Protein AF-A0A7X7FL54-F1 (afdb_monomer)

pLDDT: mean 83.22, std 18.62, range [37.38, 98.5]

Mean predicted aligned error: 11.64 Å

Solvent-accessible surface area (backbone atoms only — not comparable to full-atom values): 21057 Å² total; per-residue (Å²): 144,80,69,86,68,69,68,57,60,65,59,53,61,64,58,63,62,59,57,54,58,54,52,56,59,60,65,74,70,72,75,69,79,79,69,73,70,70,71,73,70,58,53,52,47,75,76,47,60,42,43,45,70,59,78,83,61,71,92,49,42,73,74,72,39,88,37,87,78,40,57,42,100,83,74,42,72,50,73,84,67,54,96,84,55,68,51,19,27,35,41,41,38,31,35,36,28,65,28,90,54,70,45,38,66,73,41,42,21,54,76,83,42,50,42,70,64,32,44,24,64,42,89,62,73,52,97,90,40,57,56,58,32,43,88,74,24,98,59,61,64,70,57,43,56,49,41,49,43,63,5,34,56,57,52,70,51,52,47,51,44,66,20,45,49,65,28,53,27,34,38,38,35,36,28,62,25,53,48,80,48,64,62,50,50,33,32,46,32,36,82,87,50,72,46,75,46,69,30,48,54,80,60,85,60,38,35,58,78,44,76,46,41,39,88,76,33,37,35,38,42,38,32,39,33,29,82,95,35,50,38,56,62,65,76,39,33,30,51,68,84,40,83,40,44,93,42,40,51,78,49,57,40,72,89,35,48,50,21,44,33,45,30,56,48,96,60,54,57,58,80,58,43,75,46,37,41,37,37,31,33,89,88,70,50,55,17,64,49,62,51,57,42,60,55,72,75,89,74,42,65,47,74,54,69,64,90,52,59,95,46,59,63,46,19,27,51,45,46,53,50,51,33,53,75,70,67,36,32,25,38,38,68,69,52,47,68,45,38,51,56,42,50,72,34,73,66,27,48,50,50,24,72,74,69,59,38,42,56,64,50,98,47,93,78,81,40,103,71,53,77,78,120

Radius of gyration: 30.76 Å; Cα contacts (8 Å, |Δi|>4): 704; chains: 1; boun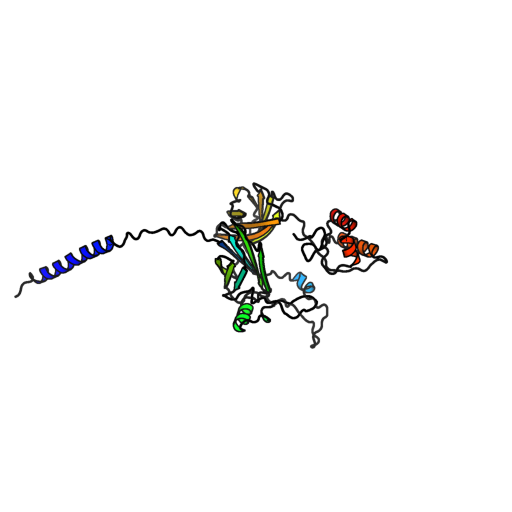ding box: 59×105×89 Å

Sequence (373 aa):
MTSASDRMFAAVLTLALSTWFRRVLFAMLAIIPLQAAAAVGAVAEVVHTVYRADQPFQEFLPLWHEGFEETGADGKTVVRAKREVPLGGYIHVYVKNAGDQPLVVKDVQLEGISLAEAVRLSEDLRAGVHPASVRIAKIPKAKIERLLQLGEPVWWKADPDQVPSGGFADVTIRFRRDPLVEVVNLAVVCDKVTLPARVEVGKSQPYLAGVSFSPDFSDVVTYVRVPGGKGLAPTSLMLDGQDVTGQSTILSDSTLDMTVIATKLAKPVERGSYHCFQAGFSDGSRAVAGLRATADEFRYGMWGYINKGDTPRERADYFLKDMQAHNINLLMQSISKDVVDFMLSEEGSAYSRRTGIRMMANWAGNARKPVYF

Nearest PDB structures (foldseek):
  5e7g-assembly1_A  TM=3.355E-01  e=2.713E-04  Bacteroides ovatus ATCC 8483
  2e9w-assembly1_A  TM=3.372E-01  e=2.638E-03  Homo sapiens
  4y61-assembly1_A  TM=3.543E-01  e=2.361E-03  Mus musculus
  5xwt-assembly1_C  TM=3.813E-01  e=3.387E-02  Mus musculus
  5xwt-assembly1_A  TM=3.373E-01  e=3.580E-02  Mus musculus

Foldseek 3Di:
DDDPVPVVVVVVVVVVVPVVVVVVVVVVPPPPPPPPPVPPPPQKAFPDKEKDFDDDPPVCLVVVQPQPPPADPVRHGPRPDDPPAGAWIKMKTKMWRQRQAKKAFDFKFWVNRTPVQQQDFAPDDDPNGTATFSVPGPDDPVVSVQCVLQQGWNDWDKVVRIAGHLGMIIIMIIGRHQHNDQKIWMWGDIPVDIYTDMYGRPDQFKAWPDWAADPQQQKIKTKIFGVVDAQFFFPWKDKSNDTQPVQKDWAGDNVDRIIIIMGGHPDGDDAQDKIKIWGAGPVRTIYIDIDGHDNDPDQAEDADEDDDDDDLVVRLVVVVVVCLVVVHLEYEPNYDPSVVVLCQDPNVVVVCVVRNRDYADPDDPPHPDHPPD

Structure (mmCIF, N/CA/C/O backbone):
data_AF-A0A7X7FL54-F1
#
_entry.id   AF-A0A7X7FL54-F1
#
loop_
_atom_site.group_PDB
_atom_site.id
_atom_site.type_symbol
_atom_site.label_atom_id
_atom_site.label_alt_id
_atom_site.label_comp_id
_atom_site.label_asym_id
_atom_site.label_entity_id
_atom_site.label_seq_id
_atom_site.pdbx_PDB_ins_code
_atom_site.Cartn_x
_atom_site.Cartn_y
_atom_site.Cartn_z
_atom_site.occupancy
_atom_site.B_iso_or_equiv
_atom_site.auth_seq_id
_atom_site.auth_comp_id
_atom_site.auth_asym_id
_atom_site.auth_atom_id
_atom_site.pdbx_PDB_model_num
ATOM 1 N N . MET A 1 1 ? -37.201 -76.934 43.496 1.00 51.41 1 MET A N 1
ATOM 2 C CA . MET A 1 1 ? -37.036 -76.558 44.913 1.00 51.41 1 MET A CA 1
ATOM 3 C C . MET A 1 1 ? -35.558 -76.342 45.192 1.00 51.41 1 MET A C 1
ATOM 5 O O . MET A 1 1 ? -34.855 -77.279 45.526 1.00 51.41 1 MET A O 1
ATOM 9 N N . THR A 1 2 ? -35.118 -75.108 44.982 1.00 40.84 2 THR A N 1
ATOM 10 C CA . THR A 1 2 ? -33.978 -74.419 45.605 1.00 40.84 2 THR A CA 1
ATOM 11 C C . THR A 1 2 ? -34.364 -72.944 45.483 1.00 40.84 2 THR A C 1
ATOM 13 O O . THR A 1 2 ? -34.837 -72.509 44.431 1.00 40.84 2 THR A O 1
ATOM 16 N N . SER A 1 3 ? -34.406 -72.256 46.618 1.00 45.62 3 SER A N 1
ATOM 17 C CA . SER A 1 3 ? -35.239 -71.079 46.863 1.00 45.62 3 SER A CA 1
ATOM 18 C C . SER A 1 3 ? -34.738 -69.814 46.168 1.00 45.62 3 SER A C 1
ATOM 20 O O . SER A 1 3 ? -33.545 -69.593 45.982 1.00 45.62 3 SER A O 1
ATOM 22 N N . ALA A 1 4 ? -35.685 -68.930 45.847 1.00 49.66 4 ALA A N 1
ATOM 23 C CA . ALA A 1 4 ? -35.464 -67.600 45.280 1.00 49.66 4 ALA A CA 1
ATOM 24 C C . ALA A 1 4 ? -34.699 -66.621 46.208 1.00 49.66 4 ALA A C 1
ATOM 26 O O . ALA A 1 4 ? -34.536 -65.455 45.861 1.00 49.66 4 ALA A O 1
ATOM 27 N N . SER A 1 5 ? -34.203 -67.083 47.361 1.00 50.31 5 SER A N 1
ATOM 28 C CA . SER A 1 5 ? -33.426 -66.308 48.337 1.00 50.31 5 SER A CA 1
ATOM 29 C C . SER A 1 5 ? -31.953 -66.135 47.949 1.00 50.31 5 SER A C 1
ATOM 31 O O . SER A 1 5 ? -31.346 -65.125 48.298 1.00 50.31 5 SER A O 1
ATOM 33 N N . ASP A 1 6 ? -31.383 -67.059 47.170 1.00 47.22 6 ASP A N 1
ATOM 34 C CA . ASP A 1 6 ? -29.919 -67.125 47.005 1.00 47.22 6 ASP A CA 1
ATOM 35 C C . ASP A 1 6 ? -29.413 -66.353 45.777 1.00 47.22 6 ASP A C 1
ATOM 37 O O . ASP A 1 6 ? -28.233 -66.024 45.670 1.00 47.22 6 ASP A O 1
ATOM 41 N N . ARG A 1 7 ? -30.315 -65.961 44.867 1.00 47.97 7 ARG A N 1
ATOM 42 C CA . ARG A 1 7 ? -29.980 -65.087 43.726 1.00 47.97 7 ARG A CA 1
ATOM 43 C C . ARG A 1 7 ? -29.993 -63.599 44.074 1.00 47.97 7 ARG A C 1
ATOM 45 O O . ARG A 1 7 ? -29.476 -62.795 43.303 1.00 47.97 7 ARG A O 1
ATOM 52 N N . MET A 1 8 ? -30.535 -63.228 45.233 1.00 46.41 8 MET A N 1
ATOM 53 C CA . MET A 1 8 ? -30.641 -61.827 45.642 1.00 46.41 8 MET A CA 1
ATOM 54 C C . MET A 1 8 ? -29.381 -61.322 46.368 1.00 46.41 8 MET A C 1
ATOM 56 O O . MET A 1 8 ? -29.085 -60.132 46.317 1.00 46.41 8 MET A O 1
ATOM 60 N N . PHE A 1 9 ? -28.570 -62.217 46.946 1.00 46.12 9 PHE A N 1
ATOM 61 C CA . PHE A 1 9 ? -27.337 -61.838 47.653 1.00 46.12 9 PHE A CA 1
ATOM 62 C C . PHE A 1 9 ? -26.132 -61.592 46.724 1.00 46.12 9 PHE A C 1
ATOM 64 O O . PHE A 1 9 ? -25.305 -60.726 47.007 1.00 46.12 9 PHE A O 1
ATOM 71 N N . ALA A 1 10 ? -26.055 -62.262 45.567 1.00 44.72 10 ALA A N 1
ATOM 72 C CA . ALA A 1 10 ? -24.970 -62.055 44.597 1.00 44.72 10 ALA A CA 1
ATOM 73 C C . ALA A 1 10 ? -25.137 -60.775 43.743 1.00 44.72 10 ALA A C 1
ATOM 75 O O . ALA A 1 10 ? -24.154 -60.183 43.288 1.00 44.72 10 ALA A O 1
ATOM 76 N N . ALA A 1 11 ? -26.373 -60.298 43.558 1.00 46.59 11 ALA A N 1
ATOM 77 C CA . ALA A 1 11 ? -26.658 -59.087 42.783 1.00 46.59 11 ALA A CA 1
ATOM 78 C C . ALA A 1 11 ? -26.434 -57.787 43.582 1.00 46.59 11 ALA A C 1
ATOM 80 O O . ALA A 1 11 ? -26.097 -56.757 43.002 1.00 46.59 11 ALA A O 1
ATOM 81 N N . VAL A 1 12 ? -26.555 -57.829 44.914 1.00 47.28 12 VAL A N 1
ATOM 82 C CA . VAL A 1 12 ? -26.408 -56.638 45.772 1.00 47.28 12 VAL A CA 1
ATOM 83 C C . VAL A 1 12 ? -24.937 -56.342 46.103 1.00 47.28 12 VAL A C 1
ATOM 85 O O . VAL A 1 12 ? -24.552 -55.176 46.185 1.00 47.28 12 VAL A O 1
ATOM 88 N N . LEU A 1 13 ? -24.069 -57.359 46.175 1.00 40.88 13 LEU A N 1
ATOM 89 C CA . LEU A 1 13 ? -22.641 -57.150 46.458 1.00 40.88 13 LEU A CA 1
ATOM 90 C C . LEU A 1 13 ? -21.847 -56.598 45.255 1.00 40.88 13 LEU A C 1
ATOM 92 O O . LEU A 1 13 ? -20.855 -55.893 45.434 1.00 40.88 13 LEU A O 1
ATOM 96 N N . THR A 1 14 ? -22.313 -56.844 44.026 1.00 42.09 14 THR A N 1
ATOM 97 C CA . THR A 1 14 ? -21.637 -56.394 42.791 1.00 42.09 14 THR A CA 1
ATOM 98 C C . THR A 1 14 ? -21.983 -54.937 42.424 1.00 42.09 14 THR A C 1
ATOM 100 O O . THR A 1 14 ? -21.222 -54.262 41.727 1.00 42.09 14 THR A O 1
ATOM 103 N N . LEU A 1 15 ? -23.091 -54.394 42.947 1.00 42.97 15 LEU A N 1
ATOM 104 C CA . LEU A 1 15 ? -23.500 -52.996 42.735 1.00 42.97 15 LEU A CA 1
ATOM 105 C C . LEU A 1 15 ? -22.991 -52.017 43.810 1.00 42.97 15 LEU A C 1
ATOM 107 O O . LEU A 1 15 ? -22.882 -50.821 43.534 1.00 42.97 15 LEU A O 1
ATOM 111 N N . ALA A 1 16 ? -22.615 -52.497 44.999 1.00 44.88 16 ALA A N 1
ATOM 112 C CA . ALA A 1 16 ? -22.134 -51.634 46.085 1.00 44.88 16 ALA A CA 1
ATOM 113 C C . ALA A 1 16 ? -20.627 -51.303 46.007 1.00 44.88 16 ALA A C 1
ATOM 115 O O . ALA A 1 16 ? -20.200 -50.265 46.507 1.00 44.88 16 ALA A O 1
ATOM 116 N N . LEU A 1 17 ? -19.818 -52.126 45.328 1.00 41.25 17 LEU A N 1
ATOM 117 C CA . LEU A 1 17 ? -18.370 -51.892 45.176 1.00 41.25 17 LEU A CA 1
ATOM 118 C C . LEU A 1 17 ? -17.995 -51.069 43.929 1.00 41.25 17 LEU A C 1
ATOM 120 O O . LEU A 1 17 ? -16.883 -50.549 43.847 1.00 41.25 17 LEU A O 1
ATOM 124 N N . SER A 1 18 ? -18.914 -50.880 42.975 1.00 51.75 18 SER A N 1
ATOM 125 C CA . SER A 1 18 ? -18.629 -50.175 41.712 1.00 51.75 18 SER A CA 1
ATOM 126 C C . SER A 1 18 ? -18.961 -48.678 41.727 1.00 51.75 18 SER A C 1
ATOM 128 O O . SER A 1 18 ? -18.479 -47.932 40.875 1.00 51.75 18 SER A O 1
ATOM 130 N N . THR A 1 19 ? -19.736 -48.202 42.706 1.00 46.59 19 THR A N 1
ATOM 131 C CA . THR A 1 19 ? -20.124 -46.784 42.817 1.00 46.59 19 THR A CA 1
ATOM 132 C C . THR A 1 19 ? -19.208 -45.982 43.740 1.00 46.59 19 THR A C 1
ATOM 134 O O . THR A 1 19 ? -19.006 -44.793 43.498 1.00 46.59 19 THR A O 1
ATOM 137 N N . TRP A 1 20 ? -18.579 -46.616 44.736 1.00 48.09 20 TRP A N 1
ATOM 138 C CA . TRP A 1 20 ? -17.661 -45.931 45.654 1.00 48.09 20 TRP A CA 1
ATOM 139 C C . TRP A 1 20 ? -16.254 -45.759 45.055 1.00 48.09 20 TRP A C 1
ATOM 141 O O . TRP A 1 20 ? -15.715 -44.653 45.061 1.00 48.09 20 TRP A O 1
ATOM 151 N N . PHE A 1 21 ? -15.716 -46.790 44.387 1.00 46.72 21 PHE A N 1
ATOM 152 C CA . PHE A 1 21 ? -14.432 -46.692 43.673 1.00 46.72 21 PHE A CA 1
ATOM 153 C C . PHE A 1 21 ? -14.484 -45.731 42.472 1.00 46.72 21 PHE A C 1
ATOM 155 O O . PHE A 1 21 ? -13.519 -45.017 42.211 1.00 46.72 21 PHE A O 1
ATOM 162 N N . ARG A 1 22 ? -15.629 -45.632 41.778 1.00 47.91 22 ARG A N 1
ATOM 163 C CA . ARG A 1 22 ? -15.816 -44.655 40.690 1.00 47.91 22 ARG A CA 1
ATOM 164 C C . ARG A 1 22 ? -15.945 -43.216 41.190 1.00 47.91 22 ARG A C 1
ATOM 166 O O . ARG A 1 22 ? -15.561 -42.311 40.466 1.00 47.91 22 ARG A O 1
ATOM 173 N N . ARG A 1 23 ? -16.432 -42.978 42.412 1.00 49.75 23 ARG A N 1
ATOM 174 C CA . ARG A 1 23 ? -16.547 -41.616 42.969 1.00 49.75 23 ARG A CA 1
ATOM 175 C C . ARG A 1 23 ? -15.241 -41.106 43.583 1.00 49.75 23 ARG A C 1
ATOM 177 O O . ARG A 1 23 ? -14.971 -39.917 43.476 1.00 49.75 23 ARG A O 1
ATOM 184 N N . VAL A 1 24 ? -14.397 -41.984 44.130 1.00 49.28 24 VAL A N 1
ATOM 185 C CA . VAL A 1 24 ? -13.071 -41.593 44.654 1.00 49.28 24 VAL A CA 1
ATOM 186 C C . VAL A 1 24 ? -12.037 -41.429 43.529 1.00 49.28 24 VAL A C 1
ATOM 188 O O . VAL A 1 24 ? -11.219 -40.515 43.590 1.00 49.28 24 VAL A O 1
ATOM 191 N N . LEU A 1 25 ? -12.128 -42.207 42.441 1.00 41.75 25 LEU A N 1
ATOM 192 C CA . LEU A 1 25 ? -11.250 -42.031 41.274 1.00 41.75 25 LEU A CA 1
ATOM 193 C C . LEU A 1 25 ? -11.606 -40.784 40.433 1.00 41.75 25 LEU A C 1
ATOM 195 O O . LEU A 1 25 ? -10.722 -40.189 39.828 1.00 41.75 25 LEU A O 1
ATOM 199 N N . PHE A 1 26 ? -12.868 -40.334 40.448 1.00 44.06 26 PHE A N 1
ATOM 200 C CA . PHE A 1 26 ? -13.280 -39.070 39.813 1.00 44.06 26 PHE A CA 1
ATOM 201 C C . PHE A 1 26 ? -13.016 -37.820 40.672 1.00 44.06 26 PHE A C 1
ATOM 203 O O . PHE A 1 26 ? -12.993 -36.718 40.133 1.00 44.06 26 PHE A O 1
ATOM 210 N N . ALA A 1 27 ? -12.774 -37.967 41.979 1.00 43.56 27 ALA A N 1
ATOM 211 C CA . ALA A 1 27 ? -12.485 -36.841 42.873 1.00 43.56 27 ALA A CA 1
ATOM 212 C C . ALA A 1 27 ? -10.981 -36.520 43.014 1.00 43.56 27 ALA A C 1
ATOM 214 O O . ALA A 1 27 ? -10.642 -35.435 43.475 1.00 43.56 27 ALA A O 1
ATOM 215 N N . MET A 1 28 ? -10.075 -37.410 42.583 1.00 41.81 28 MET A N 1
ATOM 216 C CA . MET A 1 28 ? -8.616 -37.170 42.586 1.00 41.81 28 MET A CA 1
ATOM 217 C C . MET A 1 28 ? -8.010 -36.864 41.203 1.00 41.81 28 MET A C 1
ATOM 219 O O . MET A 1 28 ? -6.804 -36.667 41.094 1.00 41.81 28 MET A O 1
ATOM 223 N N . LEU A 1 29 ? -8.832 -36.758 40.152 1.00 44.44 29 LEU A N 1
ATOM 224 C CA . LEU A 1 29 ? -8.401 -36.439 38.778 1.00 44.44 29 LEU A CA 1
ATOM 225 C C . LEU A 1 29 ? -8.862 -35.053 38.285 1.00 44.44 29 LEU A C 1
ATOM 227 O O . LEU A 1 29 ? -8.734 -34.744 37.106 1.00 44.44 29 LEU A O 1
ATOM 231 N N . ALA A 1 30 ? -9.369 -34.201 39.182 1.00 46.19 30 ALA A N 1
ATOM 232 C CA . ALA A 1 30 ? -9.886 -32.869 38.847 1.00 46.19 30 ALA A CA 1
ATOM 233 C C . ALA A 1 30 ? -9.293 -31.742 39.714 1.00 46.19 30 ALA A C 1
ATOM 235 O O . ALA A 1 30 ? -9.951 -30.745 39.991 1.00 46.19 30 ALA A O 1
ATOM 236 N N . ILE A 1 31 ? -8.030 -31.887 40.121 1.00 44.66 31 ILE A N 1
ATOM 237 C CA . ILE A 1 31 ? -7.169 -30.752 40.482 1.00 44.66 31 ILE A CA 1
ATOM 238 C C . ILE A 1 31 ? -5.885 -30.892 39.661 1.00 44.66 31 ILE A C 1
ATOM 240 O O . ILE A 1 31 ? -4.782 -31.022 40.180 1.00 44.66 31 ILE A O 1
ATOM 244 N N . ILE A 1 32 ? -6.035 -30.916 38.335 1.00 43.41 32 ILE A N 1
ATOM 245 C CA . ILE A 1 32 ? -4.973 -30.374 37.493 1.00 43.41 32 ILE A CA 1
ATOM 246 C C . ILE A 1 32 ? -5.082 -28.872 37.744 1.00 43.41 32 ILE A C 1
ATOM 248 O O . ILE A 1 32 ? -6.151 -28.320 37.465 1.00 43.41 32 ILE A O 1
ATOM 252 N N . PRO A 1 33 ? -4.070 -28.198 38.320 1.00 42.53 33 PRO A N 1
ATOM 253 C CA . PRO A 1 33 ? -4.066 -26.753 38.280 1.00 42.53 33 PRO A CA 1
ATOM 254 C C . PRO A 1 33 ? -4.185 -26.409 36.802 1.00 42.53 33 PRO A C 1
ATOM 256 O O . PRO A 1 33 ? -3.298 -26.735 36.011 1.00 42.53 33 PRO A O 1
ATOM 259 N N . LEU A 1 34 ? -5.317 -25.812 36.426 1.00 42.88 34 LEU A N 1
ATOM 260 C CA . LEU A 1 34 ? -5.435 -25.049 35.204 1.00 42.88 34 LEU A CA 1
ATOM 261 C C . LEU A 1 34 ? -4.430 -23.915 35.405 1.00 42.88 34 LEU A C 1
ATOM 263 O O . LEU A 1 34 ? -4.766 -22.831 35.873 1.00 42.88 34 LEU A O 1
ATOM 267 N N . GLN A 1 35 ? -3.151 -24.215 35.172 1.00 40.28 35 GLN A N 1
ATOM 268 C CA . GLN A 1 35 ? -2.179 -23.213 34.835 1.00 40.28 35 GLN A CA 1
ATOM 269 C C . GLN A 1 35 ? -2.812 -22.585 33.610 1.00 40.28 35 GLN A C 1
ATOM 271 O O . GLN A 1 35 ? -2.792 -23.155 32.520 1.00 40.28 35 GLN A O 1
ATOM 276 N N . ALA A 1 36 ? -3.473 -21.449 33.829 1.00 41.72 36 ALA A N 1
ATOM 277 C CA . ALA A 1 36 ? -3.556 -20.437 32.817 1.00 41.72 36 ALA A CA 1
ATOM 278 C C . ALA A 1 36 ? -2.111 -20.312 32.351 1.00 41.72 36 ALA A C 1
ATOM 280 O O . ALA A 1 36 ? -1.271 -19.746 33.052 1.00 41.72 36 ALA A O 1
ATOM 281 N N . ALA A 1 37 ? -1.794 -20.964 31.230 1.00 39.78 37 ALA A N 1
ATOM 282 C CA . ALA A 1 37 ? -0.701 -20.526 30.410 1.00 39.78 37 ALA A CA 1
ATOM 283 C C . ALA A 1 37 ? -1.054 -19.063 30.211 1.00 39.78 37 ALA A C 1
ATOM 285 O O . ALA A 1 37 ? -2.016 -18.751 29.506 1.00 39.78 37 ALA A O 1
ATOM 286 N N . ALA A 1 38 ? -0.396 -18.187 30.979 1.00 37.38 38 ALA A N 1
ATOM 287 C CA . ALA A 1 38 ? -0.373 -16.782 30.667 1.00 37.38 38 ALA A CA 1
ATOM 288 C C . ALA A 1 38 ? -0.044 -16.800 29.188 1.00 37.38 38 ALA A C 1
ATOM 290 O O . ALA A 1 38 ? 1.000 -17.346 28.816 1.00 37.38 38 ALA A O 1
ATOM 291 N N . ALA A 1 39 ? -1.016 -16.410 28.360 1.00 40.97 39 ALA A N 1
ATOM 292 C CA . ALA A 1 39 ? -0.805 -16.328 26.938 1.00 40.97 39 ALA A CA 1
ATOM 293 C C . ALA A 1 39 ? 0.437 -15.461 26.836 1.00 40.97 39 ALA A C 1
ATOM 295 O O . ALA A 1 39 ? 0.392 -14.287 27.206 1.00 40.97 39 ALA A O 1
ATOM 296 N N . VAL A 1 40 ? 1.572 -16.078 26.502 1.00 45.19 40 VAL A N 1
ATOM 297 C CA . VAL A 1 40 ? 2.765 -15.336 26.143 1.00 45.19 40 VAL A CA 1
ATOM 298 C C . VAL A 1 40 ? 2.241 -14.487 25.008 1.00 45.19 40 VAL A C 1
ATOM 300 O O . VAL A 1 40 ? 1.843 -15.044 23.982 1.00 45.19 40 VAL A O 1
ATOM 303 N N . GLY A 1 41 ? 2.037 -13.195 25.290 1.00 57.53 41 GLY A N 1
ATOM 304 C CA . GLY A 1 41 ? 1.324 -12.301 24.392 1.00 57.53 41 GLY A CA 1
ATOM 305 C C . GLY A 1 41 ? 1.937 -12.490 23.021 1.00 57.53 41 GLY A C 1
ATOM 306 O O . GLY A 1 41 ? 3.165 -12.465 22.907 1.00 57.53 41 GLY A O 1
ATOM 307 N N . ALA A 1 42 ? 1.108 -12.825 22.028 1.00 64.88 42 ALA A N 1
ATOM 308 C CA . ALA A 1 42 ? 1.612 -13.123 20.700 1.00 64.88 42 ALA A CA 1
ATOM 309 C C . ALA A 1 42 ? 2.522 -11.964 20.283 1.00 64.88 42 ALA A C 1
ATOM 311 O O . ALA A 1 42 ? 2.091 -10.816 20.292 1.00 64.88 42 ALA A O 1
ATOM 312 N N . VAL A 1 43 ? 3.793 -12.254 19.986 1.00 88.00 43 VAL A N 1
ATOM 313 C CA . VAL A 1 43 ? 4.801 -11.217 19.690 1.00 88.00 43 VAL A CA 1
ATOM 314 C C . VAL A 1 43 ? 4.352 -10.355 18.504 1.00 88.00 43 VAL A C 1
ATOM 316 O O . VAL A 1 43 ? 4.679 -9.177 18.414 1.00 88.00 43 VAL A O 1
ATOM 319 N N . ALA A 1 44 ? 3.540 -10.927 17.618 1.00 94.00 44 ALA A N 1
ATOM 320 C CA . ALA A 1 44 ? 2.821 -10.210 16.587 1.00 94.00 44 ALA A CA 1
ATOM 321 C C . ALA A 1 44 ? 1.531 -10.953 16.219 1.00 94.00 44 ALA A C 1
ATOM 323 O O . ALA A 1 44 ? 1.386 -12.144 16.505 1.00 94.00 44 ALA A O 1
ATOM 324 N N . GLU A 1 45 ? 0.614 -10.258 15.554 1.00 95.38 45 GLU A N 1
ATOM 325 C CA . GLU A 1 45 ? -0.643 -10.822 15.064 1.00 95.38 45 GLU A CA 1
ATOM 326 C C . GLU A 1 45 ? -0.993 -10.311 13.663 1.00 95.38 45 GLU A C 1
ATOM 328 O O . GLU A 1 45 ? -0.605 -9.209 13.266 1.00 95.38 45 GLU A O 1
ATOM 333 N N . VAL A 1 46 ? -1.757 -11.114 12.919 1.00 97.38 46 VAL A N 1
ATOM 334 C CA . VAL A 1 46 ? -2.398 -10.683 11.671 1.00 97.38 46 VAL A CA 1
ATOM 335 C C . VAL A 1 46 ? -3.729 -10.031 12.025 1.00 97.38 46 VAL A C 1
ATOM 337 O O . VAL A 1 46 ? -4.637 -10.686 12.528 1.00 97.38 46 VAL A O 1
ATOM 340 N N . VAL A 1 47 ? -3.842 -8.740 11.739 1.00 96.62 47 VAL A N 1
ATOM 341 C CA . VAL A 1 47 ? -5.013 -7.908 12.038 1.00 96.62 47 VAL A CA 1
ATOM 342 C C . VAL A 1 47 ? -6.094 -8.092 10.981 1.00 96.62 47 VAL A C 1
ATOM 344 O O . VAL A 1 47 ? -7.283 -8.160 11.294 1.00 96.62 47 VAL A O 1
ATOM 347 N N . HIS A 1 48 ? -5.689 -8.138 9.712 1.00 97.62 48 HIS A N 1
ATOM 348 C CA . HIS A 1 48 ? -6.606 -8.254 8.589 1.00 97.62 48 HIS A CA 1
ATOM 349 C C . HIS A 1 48 ? -5.884 -8.736 7.331 1.00 97.62 48 HIS A C 1
ATOM 351 O O . HIS A 1 48 ? -4.689 -8.500 7.153 1.00 97.62 48 HIS A O 1
ATOM 357 N N . THR A 1 49 ? -6.634 -9.375 6.440 1.00 97.94 49 THR A N 1
ATOM 358 C CA . THR A 1 49 ? -6.171 -9.794 5.122 1.00 97.94 49 THR A CA 1
ATOM 359 C C . THR A 1 49 ? -7.198 -9.432 4.066 1.00 97.94 49 THR A C 1
ATOM 361 O O . THR A 1 49 ? -8.408 -9.520 4.284 1.00 97.94 49 THR A O 1
ATOM 364 N N . VAL A 1 50 ? -6.719 -9.033 2.894 1.00 97.12 50 VAL A N 1
ATOM 365 C CA . VAL A 1 50 ? -7.595 -8.734 1.764 1.00 97.12 50 VAL A CA 1
ATOM 366 C C . VAL A 1 50 ? -6.885 -8.996 0.454 1.00 97.12 50 VAL A C 1
ATOM 368 O O . VAL A 1 50 ? -5.713 -8.664 0.301 1.00 97.12 50 VAL A O 1
ATOM 371 N N . TYR A 1 51 ? -7.622 -9.553 -0.499 1.00 96.75 51 TYR A N 1
ATOM 372 C CA . TYR A 1 51 ? -7.269 -9.482 -1.903 1.00 96.75 51 TYR A CA 1
ATOM 373 C C . TYR A 1 51 ? -8.063 -8.354 -2.568 1.00 96.75 51 TYR A C 1
ATOM 375 O O . TYR A 1 51 ? -9.274 -8.245 -2.381 1.00 96.75 51 TYR A O 1
ATOM 383 N N . ARG A 1 52 ? -7.379 -7.496 -3.324 1.00 93.75 52 ARG A N 1
ATOM 384 C CA . ARG A 1 52 ? -7.974 -6.415 -4.1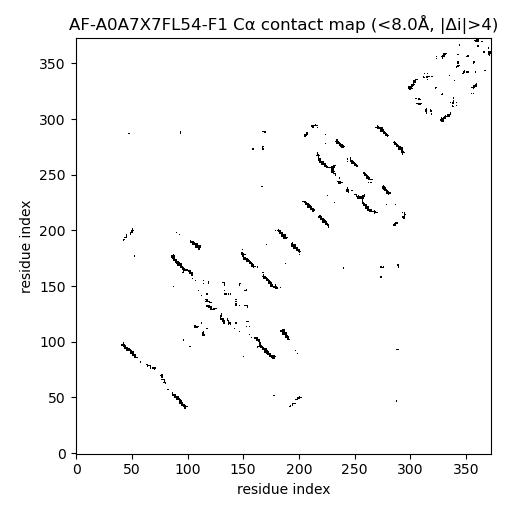14 1.00 93.75 52 ARG A CA 1
ATOM 385 C C . ARG A 1 52 ? -7.611 -6.635 -5.573 1.00 93.75 52 ARG A C 1
ATOM 387 O O . ARG A 1 52 ? -6.460 -6.418 -5.947 1.00 93.75 52 ARG A O 1
ATOM 394 N N . ALA A 1 53 ? -8.583 -7.077 -6.364 1.00 92.12 53 ALA A N 1
ATOM 395 C CA . ALA A 1 53 ? -8.440 -7.149 -7.812 1.00 92.12 53 ALA A CA 1
ATOM 396 C C . ALA A 1 53 ? -8.228 -5.743 -8.389 1.00 92.12 53 ALA A C 1
ATOM 398 O O . ALA A 1 53 ? -8.791 -4.762 -7.889 1.00 92.12 53 ALA A O 1
ATOM 399 N N . ASP A 1 54 ? -7.436 -5.646 -9.451 1.00 89.00 54 ASP A N 1
ATOM 400 C CA . ASP A 1 54 ? -7.329 -4.404 -10.202 1.00 89.00 54 ASP A CA 1
ATOM 401 C C . ASP A 1 54 ? -8.669 -4.080 -10.865 1.00 89.00 54 ASP A C 1
ATOM 403 O O . ASP A 1 54 ? -9.348 -4.949 -11.416 1.00 89.00 54 ASP A O 1
ATOM 407 N N . GLN A 1 55 ? -9.023 -2.799 -10.880 1.00 82.94 55 GLN A N 1
ATOM 408 C CA . GLN A 1 55 ? -10.166 -2.328 -11.650 1.00 82.94 55 GLN A CA 1
ATOM 409 C C . GLN A 1 55 ? -9.687 -1.894 -13.040 1.00 82.94 55 GLN A C 1
ATOM 411 O O . GLN A 1 55 ? -8.852 -0.990 -13.138 1.00 82.94 55 GLN A O 1
ATOM 416 N N . PRO A 1 56 ? -10.170 -2.523 -14.127 1.00 75.50 56 PRO A N 1
ATOM 417 C CA . PRO A 1 56 ? -9.806 -2.102 -15.469 1.00 75.50 56 PRO A CA 1
ATOM 418 C C . PRO A 1 56 ? -10.438 -0.744 -15.783 1.00 75.50 56 PRO A C 1
ATOM 420 O O . PRO A 1 56 ? -11.658 -0.602 -15.738 1.00 75.50 56 PRO A O 1
ATOM 423 N N . PHE A 1 57 ? -9.619 0.221 -16.195 1.00 75.56 57 PHE A N 1
ATOM 424 C CA . PHE A 1 57 ? -10.097 1.463 -16.803 1.00 75.56 57 PHE A CA 1
ATOM 425 C C . PHE A 1 57 ? -10.230 1.259 -18.311 1.00 75.56 57 PHE A C 1
ATOM 427 O O . PHE A 1 57 ? -9.278 1.456 -19.073 1.00 75.56 57 PHE A O 1
ATOM 434 N N . GLN A 1 58 ? -11.395 0.766 -18.736 1.00 72.06 58 GLN A N 1
ATOM 435 C CA . GLN A 1 58 ? -11.623 0.345 -20.121 1.00 72.06 58 GLN A CA 1
ATOM 436 C C . GLN A 1 58 ? -11.448 1.491 -21.121 1.00 72.06 58 GLN A C 1
ATOM 438 O O . GLN A 1 58 ? -10.928 1.278 -22.213 1.00 72.06 58 GLN A O 1
ATOM 443 N N . GLU A 1 59 ? -11.826 2.701 -20.727 1.00 72.75 59 GLU A N 1
ATOM 444 C CA . GLU A 1 59 ? -11.678 3.936 -21.489 1.00 72.75 59 GLU A CA 1
ATOM 445 C C . GLU A 1 59 ? -10.217 4.281 -21.802 1.00 72.75 59 GLU A C 1
ATOM 447 O O . GLU A 1 59 ? -9.937 4.891 -22.832 1.00 72.75 59 GLU A O 1
ATOM 452 N N . PHE A 1 60 ? -9.275 3.843 -20.961 1.00 69.88 60 PHE A N 1
ATOM 453 C CA . PHE A 1 60 ? -7.849 4.092 -21.154 1.00 69.88 60 PHE A CA 1
ATOM 454 C C . PHE A 1 60 ? -7.116 2.914 -21.776 1.00 69.88 60 PHE A C 1
ATOM 456 O O . PHE A 1 60 ? -5.937 3.065 -22.082 1.00 69.88 60 PHE A O 1
ATOM 463 N N . LEU A 1 61 ? -7.773 1.766 -22.010 1.00 67.25 61 LEU A N 1
ATOM 464 C CA . LEU A 1 61 ? -7.141 0.612 -22.661 1.00 67.25 61 LEU A CA 1
ATOM 465 C C . LEU A 1 61 ? -6.323 1.018 -23.896 1.00 67.25 61 LEU A C 1
ATOM 467 O O . LEU A 1 61 ? -5.159 0.623 -23.932 1.00 67.25 61 LEU A O 1
ATOM 471 N N . PRO A 1 62 ? -6.823 1.855 -24.838 1.00 63.34 62 PRO A N 1
ATOM 472 C CA . PRO A 1 62 ? -6.046 2.309 -25.998 1.00 63.34 62 PRO A CA 1
ATOM 473 C C . PRO A 1 62 ? -4.680 2.929 -25.669 1.00 63.34 62 PRO A C 1
ATOM 475 O O . PRO A 1 62 ? -3.757 2.769 -26.455 1.00 63.34 62 PRO A O 1
ATOM 478 N N . LEU A 1 63 ? -4.532 3.593 -24.517 1.00 59.69 63 LEU A N 1
ATOM 479 C CA . LEU A 1 63 ? -3.263 4.180 -24.066 1.00 59.69 63 LEU A CA 1
ATOM 480 C C . LEU A 1 63 ? -2.288 3.123 -23.523 1.00 59.69 63 LEU A C 1
ATOM 482 O O . LEU A 1 63 ? -1.079 3.280 -23.651 1.00 59.69 63 LEU A O 1
ATOM 486 N N . TRP A 1 64 ? -2.806 2.044 -22.928 1.00 57.91 64 TRP A N 1
ATOM 487 C CA . TRP A 1 64 ? -2.017 0.926 -22.388 1.00 57.91 64 TRP A CA 1
ATOM 488 C C . TRP A 1 64 ? -1.659 -0.122 -23.447 1.00 57.91 64 TRP A C 1
ATOM 490 O O . TRP A 1 64 ? -0.738 -0.921 -23.264 1.00 57.91 64 TRP A O 1
ATOM 500 N N . HIS A 1 65 ? -2.376 -0.130 -24.572 1.00 57.81 65 HIS A N 1
ATOM 501 C CA . HIS A 1 65 ? -1.932 -0.787 -25.790 1.00 57.81 65 HIS A CA 1
ATOM 502 C C . HIS A 1 65 ? -0.797 0.058 -26.391 1.00 57.81 65 HIS A C 1
ATOM 504 O O . HIS A 1 65 ? -1.015 0.781 -27.356 1.00 57.81 65 HIS A O 1
ATOM 510 N N . GLU A 1 66 ? 0.416 -0.024 -25.824 1.00 45.41 66 GLU A N 1
ATOM 511 C CA . GLU A 1 66 ? 1.673 0.523 -26.383 1.00 45.41 66 GLU A CA 1
ATOM 512 C C . GLU A 1 66 ? 2.050 -0.174 -27.710 1.00 45.41 66 GLU A C 1
ATOM 514 O O . GLU A 1 66 ? 3.100 -0.793 -27.869 1.00 45.41 66 GLU A O 1
ATOM 519 N N . GLY A 1 67 ? 1.125 -0.160 -28.654 1.00 48.12 67 GLY A N 1
ATOM 520 C CA . GLY A 1 67 ? 1.157 -0.830 -29.936 1.00 48.12 67 GLY A CA 1
ATOM 521 C C . GLY A 1 67 ? 0.322 -0.021 -30.907 1.00 48.12 67 GLY A C 1
ATOM 522 O O . GLY A 1 67 ? -0.508 -0.582 -31.619 1.00 48.12 67 GLY A O 1
ATOM 523 N N . PHE A 1 68 ? 0.519 1.302 -30.905 1.00 44.72 68 PHE A N 1
ATOM 524 C CA . PHE A 1 68 ? 0.123 2.128 -32.033 1.00 44.72 68 PHE A CA 1
ATOM 525 C C . PHE A 1 68 ? 0.822 1.527 -33.263 1.00 44.72 68 PHE A C 1
ATOM 527 O O . PHE A 1 68 ? 2.022 1.685 -33.454 1.00 44.72 68 PHE A O 1
ATOM 534 N N . GLU A 1 69 ? 0.061 0.730 -34.014 1.00 53.00 69 GLU A N 1
ATOM 535 C CA . GLU A 1 69 ? 0.398 0.172 -35.328 1.00 53.00 69 GLU A CA 1
ATOM 536 C C . GLU A 1 69 ? 1.456 -0.947 -35.387 1.00 53.00 69 GLU A C 1
ATOM 538 O O . GLU A 1 69 ? 1.827 -1.378 -36.481 1.00 53.00 69 GLU A O 1
ATOM 543 N N . GLU A 1 70 ? 1.900 -1.510 -34.257 1.00 52.97 70 GLU A N 1
ATOM 544 C CA . GLU A 1 70 ? 2.761 -2.698 -34.315 1.00 52.97 70 GLU A CA 1
ATOM 545 C C . GLU A 1 70 ? 1.990 -3.866 -34.934 1.00 52.97 70 GLU A C 1
ATOM 547 O O . GLU A 1 70 ? 0.981 -4.328 -34.400 1.00 52.97 70 GLU A O 1
ATOM 552 N N . THR A 1 71 ? 2.477 -4.344 -36.073 1.00 60.38 71 THR A N 1
ATOM 553 C CA . THR A 1 71 ? 1.885 -5.450 -36.816 1.00 60.38 71 THR A CA 1
ATOM 554 C C . THR A 1 71 ? 2.763 -6.682 -36.621 1.00 60.38 71 THR A C 1
ATOM 556 O O . THR A 1 71 ? 3.969 -6.638 -36.857 1.00 60.38 71 THR A O 1
ATOM 559 N N . GLY A 1 72 ? 2.176 -7.774 -36.134 1.00 63.62 72 GLY A N 1
ATOM 560 C CA . GLY A 1 72 ? 2.858 -9.045 -35.935 1.00 63.62 72 GLY A CA 1
ATOM 561 C C . GLY A 1 72 ? 3.319 -9.655 -37.258 1.00 63.62 72 GLY A C 1
ATOM 562 O O . GLY A 1 72 ? 2.929 -9.221 -38.341 1.00 63.62 72 GLY A O 1
ATOM 563 N N . ALA A 1 73 ? 4.126 -10.715 -37.175 1.00 69.06 73 ALA A N 1
ATOM 564 C CA . ALA A 1 73 ? 4.605 -11.449 -38.353 1.00 69.06 73 ALA A CA 1
ATOM 565 C C . ALA A 1 73 ? 3.469 -12.024 -39.230 1.00 69.06 73 ALA A C 1
ATOM 567 O O . ALA A 1 73 ? 3.709 -12.425 -40.365 1.00 69.06 73 ALA A O 1
ATOM 568 N N . ASP A 1 74 ? 2.241 -12.064 -38.710 1.00 77.12 74 ASP A N 1
ATOM 569 C CA . ASP A 1 74 ? 1.018 -12.490 -39.388 1.00 77.12 74 ASP A CA 1
ATOM 570 C C . ASP A 1 74 ? 0.219 -11.336 -40.027 1.00 77.12 74 ASP A C 1
ATOM 572 O O . ASP A 1 74 ? -0.886 -11.559 -40.522 1.00 77.12 74 ASP A O 1
ATOM 576 N N . GLY A 1 75 ? 0.741 -10.106 -40.014 1.00 73.94 75 GLY A N 1
ATOM 577 C CA . GLY A 1 75 ? 0.062 -8.947 -40.593 1.00 73.94 75 GLY A CA 1
ATOM 578 C C . GLY A 1 75 ? -1.061 -8.368 -39.722 1.00 73.94 75 GLY A C 1
ATOM 579 O O . GLY A 1 75 ? -1.783 -7.488 -40.186 1.00 73.94 75 GLY A O 1
ATOM 580 N N . LYS A 1 76 ? -1.230 -8.826 -38.472 1.00 67.31 76 LYS A N 1
ATOM 581 C CA . LYS A 1 76 ? -2.266 -8.323 -37.552 1.00 67.31 76 LYS A CA 1
ATOM 582 C C . LYS A 1 76 ? -1.684 -7.398 -36.496 1.00 67.31 76 LYS A C 1
ATOM 584 O O . LYS A 1 76 ? -0.577 -7.619 -36.020 1.00 67.31 76 LYS A O 1
ATOM 589 N N . THR A 1 77 ? -2.453 -6.401 -36.063 1.00 61.34 77 THR A N 1
ATOM 590 C CA . THR A 1 77 ? -2.059 -5.541 -34.940 1.00 61.34 77 THR A CA 1
ATOM 591 C C . THR A 1 77 ? -1.783 -6.381 -33.691 1.00 61.34 77 THR A C 1
ATOM 593 O O . THR A 1 77 ? -2.606 -7.207 -33.285 1.00 61.34 77 THR A O 1
ATOM 596 N N . VAL A 1 78 ? -0.624 -6.175 -33.069 1.00 56.81 78 VAL A N 1
ATOM 597 C CA . VAL A 1 78 ? -0.213 -6.870 -31.850 1.00 56.81 78 VAL A CA 1
ATOM 598 C C . VAL A 1 78 ? -1.053 -6.359 -30.681 1.00 56.81 78 VAL A C 1
ATOM 600 O O . VAL A 1 78 ? -0.785 -5.321 -30.080 1.00 56.81 78 VAL A O 1
ATOM 603 N N . VAL A 1 79 ? -2.081 -7.119 -30.312 1.00 55.78 79 VAL A N 1
ATOM 604 C CA . VAL A 1 79 ? -2.909 -6.828 -29.136 1.00 55.78 79 VAL A CA 1
ATOM 605 C C . VAL A 1 79 ? -2.205 -7.362 -27.878 1.00 55.78 79 VAL A C 1
ATOM 607 O O . VAL A 1 79 ? -2.377 -8.524 -27.507 1.00 55.78 79 VAL A O 1
ATOM 610 N N . ARG A 1 80 ? -1.374 -6.523 -27.236 1.00 54.16 80 ARG A N 1
ATOM 611 C CA . ARG A 1 80 ? -0.551 -6.900 -26.058 1.00 54.16 80 ARG A CA 1
ATOM 612 C C . ARG A 1 80 ? -1.356 -7.097 -24.764 1.00 54.16 80 ARG A C 1
ATOM 614 O O . ARG A 1 80 ? -1.038 -7.979 -23.970 1.00 54.16 80 ARG A O 1
ATOM 621 N N . ALA A 1 81 ? -2.417 -6.322 -24.571 1.00 55.16 81 ALA A N 1
ATOM 622 C CA . ALA A 1 81 ? -3.417 -6.526 -23.526 1.00 55.16 81 ALA A CA 1
ATOM 623 C C . ALA A 1 81 ? -4.744 -6.847 -24.214 1.00 55.16 81 ALA A C 1
ATOM 625 O O . ALA A 1 81 ? -5.105 -6.150 -25.145 1.00 55.16 81 ALA A O 1
ATOM 626 N N . LYS A 1 82 ? -5.477 -7.890 -23.827 1.00 57.72 82 LYS A N 1
ATOM 627 C CA . LYS A 1 82 ? -6.857 -8.091 -24.309 1.00 57.72 82 LYS A CA 1
ATOM 628 C C . LYS A 1 82 ? -7.807 -7.740 -23.180 1.00 57.72 82 LYS A C 1
ATOM 630 O O . LYS A 1 82 ? -7.492 -8.001 -22.022 1.00 57.72 82 LYS A O 1
ATOM 635 N N . ARG A 1 83 ? -8.987 -7.221 -23.524 1.00 59.97 83 ARG A N 1
ATOM 636 C CA . ARG A 1 83 ? -10.080 -6.966 -22.570 1.00 59.97 83 ARG A CA 1
ATOM 637 C C . ARG A 1 83 ? -10.426 -8.205 -21.733 1.00 59.97 83 ARG A C 1
ATOM 639 O O . ARG A 1 83 ? -10.882 -8.077 -20.608 1.00 59.97 83 ARG A O 1
ATOM 646 N N . GLU A 1 84 ? -10.195 -9.386 -22.301 1.00 63.28 84 GLU A N 1
ATOM 647 C CA . GLU A 1 84 ? -10.483 -10.689 -21.699 1.00 63.28 84 GLU A CA 1
ATOM 648 C C . GLU A 1 84 ? -9.358 -11.228 -20.812 1.00 63.28 84 GLU A C 1
ATOM 650 O O . GLU A 1 84 ? -9.556 -12.262 -20.182 1.00 63.28 84 GLU A O 1
ATOM 655 N N . VAL A 1 85 ? -8.168 -10.608 -20.781 1.00 63.06 85 VAL A N 1
ATOM 656 C CA . VAL A 1 85 ? -7.113 -11.117 -19.901 1.00 63.06 85 VAL A CA 1
ATOM 657 C C . VAL A 1 85 ? -7.369 -10.583 -18.498 1.00 63.06 85 VAL A C 1
ATOM 659 O O . VAL A 1 85 ? -7.306 -9.362 -18.331 1.00 63.06 85 VAL A O 1
ATOM 662 N N . PRO A 1 86 ? -7.618 -11.452 -17.499 1.00 66.50 86 PRO A N 1
ATOM 663 C CA . PRO A 1 86 ? -7.808 -11.005 -16.130 1.00 66.50 86 PRO A CA 1
ATOM 664 C C . PRO A 1 86 ? -6.609 -10.156 -15.724 1.00 66.50 86 PRO A C 1
ATOM 666 O O . PRO A 1 86 ? -5.445 -10.522 -15.986 1.00 66.50 86 PRO A O 1
ATOM 669 N N . LEU A 1 87 ? -6.906 -8.992 -15.149 1.00 82.19 87 LEU A N 1
ATOM 670 C CA . LEU A 1 87 ? -5.883 -8.200 -14.494 1.00 82.19 87 LEU A CA 1
ATOM 671 C C . LEU A 1 87 ? -5.392 -8.952 -13.257 1.00 82.19 87 LEU A C 1
ATOM 673 O O . LEU A 1 87 ? -5.811 -10.073 -12.986 1.00 82.19 87 LEU A O 1
ATOM 677 N N . GLY A 1 88 ? -4.381 -8.397 -12.609 1.00 90.56 88 GLY A N 1
ATOM 678 C CA . GLY A 1 88 ? -3.899 -8.939 -11.359 1.00 90.56 88 GLY A CA 1
ATOM 679 C C . GLY A 1 88 ? -4.664 -8.363 -10.186 1.00 90.56 88 GLY A C 1
ATOM 680 O O . GLY A 1 88 ? -5.751 -7.805 -10.296 1.00 90.56 88 GLY A O 1
ATOM 681 N N . GLY A 1 89 ? -4.006 -8.418 -9.044 1.00 94.81 89 GLY A N 1
ATOM 682 C CA . GLY A 1 89 ? -4.451 -7.691 -7.876 1.00 94.81 89 GLY A CA 1
ATOM 683 C C . GLY A 1 89 ? -3.345 -7.590 -6.851 1.00 94.81 89 GLY A C 1
ATOM 684 O O . GLY A 1 89 ? -2.170 -7.869 -7.128 1.00 94.81 89 GLY A O 1
ATOM 685 N N . TYR A 1 90 ? -3.741 -7.192 -5.657 1.00 97.06 90 TYR A N 1
ATOM 686 C CA . TYR A 1 90 ? -2.871 -7.064 -4.506 1.00 97.06 90 TYR A CA 1
ATOM 687 C C . TYR A 1 90 ? -3.435 -7.889 -3.363 1.00 97.06 90 TYR A C 1
ATOM 689 O O . TYR A 1 90 ? -4.612 -7.761 -3.031 1.00 97.06 90 TYR A O 1
ATOM 697 N N . ILE A 1 91 ? -2.598 -8.713 -2.740 1.00 98.12 91 ILE A N 1
ATOM 698 C CA . ILE A 1 91 ? -2.878 -9.167 -1.378 1.00 98.12 91 ILE A CA 1
ATOM 699 C C . ILE A 1 91 ? -2.258 -8.155 -0.424 1.00 98.12 91 ILE A C 1
ATOM 701 O O . ILE A 1 91 ? -1.089 -7.811 -0.579 1.00 98.12 91 ILE A O 1
ATOM 705 N N . HIS A 1 92 ? -3.033 -7.735 0.570 1.00 98.25 92 HIS A N 1
ATOM 706 C CA . HIS A 1 92 ? -2.557 -6.992 1.728 1.00 98.25 92 HIS A CA 1
ATOM 707 C C . HIS A 1 92 ? -2.726 -7.846 2.980 1.00 98.25 92 HIS A C 1
ATOM 709 O O . HIS A 1 92 ? -3.782 -8.456 3.192 1.00 98.25 92 HIS A O 1
ATOM 715 N N . VAL A 1 93 ? -1.691 -7.869 3.814 1.00 98.44 93 VAL A N 1
ATOM 716 C CA . VAL A 1 93 ? -1.687 -8.526 5.121 1.00 98.44 93 VAL A CA 1
ATOM 717 C C . VAL A 1 93 ? -1.256 -7.492 6.145 1.00 98.44 93 VAL A C 1
ATOM 719 O O . VAL A 1 93 ? -0.101 -7.071 6.171 1.00 98.44 93 VAL A O 1
ATOM 722 N N . TYR A 1 94 ? -2.196 -7.077 6.984 1.00 98.31 94 TYR A N 1
ATOM 723 C CA . TYR A 1 94 ? -1.948 -6.091 8.024 1.00 98.31 94 TYR A CA 1
ATOM 724 C C . TYR A 1 94 ? -1.461 -6.803 9.277 1.00 98.31 94 TYR A C 1
ATOM 726 O O . TYR A 1 94 ? -2.169 -7.647 9.829 1.00 98.31 94 TYR A O 1
ATOM 734 N N . VAL A 1 95 ? -0.254 -6.469 9.716 1.00 97.81 95 VAL A N 1
ATOM 735 C CA . VAL A 1 95 ? 0.406 -7.073 10.875 1.00 97.81 95 VAL A CA 1
ATOM 736 C C . VAL A 1 95 ? 0.511 -6.038 11.983 1.00 97.81 95 VAL A C 1
ATOM 738 O O . VAL A 1 95 ? 0.822 -4.880 11.713 1.00 97.81 95 VAL A O 1
ATOM 741 N N . LYS A 1 96 ? 0.284 -6.457 13.228 1.00 97.38 96 LYS A N 1
ATOM 742 C CA . LYS A 1 96 ? 0.573 -5.668 14.427 1.00 97.38 96 LYS A CA 1
ATOM 743 C C . LYS A 1 96 ? 1.702 -6.324 15.205 1.00 97.38 96 LYS A C 1
ATOM 745 O O . LYS A 1 96 ? 1.639 -7.518 15.492 1.00 97.38 96 LYS A O 1
ATOM 750 N N . ASN A 1 97 ? 2.709 -5.543 15.571 1.00 97.06 97 ASN A N 1
ATOM 751 C CA . ASN A 1 97 ? 3.743 -5.965 16.505 1.00 97.06 97 ASN A CA 1
ATOM 752 C C . ASN A 1 97 ? 3.263 -5.678 17.934 1.00 97.06 97 ASN A C 1
ATOM 754 O O . ASN A 1 97 ? 3.216 -4.526 18.355 1.00 97.06 97 ASN A O 1
ATOM 758 N N . ALA A 1 98 ? 2.883 -6.718 18.672 1.00 94.94 98 ALA A N 1
ATOM 759 C CA . ALA A 1 98 ? 2.457 -6.598 20.068 1.00 94.94 98 ALA A CA 1
ATOM 760 C C . ALA A 1 98 ? 3.601 -6.874 21.064 1.00 94.94 98 ALA A C 1
ATOM 762 O O . ALA A 1 98 ? 3.403 -6.762 22.273 1.00 94.94 98 ALA A O 1
ATOM 763 N N . GLY A 1 99 ? 4.792 -7.215 20.564 1.00 93.00 99 GLY A N 1
ATOM 764 C CA . GLY A 1 99 ? 6.005 -7.371 21.353 1.00 93.00 99 GLY A CA 1
ATOM 765 C C . GLY A 1 99 ? 6.623 -6.039 21.775 1.00 93.00 99 GLY A C 1
ATOM 766 O O . GLY A 1 99 ? 6.257 -4.966 21.297 1.00 93.00 99 GLY A O 1
ATOM 767 N N . ASP A 1 100 ? 7.606 -6.122 22.664 1.00 93.12 100 ASP A N 1
ATOM 768 C CA . ASP A 1 100 ? 8.374 -5.008 23.238 1.00 93.12 100 ASP A CA 1
ATOM 769 C C . ASP A 1 100 ? 9.597 -4.602 22.394 1.00 93.12 100 ASP A C 1
ATOM 771 O O . ASP A 1 100 ? 10.239 -3.587 22.654 1.00 93.12 100 ASP A O 1
ATOM 775 N N . GLN A 1 101 ? 9.922 -5.386 21.365 1.00 93.50 101 GLN A N 1
ATOM 776 C CA . GLN A 1 101 ? 11.046 -5.160 20.461 1.00 93.50 101 GLN A CA 1
ATOM 777 C C . GLN A 1 101 ? 10.566 -4.967 19.020 1.00 93.50 101 GLN A C 1
ATOM 779 O O . GLN A 1 101 ? 9.534 -5.530 18.645 1.00 93.50 101 GLN A O 1
ATOM 784 N N . PRO A 1 102 ? 11.331 -4.259 18.167 1.00 95.06 102 PRO A N 1
ATOM 785 C CA . PRO A 1 102 ? 11.039 -4.199 16.743 1.00 95.06 102 PRO A CA 1
ATOM 786 C C . PRO A 1 102 ? 10.960 -5.594 16.108 1.00 95.06 102 PRO A C 1
ATOM 788 O O . PRO A 1 102 ? 11.689 -6.517 16.500 1.00 95.06 102 PRO A O 1
ATOM 791 N N . LEU A 1 103 ? 10.077 -5.718 15.124 1.00 95.50 103 LEU A N 1
ATOM 792 C CA . LEU A 1 103 ? 9.841 -6.915 14.325 1.00 95.50 103 LEU A CA 1
ATOM 793 C C . LEU A 1 103 ? 10.268 -6.628 12.888 1.00 95.50 103 LEU A C 1
ATOM 795 O O . LEU A 1 103 ? 9.896 -5.592 12.344 1.00 95.50 103 LEU A O 1
ATOM 799 N N . VAL A 1 104 ? 11.031 -7.522 12.262 1.00 96.88 104 VAL A N 1
ATOM 800 C CA . VAL A 1 104 ? 11.479 -7.320 10.874 1.00 96.88 104 VAL A CA 1
ATOM 801 C C . VAL A 1 104 ? 10.860 -8.373 9.974 1.00 96.88 104 VAL A C 1
ATOM 803 O O . VAL A 1 104 ? 11.086 -9.564 10.189 1.00 96.88 104 VAL A O 1
ATOM 806 N N . VAL A 1 105 ? 10.125 -7.942 8.946 1.00 96.19 105 VAL A N 1
ATOM 807 C CA . VAL A 1 105 ? 9.580 -8.850 7.928 1.00 96.19 105 VAL A CA 1
ATOM 808 C C . VAL A 1 105 ? 10.709 -9.265 6.987 1.00 96.19 105 VAL A C 1
ATOM 810 O O . VAL A 1 105 ? 11.388 -8.425 6.401 1.00 96.19 105 VAL A O 1
ATOM 813 N N . LYS A 1 106 ? 10.946 -10.571 6.870 1.00 96.44 106 LYS A N 1
ATOM 814 C CA . LYS A 1 106 ? 12.056 -11.145 6.094 1.00 96.44 106 LYS A CA 1
ATOM 815 C C . LYS A 1 106 ? 11.606 -11.770 4.790 1.00 96.44 106 LYS A C 1
ATOM 817 O O . LYS A 1 106 ? 12.351 -11.731 3.816 1.00 96.44 106 LYS A O 1
ATOM 822 N N . ASP A 1 107 ? 10.419 -12.356 4.786 1.00 97.19 107 ASP A N 1
ATOM 823 C CA . ASP A 1 107 ? 9.890 -13.067 3.635 1.00 97.19 107 ASP A CA 1
ATOM 824 C C . ASP A 1 107 ? 8.365 -13.170 3.727 1.00 97.19 107 ASP A C 1
ATOM 826 O O . ASP A 1 107 ? 7.754 -12.969 4.781 1.00 97.19 107 ASP A O 1
ATOM 830 N N . VAL A 1 108 ? 7.758 -13.534 2.607 1.00 97.81 108 VAL A N 1
ATOM 831 C CA . VAL A 1 108 ? 6.374 -13.971 2.528 1.00 97.81 108 VAL A CA 1
ATOM 832 C C . VAL A 1 108 ? 6.357 -15.319 1.842 1.00 97.81 108 VAL A C 1
ATOM 834 O O . VAL A 1 108 ? 6.928 -15.486 0.769 1.00 97.81 108 VAL A O 1
ATOM 837 N N . GLN A 1 109 ? 5.673 -16.284 2.441 1.00 98.38 109 GLN A N 1
ATOM 838 C CA . GLN A 1 109 ? 5.499 -17.599 1.850 1.00 98.38 109 GLN A CA 1
ATOM 839 C C . GLN A 1 109 ? 4.084 -17.740 1.313 1.00 98.38 109 GLN A C 1
ATOM 841 O O . GLN A 1 109 ? 3.131 -17.610 2.073 1.00 98.38 109 GLN A O 1
ATOM 846 N N . LEU A 1 110 ? 3.939 -18.054 0.027 1.00 98.06 110 LEU A N 1
ATOM 847 C CA . LEU A 1 110 ? 2.662 -18.461 -0.557 1.00 98.06 110 LEU A CA 1
ATOM 848 C C . LEU A 1 110 ? 2.611 -19.982 -0.600 1.00 98.06 110 LEU A C 1
ATOM 850 O O . LEU A 1 110 ? 3.412 -20.603 -1.294 1.00 98.06 110 LEU A O 1
ATOM 854 N N . GLU A 1 111 ? 1.707 -20.585 0.168 1.00 96.38 111 GLU A N 1
ATOM 855 C CA . GLU A 1 111 ? 1.579 -22.046 0.278 1.00 96.38 111 GLU A CA 1
ATOM 856 C C . GLU A 1 111 ? 2.914 -22.765 0.553 1.00 96.38 111 GLU A C 1
ATOM 858 O O . GLU A 1 111 ? 3.240 -23.796 -0.035 1.00 96.38 111 GLU A O 1
ATOM 863 N N . GLY A 1 112 ? 3.722 -22.178 1.443 1.00 96.94 112 GLY A N 1
ATOM 864 C CA . GLY A 1 112 ? 5.049 -22.688 1.808 1.00 96.94 112 GLY A CA 1
ATOM 865 C C . GLY A 1 112 ? 6.155 -22.398 0.784 1.00 96.94 112 GLY A C 1
ATOM 866 O O . GLY A 1 112 ? 7.264 -22.917 0.914 1.00 96.94 112 GLY A O 1
ATOM 867 N N . ILE A 1 113 ? 5.888 -21.589 -0.244 1.00 98.12 113 ILE A N 1
ATOM 868 C CA . ILE A 1 113 ? 6.875 -21.161 -1.241 1.00 98.12 113 ILE A CA 1
ATOM 869 C C . ILE A 1 113 ? 7.355 -19.749 -0.899 1.00 98.12 113 ILE A C 1
ATOM 871 O O . ILE A 1 113 ? 6.576 -18.803 -0.984 1.00 98.12 113 ILE A O 1
ATOM 875 N N . SER A 1 114 ? 8.636 -19.614 -0.545 1.00 97.75 114 SER A N 1
ATOM 876 C CA . SER A 1 114 ? 9.297 -18.326 -0.286 1.00 97.75 114 SER A CA 1
ATOM 877 C C . SER A 1 114 ? 9.243 -17.405 -1.505 1.00 97.75 114 SER A C 1
ATOM 879 O O . SER A 1 114 ? 9.703 -17.779 -2.587 1.00 97.75 114 SER A O 1
ATOM 881 N N . LEU A 1 115 ? 8.716 -16.190 -1.337 1.00 97.06 115 LEU A N 1
ATOM 882 C CA . LEU A 1 115 ? 8.723 -15.173 -2.386 1.00 97.06 115 LEU A CA 1
ATOM 883 C C . LEU A 1 115 ? 10.073 -14.464 -2.502 1.00 97.06 115 LEU A C 1
ATOM 885 O O . LEU A 1 115 ? 10.416 -14.043 -3.605 1.00 97.06 115 LEU A O 1
ATOM 889 N N . ALA A 1 116 ? 10.857 -14.366 -1.425 1.00 93.62 116 ALA A N 1
ATOM 890 C CA . ALA A 1 116 ? 12.240 -13.892 -1.484 1.00 93.62 116 ALA A CA 1
ATOM 891 C C . ALA A 1 116 ? 13.108 -14.765 -2.410 1.00 93.62 116 ALA A C 1
ATOM 893 O O . ALA A 1 116 ? 13.943 -14.247 -3.150 1.00 93.62 116 ALA A O 1
ATOM 894 N N . GLU A 1 117 ? 12.881 -16.082 -2.422 1.00 93.69 117 GLU A N 1
ATOM 895 C CA . GLU A 1 117 ? 13.563 -17.004 -3.338 1.00 93.69 117 GLU A CA 1
ATOM 896 C C . GLU A 1 117 ? 12.904 -17.070 -4.723 1.00 93.69 117 GLU A C 1
ATOM 898 O O . GLU A 1 117 ? 13.593 -17.182 -5.743 1.00 93.69 117 GLU A O 1
ATOM 903 N N . ALA A 1 118 ? 11.567 -17.041 -4.771 1.00 94.94 118 ALA A N 1
ATOM 904 C CA . ALA A 1 118 ? 10.818 -17.262 -6.002 1.00 94.94 118 ALA A CA 1
ATOM 905 C C . ALA A 1 118 ? 10.735 -16.024 -6.901 1.00 94.94 118 ALA A C 1
ATOM 907 O O . ALA A 1 118 ? 10.739 -16.168 -8.117 1.00 94.94 118 ALA A O 1
ATOM 908 N N . VAL A 1 119 ? 10.682 -14.804 -6.368 1.00 92.38 119 VAL A N 1
ATOM 909 C CA . VAL A 1 119 ? 10.666 -13.576 -7.183 1.00 92.38 119 VAL A CA 1
ATOM 910 C C . VAL A 1 119 ? 12.107 -13.134 -7.445 1.00 92.38 119 VAL A C 1
ATOM 912 O O . VAL A 1 119 ? 12.583 -12.101 -6.981 1.00 92.38 119 VAL A O 1
ATOM 915 N N . ARG A 1 120 ? 12.843 -13.981 -8.168 1.00 84.88 120 ARG A N 1
ATOM 916 C CA . ARG A 1 120 ? 14.283 -13.825 -8.375 1.00 84.88 120 ARG A CA 1
ATOM 917 C C . ARG A 1 120 ? 14.586 -12.778 -9.445 1.00 84.88 120 ARG A C 1
ATOM 919 O O . ARG A 1 120 ? 13.952 -12.768 -10.500 1.00 84.88 120 ARG A O 1
ATOM 926 N N . LEU A 1 121 ? 15.612 -11.963 -9.195 1.00 84.44 121 LEU A N 1
ATOM 927 C CA . LEU A 1 121 ? 16.248 -11.110 -10.199 1.00 84.44 121 LEU A CA 1
ATOM 928 C C . LEU A 1 121 ? 17.101 -11.943 -11.164 1.00 84.44 121 LEU A C 1
ATOM 930 O O . LEU A 1 121 ? 17.885 -12.802 -10.760 1.00 84.44 121 LEU A O 1
ATOM 934 N N . SER A 1 122 ? 16.960 -11.661 -12.450 1.00 81.25 122 SER A N 1
ATOM 935 C CA . SER A 1 122 ? 17.794 -12.198 -13.516 1.00 81.25 122 SER A CA 1
ATOM 936 C C . SER A 1 122 ? 19.240 -11.767 -13.322 1.00 81.25 122 SER A C 1
ATOM 938 O O . SER A 1 122 ? 19.513 -10.593 -13.078 1.00 81.25 122 SER A O 1
ATOM 940 N N . GLU A 1 123 ? 20.167 -12.705 -13.491 1.00 82.75 123 GLU A N 1
ATOM 941 C CA . GLU A 1 123 ? 21.604 -12.408 -13.548 1.00 82.75 123 GLU A CA 1
ATOM 942 C C . GLU A 1 123 ? 21.936 -11.615 -14.830 1.00 82.75 123 GLU A C 1
ATOM 944 O O . GLU A 1 123 ? 22.823 -10.763 -14.818 1.00 82.75 123 GLU A O 1
ATOM 949 N N . ASP A 1 124 ? 21.145 -11.797 -15.894 1.00 81.06 124 ASP A N 1
ATOM 950 C CA . ASP A 1 124 ? 21.271 -11.034 -17.134 1.00 81.06 124 ASP A CA 1
ATOM 951 C C . ASP A 1 124 ? 20.676 -9.631 -16.986 1.00 81.06 124 ASP A C 1
ATOM 953 O O . ASP A 1 124 ? 19.465 -9.469 -16.777 1.00 81.06 124 ASP A O 1
ATOM 957 N N . LEU A 1 125 ? 21.526 -8.622 -17.168 1.00 77.25 125 LEU A N 1
ATOM 958 C CA . LEU A 1 125 ? 21.134 -7.223 -17.281 1.00 77.25 125 LEU A CA 1
ATOM 959 C C . LEU A 1 125 ? 20.464 -6.980 -18.640 1.00 77.25 125 LEU A C 1
ATOM 961 O O . LEU A 1 125 ? 21.034 -7.284 -19.689 1.00 77.25 125 LEU A O 1
ATOM 965 N N . ARG A 1 126 ? 19.272 -6.381 -18.648 1.00 71.62 126 ARG A N 1
ATOM 966 C CA . ARG A 1 126 ? 18.590 -5.951 -19.877 1.00 71.62 126 ARG A CA 1
ATOM 967 C C . ARG A 1 126 ? 18.238 -4.478 -19.771 1.00 71.62 126 ARG A C 1
ATOM 969 O O . ARG A 1 126 ? 17.538 -4.091 -18.848 1.00 71.62 126 ARG A O 1
ATOM 976 N N . ALA A 1 127 ? 18.736 -3.662 -20.702 1.00 70.31 127 ALA A N 1
ATOM 977 C CA . ALA A 1 127 ? 18.515 -2.211 -20.711 1.00 70.31 127 ALA A CA 1
ATOM 978 C C . ALA A 1 127 ? 18.829 -1.522 -19.360 1.00 70.31 127 ALA A C 1
ATOM 980 O O . ALA A 1 127 ? 18.108 -0.632 -18.923 1.00 70.31 127 ALA A O 1
ATOM 981 N N . GLY A 1 128 ? 19.893 -1.957 -18.674 1.00 70.69 128 GLY A N 1
ATOM 982 C CA . GLY A 1 128 ? 20.304 -1.374 -17.391 1.00 70.69 128 GLY A CA 1
ATOM 983 C C . GLY A 1 128 ? 19.468 -1.798 -16.178 1.00 70.69 128 GLY A C 1
ATOM 984 O O . GLY A 1 128 ? 19.716 -1.298 -15.085 1.00 70.69 128 GLY A O 1
ATOM 985 N N . VAL A 1 129 ? 18.522 -2.729 -16.333 1.00 73.19 129 VAL A N 1
ATOM 986 C CA . VAL A 1 129 ? 17.728 -3.287 -15.228 1.00 73.19 129 VAL A CA 1
ATOM 987 C C . VAL A 1 129 ? 17.865 -4.806 -15.157 1.00 73.19 129 VAL A C 1
ATOM 989 O O . VAL A 1 129 ? 18.107 -5.464 -16.169 1.00 73.19 129 VAL A O 1
ATOM 992 N N . HIS A 1 130 ? 17.711 -5.371 -13.958 1.00 76.00 130 HIS A N 1
ATOM 993 C CA . HIS A 1 130 ? 17.622 -6.816 -13.742 1.00 76.00 130 HIS A CA 1
ATOM 994 C C . HIS A 1 130 ? 16.141 -7.226 -13.703 1.00 76.00 130 HIS A C 1
ATOM 996 O O . HIS A 1 130 ? 15.456 -6.904 -12.731 1.00 76.00 130 HIS A O 1
ATOM 1002 N N . PRO A 1 131 ? 15.605 -7.908 -14.734 1.00 80.19 131 PRO A N 1
ATOM 1003 C CA . PRO A 1 131 ? 14.223 -8.384 -14.707 1.00 80.19 131 PRO A CA 1
ATOM 1004 C C . PRO A 1 131 ? 13.968 -9.322 -13.522 1.00 80.19 131 PRO A C 1
ATOM 1006 O O . PRO A 1 131 ? 14.798 -10.181 -13.249 1.00 80.19 131 PRO A O 1
ATOM 1009 N N . ALA A 1 132 ? 12.810 -9.222 -12.868 1.00 84.44 132 ALA A N 1
ATOM 1010 C CA . ALA A 1 132 ? 12.382 -10.167 -11.833 1.00 84.44 132 ALA A CA 1
ATOM 1011 C C . ALA A 1 132 ? 11.246 -11.064 -12.345 1.00 84.44 132 ALA A C 1
ATOM 1013 O O . ALA A 1 132 ? 10.300 -10.571 -12.967 1.00 84.44 132 ALA A O 1
ATOM 1014 N N . SER A 1 133 ? 11.310 -12.377 -12.098 1.00 87.50 133 SER A N 1
ATOM 1015 C CA . SER A 1 133 ? 10.201 -13.287 -12.423 1.00 87.50 133 SER A CA 1
ATOM 1016 C C . SER A 1 133 ? 10.283 -14.622 -11.681 1.00 87.50 133 SER A C 1
ATOM 1018 O O . SER A 1 133 ? 11.353 -15.205 -11.531 1.00 87.50 133 SER A O 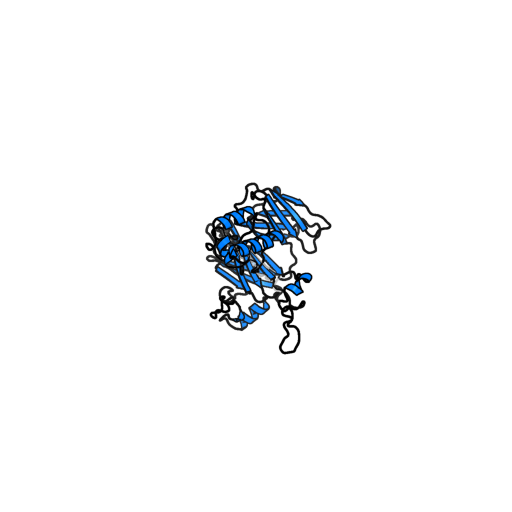1
ATOM 1020 N N . VAL A 1 134 ? 9.119 -15.188 -11.349 1.00 91.88 134 VAL A N 1
ATOM 1021 C CA . VAL A 1 134 ? 9.004 -16.577 -10.869 1.00 91.88 134 VAL A CA 1
ATOM 1022 C C . VAL A 1 134 ? 9.456 -17.618 -11.893 1.00 91.88 134 VAL A C 1
ATOM 1024 O O . VAL A 1 134 ? 9.811 -18.733 -11.529 1.00 91.88 134 VAL A O 1
ATOM 1027 N N . ARG A 1 135 ? 9.477 -17.266 -13.185 1.00 89.25 135 ARG A N 1
ATOM 1028 C CA . ARG A 1 135 ? 9.836 -18.184 -14.279 1.00 89.25 135 ARG A CA 1
ATOM 1029 C C . ARG A 1 135 ? 11.340 -18.404 -14.419 1.00 89.25 135 ARG A C 1
ATOM 1031 O O . ARG A 1 135 ? 11.745 -19.379 -15.038 1.00 89.25 135 ARG A O 1
ATOM 1038 N N . ILE A 1 136 ? 12.147 -17.502 -13.863 1.00 87.88 136 ILE A N 1
ATOM 1039 C CA . ILE A 1 136 ? 13.616 -17.593 -13.855 1.00 87.88 136 ILE A CA 1
ATOM 1040 C C . ILE A 1 136 ? 14.157 -18.042 -12.492 1.00 87.88 136 ILE A C 1
ATOM 1042 O O . ILE A 1 136 ? 15.368 -18.148 -12.295 1.00 87.88 136 ILE A O 1
ATOM 1046 N N . ALA A 1 137 ? 13.265 -18.300 -11.535 1.00 88.88 137 ALA A N 1
ATOM 1047 C CA . ALA A 1 137 ? 13.633 -18.805 -10.230 1.00 88.88 137 ALA A CA 1
ATOM 1048 C C . ALA A 1 137 ? 14.199 -20.224 -10.342 1.00 88.88 137 ALA A C 1
ATOM 1050 O O . ALA A 1 137 ? 13.647 -21.087 -11.025 1.00 88.88 137 ALA A O 1
ATOM 1051 N N . LYS A 1 138 ? 15.287 -20.486 -9.615 1.00 90.81 138 LYS A N 1
ATOM 1052 C CA . LYS A 1 138 ? 15.923 -21.810 -9.530 1.00 90.81 138 LYS A CA 1
ATOM 1053 C C . LYS A 1 138 ? 15.182 -22.694 -8.509 1.00 90.81 138 LYS A C 1
ATOM 1055 O O . LYS A 1 138 ? 15.795 -23.228 -7.593 1.00 90.81 138 LYS A O 1
ATOM 1060 N N . ILE A 1 139 ? 13.857 -22.803 -8.643 1.00 93.81 139 ILE A N 1
ATOM 1061 C CA . ILE A 1 139 ? 12.976 -23.615 -7.785 1.00 93.81 139 ILE A CA 1
ATOM 1062 C C . ILE A 1 139 ? 12.319 -24.742 -8.603 1.00 93.81 139 ILE A C 1
ATOM 1064 O O . ILE A 1 139 ? 12.235 -24.637 -9.829 1.00 93.81 139 ILE A O 1
ATOM 1068 N N . PRO A 1 140 ? 11.833 -25.827 -7.968 1.00 96.88 140 PRO A N 1
ATOM 1069 C CA . PRO A 1 140 ? 11.165 -26.914 -8.679 1.00 96.88 140 PRO A CA 1
ATOM 1070 C C . PRO A 1 140 ? 10.014 -26.428 -9.568 1.00 96.88 140 PRO A C 1
ATOM 1072 O O . PRO A 1 140 ? 9.198 -25.610 -9.141 1.00 96.88 140 PRO A O 1
ATOM 1075 N N . LYS A 1 141 ? 9.893 -26.994 -10.775 1.00 95.50 141 LYS A N 1
ATOM 1076 C CA . LYS A 1 141 ? 8.876 -26.606 -11.769 1.00 95.50 141 LYS A CA 1
ATOM 1077 C C . LYS A 1 141 ? 7.448 -26.623 -11.209 1.00 95.50 141 LYS A C 1
ATOM 1079 O O . LYS A 1 141 ? 6.690 -25.696 -11.465 1.00 95.50 141 LYS A O 1
ATOM 1084 N N . ALA A 1 142 ? 7.116 -27.615 -10.382 1.00 96.88 142 ALA A N 1
ATOM 1085 C CA . ALA A 1 142 ? 5.814 -27.704 -9.721 1.00 96.88 142 ALA A CA 1
ATOM 1086 C C . ALA A 1 142 ? 5.518 -26.494 -8.810 1.00 96.88 142 ALA A C 1
ATOM 1088 O O . ALA A 1 142 ? 4.383 -26.029 -8.755 1.00 96.88 142 ALA A O 1
ATOM 1089 N N . LYS A 1 143 ? 6.536 -25.931 -8.136 1.00 97.62 143 LYS A N 1
ATOM 1090 C CA . LYS A 1 143 ? 6.383 -24.696 -7.348 1.00 97.62 143 LYS A CA 1
ATOM 1091 C C . LYS A 1 143 ? 6.129 -23.491 -8.253 1.00 97.62 143 LYS A C 1
ATOM 1093 O O . LYS A 1 143 ? 5.277 -22.672 -7.932 1.00 97.62 143 LYS A O 1
ATOM 1098 N N . ILE A 1 144 ? 6.818 -23.402 -9.395 1.00 95.81 144 ILE A N 1
ATOM 1099 C CA . ILE A 1 144 ? 6.571 -22.344 -10.390 1.00 95.81 144 ILE A CA 1
ATOM 1100 C C . ILE A 1 144 ? 5.129 -22.430 -10.890 1.00 95.81 144 ILE A C 1
ATOM 1102 O O . ILE A 1 144 ? 4.402 -21.447 -10.817 1.00 95.81 144 ILE A O 1
ATOM 1106 N N . GLU A 1 145 ? 4.692 -23.604 -11.348 1.00 96.25 145 GLU A N 1
ATOM 1107 C CA . GLU A 1 145 ? 3.321 -23.831 -11.825 1.00 96.25 145 GLU A CA 1
ATOM 1108 C C . GLU A 1 145 ? 2.286 -23.473 -10.752 1.00 96.25 145 GLU A C 1
ATOM 1110 O O . GLU A 1 145 ? 1.281 -22.831 -11.062 1.00 96.25 145 GLU A O 1
ATOM 1115 N N . ARG A 1 146 ? 2.566 -23.784 -9.479 1.00 97.50 146 ARG A N 1
ATOM 1116 C CA . ARG A 1 146 ? 1.692 -23.384 -8.379 1.00 97.50 146 ARG A CA 1
ATOM 1117 C C . ARG A 1 146 ? 1.617 -21.868 -8.206 1.00 97.50 146 ARG A C 1
ATOM 1119 O O . ARG A 1 146 ? 0.520 -21.330 -8.123 1.00 97.50 146 ARG A O 1
ATOM 1126 N N . LEU A 1 147 ? 2.747 -21.163 -8.222 1.00 97.12 147 LEU A N 1
ATOM 1127 C CA . LEU A 1 147 ? 2.766 -19.698 -8.154 1.00 97.12 147 LEU A CA 1
ATOM 1128 C C . LEU A 1 147 ? 2.032 -19.046 -9.335 1.00 97.12 147 LEU A C 1
ATOM 1130 O O . LEU A 1 147 ? 1.401 -18.006 -9.157 1.00 97.12 147 LEU A O 1
ATOM 1134 N N . LEU A 1 148 ? 2.072 -19.653 -10.526 1.00 94.25 148 LEU A N 1
ATOM 1135 C CA . LEU A 1 148 ? 1.290 -19.188 -11.676 1.00 94.25 148 LEU A CA 1
ATOM 1136 C C . LEU A 1 148 ? -0.220 -19.328 -11.432 1.00 94.25 148 LEU A C 1
ATOM 1138 O O . LEU A 1 148 ? -0.966 -18.406 -11.745 1.00 94.25 148 LEU A O 1
ATOM 1142 N N . GLN A 1 149 ? -0.670 -20.434 -10.831 1.00 95.38 149 GLN A N 1
ATOM 1143 C CA . GLN A 1 149 ? -2.078 -20.610 -10.442 1.00 95.38 149 GLN A CA 1
ATOM 1144 C C . GLN A 1 149 ? -2.517 -19.627 -9.352 1.00 95.38 149 GLN A C 1
ATOM 1146 O O . GLN A 1 149 ? -3.668 -19.204 -9.342 1.00 95.38 149 GLN A O 1
ATOM 1151 N N . LEU A 1 150 ? -1.607 -19.233 -8.459 1.00 96.25 150 LEU A N 1
ATOM 1152 C CA . LEU A 1 150 ? -1.863 -18.219 -7.433 1.00 96.25 150 LEU A CA 1
ATOM 1153 C C . LEU A 1 150 ? -1.882 -16.782 -7.983 1.00 96.25 150 LEU A C 1
ATOM 1155 O O . LEU A 1 150 ? -1.993 -15.852 -7.196 1.00 96.25 150 LEU A O 1
ATOM 1159 N N . GLY A 1 151 ? -1.777 -16.584 -9.301 1.00 94.00 151 GLY A N 1
ATOM 1160 C CA . GLY A 1 151 ? -1.847 -15.263 -9.934 1.00 94.00 151 GLY A CA 1
ATOM 1161 C C . GLY A 1 151 ? -0.498 -14.698 -10.395 1.00 94.00 151 GLY A C 1
ATOM 1162 O O . GLY A 1 151 ? -0.417 -13.532 -10.773 1.00 94.00 151 GLY A O 1
ATOM 1163 N N . GLU A 1 152 ? 0.573 -15.499 -10.382 1.00 94.81 152 GLU A N 1
ATOM 1164 C CA . GLU A 1 152 ? 1.933 -15.099 -10.777 1.00 94.81 152 GLU A CA 1
ATOM 1165 C C . GLU A 1 152 ? 2.429 -13.863 -9.984 1.00 94.81 152 GLU A C 1
ATOM 1167 O O . GLU A 1 152 ? 2.350 -12.733 -10.481 1.00 94.81 152 GLU A O 1
ATOM 1172 N N . PRO A 1 153 ? 2.934 -14.040 -8.743 1.00 96.19 153 PRO A N 1
ATOM 1173 C CA . PRO A 1 153 ? 3.448 -12.930 -7.945 1.00 96.19 153 PRO A CA 1
ATOM 1174 C C . PRO A 1 153 ? 4.651 -12.263 -8.628 1.00 96.19 153 PRO A C 1
ATOM 1176 O O . PRO A 1 153 ? 5.543 -12.931 -9.154 1.00 96.19 153 PRO A O 1
ATOM 1179 N N . VAL A 1 154 ? 4.663 -10.930 -8.627 1.00 93.94 154 VAL A N 1
ATOM 1180 C CA . VAL A 1 154 ? 5.629 -10.093 -9.361 1.00 93.94 154 VAL A CA 1
ATOM 1181 C C . VAL A 1 154 ? 6.605 -9.395 -8.428 1.00 93.94 154 VAL A C 1
ATOM 1183 O O . VAL A 1 154 ? 7.773 -9.254 -8.769 1.00 93.94 154 VAL A O 1
ATOM 1186 N N . TRP A 1 155 ? 6.123 -8.936 -7.278 1.00 94.44 155 TRP A N 1
ATOM 1187 C CA . TRP A 1 155 ? 6.920 -8.347 -6.209 1.00 94.44 155 TRP A CA 1
ATOM 1188 C C . TRP A 1 155 ? 6.127 -8.405 -4.907 1.00 94.44 155 TRP A C 1
ATOM 1190 O O . TRP A 1 155 ? 4.905 -8.577 -4.912 1.00 94.44 155 TRP A O 1
ATOM 1200 N N . TRP A 1 156 ? 6.825 -8.242 -3.792 1.00 96.12 156 TRP A N 1
ATOM 1201 C CA . TRP A 1 156 ? 6.218 -8.048 -2.483 1.00 96.12 156 TRP A CA 1
ATOM 1202 C C . TRP A 1 156 ? 7.020 -7.004 -1.700 1.00 96.12 156 TRP A C 1
ATOM 1204 O O . TRP A 1 156 ? 8.178 -6.739 -2.027 1.00 96.12 156 TRP A O 1
ATOM 1214 N N . LYS A 1 157 ? 6.394 -6.377 -0.706 1.00 95.94 157 LYS A N 1
ATOM 1215 C CA . LYS A 1 157 ? 7.057 -5.458 0.226 1.00 95.94 157 LYS A CA 1
ATOM 1216 C C . LYS A 1 157 ? 6.384 -5.511 1.592 1.00 95.94 157 LYS A C 1
ATOM 1218 O O . LYS A 1 157 ? 5.209 -5.858 1.675 1.00 95.94 157 LYS A O 1
ATOM 1223 N N . ALA A 1 158 ? 7.106 -5.093 2.621 1.00 96.12 158 ALA A N 1
ATOM 1224 C CA . ALA A 1 158 ? 6.542 -4.700 3.905 1.00 96.12 158 ALA A CA 1
ATOM 1225 C C . ALA A 1 158 ? 6.751 -3.191 4.089 1.00 96.12 158 ALA A C 1
ATOM 1227 O O . ALA A 1 158 ? 7.821 -2.684 3.751 1.00 96.12 158 ALA A O 1
ATOM 1228 N N . ASP A 1 159 ? 5.740 -2.478 4.579 1.00 95.44 159 ASP A N 1
ATOM 1229 C CA . ASP A 1 159 ? 5.855 -1.063 4.942 1.00 95.44 159 ASP A CA 1
ATOM 1230 C C . ASP A 1 159 ? 5.232 -0.816 6.329 1.00 95.44 159 ASP A C 1
ATOM 1232 O O . ASP A 1 159 ? 4.035 -1.071 6.493 1.00 95.44 159 ASP A O 1
ATOM 1236 N N . PRO A 1 160 ? 6.016 -0.357 7.323 1.00 95.00 160 PRO A N 1
ATOM 1237 C CA . PRO A 1 160 ? 7.480 -0.371 7.321 1.00 95.00 160 PRO A CA 1
ATOM 1238 C C . PRO A 1 160 ? 8.027 -1.813 7.291 1.00 95.00 160 PRO A C 1
ATOM 1240 O O . PRO A 1 160 ? 7.360 -2.763 7.699 1.00 95.00 160 PRO A O 1
ATOM 1243 N N . ASP A 1 161 ? 9.261 -1.981 6.824 1.00 87.50 161 ASP A N 1
ATOM 1244 C CA . ASP A 1 161 ? 9.982 -3.261 6.849 1.00 87.50 161 ASP A CA 1
ATOM 1245 C C . ASP A 1 161 ? 10.434 -3.651 8.269 1.00 87.50 161 ASP A C 1
ATOM 1247 O O . ASP A 1 161 ? 10.440 -4.834 8.630 1.00 87.50 161 ASP A O 1
ATOM 1251 N N . GLN A 1 162 ? 10.750 -2.647 9.092 1.00 94.38 162 GLN A N 1
ATOM 1252 C CA . GLN A 1 162 ? 10.920 -2.754 10.536 1.00 94.38 162 GLN A CA 1
ATOM 1253 C C . GLN A 1 162 ? 9.701 -2.174 11.264 1.00 94.38 162 GLN A C 1
ATOM 1255 O O . GLN A 1 162 ? 9.502 -0.962 11.334 1.00 94.38 162 GLN A O 1
ATOM 1260 N N . VAL A 1 163 ? 8.900 -3.055 11.857 1.00 96.19 163 VAL A N 1
ATOM 1261 C CA . VAL A 1 163 ? 7.691 -2.701 12.601 1.00 96.19 163 VAL A CA 1
ATOM 1262 C C . VAL A 1 163 ? 8.069 -2.373 14.047 1.00 96.19 163 VAL A C 1
ATOM 1264 O O . VAL A 1 163 ? 8.539 -3.267 14.762 1.00 96.19 163 VAL A O 1
ATOM 1267 N N . PRO A 1 164 ? 7.886 -1.126 14.520 1.00 95.25 164 PRO A N 1
ATOM 1268 C CA . PRO A 1 164 ? 8.203 -0.773 15.900 1.00 95.25 164 PRO A CA 1
ATOM 1269 C C . PRO A 1 164 ? 7.307 -1.538 16.884 1.00 95.25 164 PRO A C 1
ATOM 1271 O O . PRO A 1 164 ? 6.261 -2.065 16.506 1.00 95.25 164 PRO A O 1
ATOM 1274 N N . SER A 1 165 ? 7.718 -1.608 18.152 1.00 95.06 165 SER A N 1
ATOM 1275 C CA . SER A 1 165 ? 6.872 -2.151 19.224 1.00 95.06 165 SER A CA 1
ATOM 1276 C C . SER A 1 165 ? 5.541 -1.392 19.286 1.00 95.06 165 SER A C 1
ATOM 1278 O O . SER A 1 165 ? 5.523 -0.164 19.204 1.00 95.06 165 SER A O 1
ATOM 1280 N N . GLY A 1 166 ? 4.426 -2.122 19.363 1.00 95.06 166 GLY A N 1
ATOM 1281 C CA . GLY A 1 166 ? 3.071 -1.562 19.295 1.00 95.06 166 GLY A CA 1
ATOM 1282 C C . GLY A 1 166 ? 2.641 -1.080 17.904 1.00 95.06 166 GLY A C 1
ATOM 1283 O O . GLY A 1 166 ? 1.493 -0.671 17.737 1.00 95.06 166 GLY A O 1
ATOM 1284 N N . GLY A 1 167 ? 3.537 -1.118 16.914 1.00 96.31 167 GLY A N 1
ATOM 1285 C CA . GLY A 1 167 ? 3.308 -0.611 15.568 1.00 96.31 167 GLY A CA 1
ATOM 1286 C C . GLY A 1 167 ? 2.604 -1.592 14.638 1.00 96.31 167 GLY A C 1
ATOM 1287 O O . GLY A 1 167 ? 2.349 -2.753 14.971 1.00 96.31 167 GLY A O 1
ATOM 1288 N N . PHE A 1 168 ? 2.335 -1.112 13.426 1.00 98.06 168 PHE A N 1
ATOM 1289 C CA . PHE A 1 168 ? 1.669 -1.859 12.363 1.00 98.06 168 PHE A CA 1
ATOM 1290 C C . PHE A 1 168 ? 2.507 -1.869 11.089 1.00 98.06 168 PHE A C 1
ATOM 1292 O O . PHE A 1 168 ? 3.327 -0.977 10.885 1.00 98.06 168 PHE A O 1
ATOM 1299 N N . ALA A 1 169 ? 2.252 -2.846 10.220 1.00 97.62 169 ALA A N 1
ATOM 1300 C CA . ALA A 1 169 ? 2.763 -2.884 8.855 1.00 97.62 169 ALA A CA 1
ATOM 1301 C C . ALA A 1 169 ? 1.731 -3.443 7.873 1.00 97.62 169 ALA A C 1
ATOM 1303 O O . ALA A 1 169 ? 0.858 -4.225 8.253 1.00 97.62 169 ALA A O 1
ATOM 1304 N N . ASP A 1 170 ? 1.846 -3.044 6.609 1.00 98.12 170 ASP A N 1
ATOM 1305 C CA . ASP A 1 170 ? 1.181 -3.671 5.465 1.00 98.12 170 ASP A CA 1
ATOM 1306 C C . ASP A 1 170 ? 2.222 -4.486 4.704 1.00 98.12 170 ASP A C 1
ATOM 1308 O O . ASP A 1 170 ? 3.210 -3.954 4.188 1.00 98.12 170 ASP A O 1
ATOM 1312 N N . VAL A 1 171 ? 1.996 -5.794 4.652 1.00 98.31 171 VAL A N 1
ATOM 1313 C CA . VAL A 1 171 ? 2.714 -6.684 3.754 1.00 98.31 171 VAL A CA 1
ATOM 1314 C C . VAL A 1 171 ? 1.893 -6.834 2.482 1.00 98.31 171 VAL A C 1
ATOM 1316 O O . VAL A 1 171 ? 0.859 -7.505 2.457 1.00 98.31 171 VAL A O 1
ATOM 1319 N N . THR A 1 172 ? 2.381 -6.210 1.416 1.00 98.38 172 THR A N 1
ATOM 1320 C CA . THR A 1 172 ? 1.714 -6.158 0.118 1.00 98.38 172 THR A CA 1
ATOM 1321 C C . THR A 1 172 ? 2.376 -7.120 -0.862 1.00 98.38 172 THR A C 1
ATOM 1323 O O . THR A 1 172 ? 3.596 -7.106 -1.022 1.00 98.38 172 THR A O 1
ATOM 1326 N N . ILE A 1 173 ? 1.574 -7.905 -1.580 1.00 98.31 173 ILE A N 1
ATOM 1327 C CA . ILE A 1 173 ? 2.017 -8.820 -2.640 1.00 98.31 173 ILE A CA 1
ATOM 1328 C C . ILE A 1 173 ? 1.296 -8.443 -3.929 1.00 98.31 173 ILE A C 1
ATOM 1330 O O . ILE A 1 173 ? 0.066 -8.437 -3.968 1.00 98.31 173 ILE A O 1
ATOM 1334 N N . ARG A 1 174 ? 2.047 -8.163 -4.996 1.00 97.19 174 ARG A N 1
ATOM 1335 C CA . ARG A 1 174 ? 1.493 -7.874 -6.320 1.00 97.19 174 ARG A CA 1
ATOM 1336 C C . ARG A 1 174 ? 1.415 -9.136 -7.165 1.00 97.19 174 ARG A C 1
ATOM 1338 O O . ARG A 1 174 ? 2.437 -9.780 -7.392 1.00 97.19 174 ARG A O 1
ATOM 1345 N N . PHE A 1 175 ? 0.246 -9.407 -7.730 1.00 95.50 175 PHE A N 1
ATOM 1346 C CA . PHE A 1 175 ? 0.018 -10.477 -8.699 1.00 95.50 175 PHE A CA 1
ATOM 1347 C C . PHE A 1 175 ? -0.110 -9.916 -10.110 1.00 95.50 175 PHE A C 1
ATOM 1349 O O . PHE A 1 175 ? -0.649 -8.830 -10.309 1.00 95.50 175 PHE A O 1
ATOM 1356 N N . ARG A 1 176 ? 0.393 -10.650 -11.104 1.00 91.00 176 ARG A N 1
ATOM 1357 C CA . ARG A 1 176 ? 0.227 -10.299 -12.522 1.00 91.00 176 ARG A CA 1
ATOM 1358 C C . ARG A 1 176 ? -1.175 -10.638 -13.028 1.00 91.00 176 ARG A C 1
ATOM 1360 O O . ARG A 1 176 ? -1.638 -10.004 -13.973 1.00 91.00 176 ARG A O 1
ATOM 1367 N N . ARG A 1 177 ? -1.795 -11.667 -12.452 1.00 90.44 177 ARG A N 1
ATOM 1368 C CA . ARG A 1 177 ? -3.092 -12.236 -12.830 1.00 90.44 177 ARG A CA 1
ATOM 1369 C C . ARG A 1 177 ? -3.939 -12.482 -11.592 1.00 90.44 177 ARG A C 1
ATOM 1371 O O . ARG A 1 177 ? -3.396 -12.672 -10.506 1.00 90.44 177 ARG A O 1
ATOM 1378 N N . ASP A 1 178 ? -5.248 -12.507 -11.774 1.00 91.38 178 ASP A N 1
ATOM 1379 C CA . ASP A 1 178 ? -6.164 -12.973 -10.747 1.00 91.38 178 ASP A CA 1
ATOM 1380 C C . ASP A 1 178 ? -5.800 -14.412 -10.348 1.00 91.38 178 ASP A C 1
ATOM 1382 O O . ASP A 1 178 ? -5.537 -15.250 -11.225 1.00 91.38 178 ASP A O 1
ATOM 1386 N N . PRO A 1 179 ? -5.744 -14.721 -9.041 1.00 95.19 179 PRO A N 1
ATOM 1387 C CA . PRO A 1 179 ? -5.565 -16.089 -8.587 1.00 95.19 179 PRO A CA 1
ATOM 1388 C C . PRO A 1 179 ? -6.681 -16.997 -9.119 1.00 95.19 179 PRO A C 1
ATOM 1390 O O . PRO A 1 179 ? -7.861 -16.669 -9.042 1.00 95.19 179 PRO A O 1
ATOM 1393 N N . LEU A 1 180 ? -6.316 -18.190 -9.592 1.00 94.50 180 LEU A N 1
ATOM 1394 C CA . LEU A 1 180 ? -7.255 -19.225 -10.050 1.00 94.50 180 LEU A CA 1
ATOM 1395 C C . LEU A 1 180 ? -7.808 -20.076 -8.895 1.00 94.50 180 LEU A C 1
ATOM 1397 O O . LEU A 1 180 ? -8.344 -21.162 -9.106 1.00 94.50 180 LEU A O 1
ATOM 1401 N N . VAL A 1 181 ? -7.612 -19.615 -7.663 1.00 94.81 181 VAL A N 1
ATOM 1402 C CA . VAL A 1 181 ? -8.012 -20.285 -6.429 1.00 94.81 181 VAL A CA 1
ATOM 1403 C C . VAL A 1 181 ? -8.935 -19.368 -5.644 1.00 94.81 181 VAL A C 1
ATOM 1405 O O . VAL A 1 181 ? -8.785 -18.150 -5.670 1.00 94.81 181 VAL A O 1
ATOM 1408 N N . GLU A 1 182 ? -9.863 -19.950 -4.894 1.00 96.19 182 GLU A N 1
ATOM 1409 C CA . GLU A 1 182 ? -10.771 -19.174 -4.041 1.00 96.19 182 GLU A CA 1
ATOM 1410 C C . GLU A 1 182 ? -10.069 -18.638 -2.787 1.00 96.19 182 GLU A C 1
ATOM 1412 O O . GLU A 1 182 ? -10.439 -17.594 -2.247 1.00 96.19 182 GLU A O 1
ATOM 1417 N N . VAL A 1 183 ? -9.046 -19.361 -2.324 1.00 97.75 183 VAL A N 1
ATOM 1418 C CA . VAL A 1 183 ? -8.315 -19.080 -1.090 1.00 97.75 183 VAL A CA 1
ATOM 1419 C C . VAL A 1 183 ? -6.820 -19.160 -1.347 1.00 97.75 183 VAL A C 1
ATOM 1421 O O . VAL A 1 183 ? -6.332 -20.153 -1.884 1.00 97.75 183 VAL A O 1
ATOM 1424 N N . VAL A 1 184 ? -6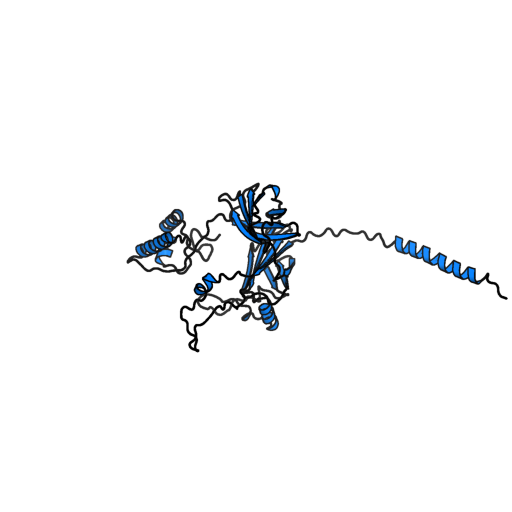.090 -18.149 -0.882 1.00 98.06 184 VAL A N 1
ATOM 1425 C CA . VAL A 1 184 ? -4.628 -18.153 -0.813 1.00 98.06 184 VAL A CA 1
ATOM 1426 C C . VAL A 1 184 ? -4.213 -18.298 0.649 1.00 98.06 184 VAL A C 1
ATOM 1428 O O . VAL A 1 184 ? -4.553 -17.459 1.486 1.00 98.06 184 VAL A O 1
ATOM 1431 N N . ASN A 1 185 ? -3.474 -19.364 0.961 1.00 98.31 185 ASN A N 1
ATOM 1432 C CA . ASN A 1 185 ? -2.824 -19.520 2.261 1.00 98.31 185 ASN A CA 1
ATOM 1433 C C . ASN A 1 185 ? -1.411 -18.952 2.181 1.00 98.31 185 ASN A C 1
ATOM 1435 O O . ASN A 1 185 ? -0.656 -19.276 1.260 1.00 98.31 185 ASN A O 1
ATOM 1439 N N . LEU A 1 186 ? -1.045 -18.127 3.154 1.00 98.12 186 LEU A N 1
ATOM 1440 C CA . LEU A 1 186 ? 0.271 -17.513 3.202 1.00 98.12 186 LEU A CA 1
ATOM 1441 C C . LEU A 1 186 ? 0.817 -17.449 4.622 1.00 98.12 186 LEU A C 1
ATOM 1443 O O . LEU A 1 186 ? 0.087 -17.614 5.597 1.00 98.12 186 LEU A O 1
ATOM 1447 N N . ALA A 1 187 ? 2.111 -17.186 4.729 1.00 98.31 187 ALA A N 1
ATOM 1448 C CA . ALA A 1 187 ? 2.745 -16.853 5.989 1.00 98.31 187 ALA A CA 1
ATOM 1449 C C . ALA A 1 187 ? 3.642 -15.624 5.830 1.00 98.31 187 ALA A C 1
ATOM 1451 O O . ALA A 1 187 ? 4.432 -15.549 4.890 1.00 98.31 187 ALA A O 1
ATOM 1452 N N . VAL A 1 188 ? 3.531 -14.674 6.756 1.00 98.12 188 VAL A N 1
ATOM 1453 C CA . VAL A 1 188 ? 4.490 -13.572 6.883 1.00 98.12 188 VAL A CA 1
ATOM 1454 C C . VAL A 1 188 ? 5.615 -14.057 7.786 1.00 98.12 188 VAL A C 1
ATOM 1456 O O . VAL A 1 188 ? 5.386 -14.369 8.956 1.00 98.12 188 VAL A O 1
ATOM 1459 N N . VAL A 1 189 ? 6.820 -14.170 7.234 1.00 97.44 189 VAL A N 1
ATOM 1460 C CA . VAL A 1 189 ? 7.992 -14.659 7.960 1.00 97.44 189 VAL A CA 1
ATOM 1461 C C . VAL A 1 189 ? 8.735 -13.460 8.522 1.00 97.44 189 VAL A C 1
ATOM 1463 O O . VAL A 1 189 ? 9.335 -12.680 7.780 1.00 97.44 189 VAL A O 1
ATOM 1466 N N . CYS A 1 190 ? 8.708 -13.324 9.841 1.00 95.81 190 CYS A N 1
ATOM 1467 C CA . CYS A 1 190 ? 9.468 -12.321 10.569 1.00 95.81 190 CYS A CA 1
ATOM 1468 C C . CYS A 1 190 ? 10.674 -12.962 11.268 1.00 95.81 190 CYS A C 1
ATOM 1470 O O . CYS A 1 190 ? 10.763 -14.180 11.407 1.00 95.81 190 CYS A O 1
ATOM 1472 N N . ASP A 1 191 ? 11.599 -12.135 11.746 1.00 92.00 191 ASP A N 1
ATOM 1473 C CA . ASP A 1 191 ? 12.802 -12.557 12.477 1.00 92.00 191 ASP A CA 1
ATOM 1474 C C . ASP A 1 191 ? 12.525 -13.430 13.717 1.00 92.00 191 ASP A C 1
ATOM 1476 O O . ASP A 1 191 ? 13.328 -14.304 14.042 1.00 92.00 191 ASP A O 1
ATOM 1480 N N . LYS A 1 192 ? 11.396 -13.214 14.401 1.00 87.56 192 LYS A N 1
ATOM 1481 C CA . LYS A 1 192 ? 11.051 -13.893 15.668 1.00 87.56 192 LYS A CA 1
ATOM 1482 C C . LYS A 1 192 ? 9.836 -14.813 15.588 1.00 87.56 192 LYS A C 1
ATOM 1484 O O . LYS A 1 192 ? 9.613 -15.612 16.492 1.00 87.56 192 LYS A O 1
ATOM 1489 N N . VAL A 1 193 ? 9.013 -14.670 14.552 1.00 94.31 193 VAL A N 1
ATOM 1490 C CA . VAL A 1 193 ? 7.722 -15.357 14.443 1.00 94.31 193 VAL A CA 1
ATOM 1491 C C . VAL A 1 193 ? 7.330 -15.520 12.982 1.00 94.31 193 VAL A C 1
ATOM 1493 O O . VAL A 1 193 ? 7.642 -14.680 12.144 1.00 94.31 193 VAL A O 1
ATOM 1496 N N . THR A 1 194 ? 6.628 -16.604 12.674 1.00 96.81 194 THR A N 1
ATOM 1497 C CA . THR A 1 194 ? 5.953 -16.782 11.387 1.00 96.81 194 THR A CA 1
ATOM 1498 C C . THR A 1 194 ? 4.454 -16.664 11.614 1.00 96.81 194 THR A C 1
ATOM 1500 O O . THR A 1 194 ? 3.892 -17.395 12.428 1.00 96.81 194 THR A O 1
ATOM 1503 N N . LEU A 1 195 ? 3.819 -15.727 10.917 1.00 97.44 195 LEU A N 1
ATOM 1504 C CA . LEU A 1 195 ? 2.410 -15.400 11.085 1.00 97.44 195 LEU A CA 1
ATOM 1505 C C . LEU A 1 195 ? 1.591 -16.033 9.955 1.00 97.44 195 LEU A C 1
ATOM 1507 O O . LEU A 1 195 ? 1.691 -15.568 8.816 1.00 97.44 195 LEU A O 1
ATOM 1511 N N . PRO A 1 196 ? 0.796 -17.084 10.224 1.00 98.00 196 PRO A N 1
ATOM 1512 C CA . PRO A 1 196 ? -0.071 -17.665 9.213 1.00 98.00 196 PRO A CA 1
ATOM 1513 C C . PRO A 1 196 ? -1.226 -16.714 8.887 1.00 98.00 196 PRO A C 1
ATOM 1515 O O . PRO A 1 196 ? -1.779 -16.050 9.763 1.00 98.00 196 PRO A O 1
ATOM 1518 N N . ALA A 1 197 ? -1.620 -16.684 7.622 1.00 97.69 197 ALA A N 1
ATOM 1519 C CA . ALA A 1 197 ? -2.710 -15.870 7.117 1.00 97.69 197 ALA A CA 1
ATOM 1520 C C . ALA A 1 197 ? -3.465 -16.603 6.004 1.00 97.69 197 ALA A C 1
ATOM 1522 O O . ALA A 1 197 ? -2.918 -17.417 5.258 1.00 97.69 197 ALA A O 1
ATOM 1523 N N . ARG A 1 198 ? -4.753 -16.282 5.890 1.00 97.81 198 ARG A N 1
ATOM 1524 C CA . ARG A 1 198 ? -5.661 -16.822 4.879 1.00 97.81 198 ARG A CA 1
ATOM 1525 C C . ARG A 1 198 ? -6.365 -15.663 4.191 1.00 97.81 198 ARG A C 1
ATOM 1527 O O . ARG A 1 198 ? -6.835 -14.746 4.866 1.00 97.81 198 ARG A O 1
ATOM 1534 N N . VAL A 1 199 ? -6.427 -15.699 2.865 1.00 97.81 199 VAL A N 1
ATOM 1535 C CA . VAL A 1 199 ? -7.038 -14.646 2.046 1.00 97.81 199 VAL A CA 1
ATOM 1536 C C . VAL A 1 199 ? -8.077 -15.261 1.126 1.00 97.81 199 VAL A C 1
ATOM 1538 O O . VAL A 1 199 ? -7.775 -16.211 0.411 1.00 97.81 199 VAL A O 1
ATOM 1541 N N . GLU A 1 200 ? -9.289 -14.720 1.140 1.00 96.88 200 GLU A N 1
ATOM 1542 C CA . GLU A 1 200 ? -10.369 -15.110 0.232 1.00 96.88 200 GLU A CA 1
ATOM 1543 C C . GLU A 1 200 ? -10.368 -14.163 -0.976 1.00 96.88 200 GLU A C 1
ATOM 1545 O O . GLU A 1 200 ? -10.534 -12.956 -0.817 1.00 96.88 200 GLU A O 1
ATOM 1550 N N . VAL A 1 201 ? -10.144 -14.702 -2.177 1.00 93.75 201 VAL A N 1
ATOM 1551 C CA . VAL A 1 201 ? -9.888 -13.922 -3.405 1.00 93.75 201 VAL A CA 1
ATOM 1552 C C . VAL A 1 201 ? -11.163 -13.248 -3.924 1.00 93.75 201 VAL A C 1
ATOM 1554 O O . VAL A 1 201 ? -11.134 -12.107 -4.363 1.00 93.75 201 VAL A O 1
ATOM 1557 N N . GLY A 1 202 ? -12.312 -13.917 -3.826 1.00 89.06 202 GLY A N 1
ATOM 1558 C CA . GLY A 1 202 ? -13.600 -13.390 -4.299 1.00 89.06 202 GLY A CA 1
ATOM 1559 C C . GLY A 1 202 ? -14.423 -12.651 -3.242 1.00 89.06 202 GLY A C 1
ATOM 1560 O O . GLY A 1 202 ? -15.581 -12.318 -3.494 1.00 89.06 202 GLY A O 1
ATOM 1561 N N . LYS A 1 203 ? -13.885 -12.442 -2.035 1.00 92.75 203 LYS A N 1
ATOM 1562 C CA . LYS A 1 203 ? -14.670 -11.896 -0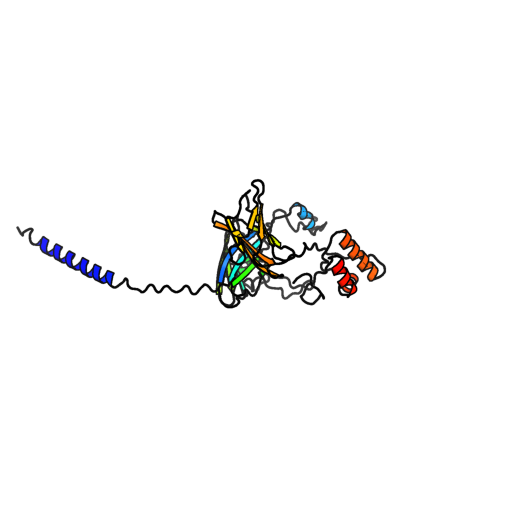.926 1.00 92.75 203 LYS A CA 1
ATOM 1563 C C . LYS A 1 203 ? -14.942 -10.407 -1.133 1.00 92.75 203 LYS A C 1
ATOM 1565 O O . LYS A 1 203 ? -14.051 -9.573 -0.989 1.00 92.75 203 LYS A O 1
ATOM 1570 N N . SER A 1 204 ? -16.206 -10.075 -1.388 1.00 90.75 204 SER A N 1
ATOM 1571 C CA . SER A 1 204 ? -16.683 -8.695 -1.312 1.00 90.75 204 SER A CA 1
ATOM 1572 C C . SER A 1 204 ? -16.625 -8.213 0.137 1.00 90.75 204 SER A C 1
ATOM 1574 O O . SER A 1 204 ? -17.216 -8.834 1.023 1.00 90.75 204 SER A O 1
ATOM 1576 N N . GLN A 1 205 ? -15.899 -7.12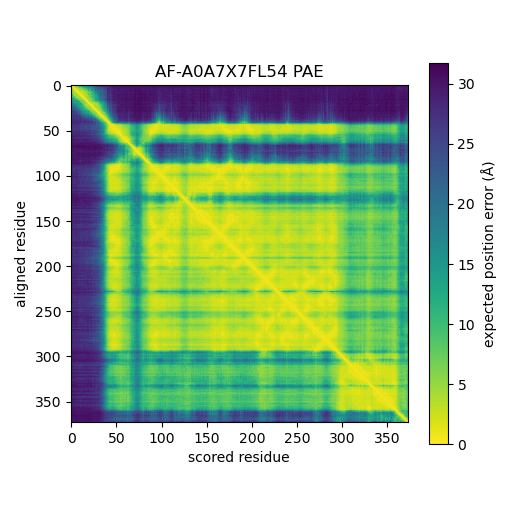7 0.392 1.00 93.81 205 GLN A N 1
ATOM 1577 C CA . GLN A 1 205 ? -15.800 -6.533 1.721 1.00 93.81 205 GLN A CA 1
ATOM 1578 C C . GLN A 1 205 ? -15.536 -5.025 1.647 1.00 93.81 205 GLN A C 1
ATOM 1580 O O . GLN A 1 205 ? -15.029 -4.541 0.628 1.00 93.81 205 GLN A O 1
ATOM 1585 N N . PRO A 1 206 ? -15.872 -4.270 2.709 1.00 95.50 206 PRO A N 1
ATOM 1586 C CA . PRO A 1 206 ? -15.560 -2.853 2.786 1.00 95.50 206 PRO A CA 1
ATOM 1587 C C . PRO A 1 206 ? -14.067 -2.570 2.608 1.00 95.50 206 PRO A C 1
ATOM 1589 O O . PRO A 1 206 ? -13.212 -3.352 3.026 1.00 95.50 206 PRO A O 1
ATOM 1592 N N . TYR A 1 207 ? -13.739 -1.415 2.037 1.00 95.75 207 TYR A N 1
ATOM 1593 C CA . TYR A 1 207 ? -12.356 -0.973 1.896 1.00 95.75 207 TYR A CA 1
ATOM 1594 C C . TYR A 1 207 ? -12.220 0.542 2.044 1.00 95.75 207 TYR A C 1
ATOM 1596 O O . TYR A 1 207 ? -13.143 1.308 1.769 1.00 95.75 207 TYR A O 1
ATOM 1604 N N . LEU A 1 208 ? -11.038 0.974 2.481 1.00 96.44 208 LEU A N 1
ATOM 1605 C CA . LEU A 1 208 ? -10.655 2.381 2.483 1.00 96.44 208 LEU A CA 1
ATOM 1606 C C . LEU A 1 208 ? -10.213 2.751 1.065 1.00 96.44 208 LEU A C 1
ATOM 1608 O O . LEU A 1 208 ? -9.193 2.263 0.579 1.00 96.44 208 LEU A O 1
ATOM 1612 N N . ALA A 1 209 ? -11.019 3.572 0.395 1.00 94.06 209 ALA A N 1
ATOM 1613 C CA . ALA A 1 209 ? -10.767 4.085 -0.948 1.00 94.06 209 ALA A CA 1
ATOM 1614 C C . ALA A 1 209 ? -9.753 5.239 -0.949 1.00 94.06 209 ALA A C 1
ATOM 1616 O O . ALA A 1 209 ? -9.098 5.481 -1.958 1.00 94.06 209 ALA A O 1
ATOM 1617 N N . GLY A 1 210 ? -9.613 5.935 0.179 1.00 93.50 210 GLY A N 1
ATOM 1618 C CA . GLY A 1 210 ? -8.639 7.002 0.351 1.00 93.50 210 GLY A CA 1
ATOM 1619 C C . GLY A 1 210 ? -8.520 7.438 1.804 1.00 93.50 210 GLY A C 1
ATOM 1620 O O . GLY A 1 210 ? -9.453 7.280 2.594 1.00 93.50 210 GLY A O 1
ATOM 1621 N N . VAL A 1 211 ? -7.362 8.000 2.132 1.00 95.25 211 VAL A N 1
ATOM 1622 C CA . VAL A 1 211 ? -7.073 8.659 3.406 1.00 95.25 211 VAL A CA 1
ATOM 1623 C C . VAL A 1 211 ? -6.326 9.945 3.079 1.00 95.25 211 VAL A C 1
ATOM 1625 O O . VAL A 1 211 ? -5.397 9.937 2.272 1.00 95.25 211 VAL A O 1
ATOM 1628 N N . SER A 1 212 ? -6.758 11.057 3.659 1.00 94.56 212 SER A N 1
ATOM 1629 C CA . SER A 1 212 ? -6.180 12.379 3.431 1.00 94.56 212 SER A CA 1
ATOM 1630 C C . SER A 1 212 ? -5.952 13.076 4.762 1.00 94.56 212 SER A C 1
ATOM 1632 O O . SER A 1 212 ? -6.791 12.989 5.653 1.00 94.56 212 SER A O 1
ATOM 1634 N N . PHE A 1 213 ? -4.830 13.776 4.882 1.00 94.81 213 PHE A N 1
ATOM 1635 C CA . PHE A 1 213 ? -4.458 14.519 6.083 1.00 94.81 213 PHE A CA 1
ATOM 1636 C C . PHE A 1 213 ? -4.608 16.017 5.836 1.00 94.81 213 PHE A C 1
ATOM 1638 O O . PHE A 1 213 ? -4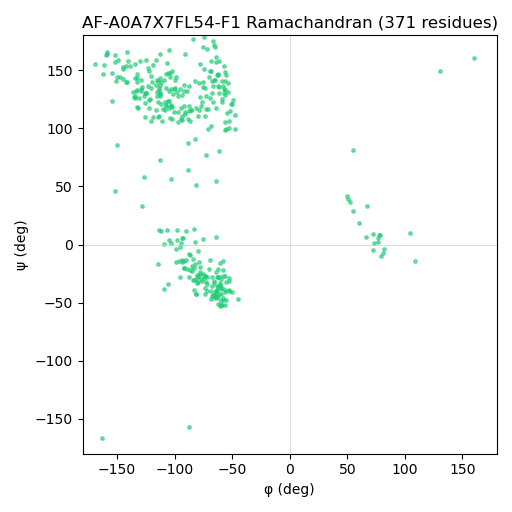.358 16.491 4.724 1.00 94.81 213 PHE A O 1
ATOM 1645 N N . SER A 1 214 ? -4.976 16.770 6.871 1.00 94.94 214 SER A N 1
ATOM 1646 C CA . SER A 1 214 ? -4.805 18.223 6.857 1.00 94.94 214 SER A CA 1
ATOM 1647 C C . SER A 1 214 ? -3.317 18.596 6.732 1.00 94.94 214 SER A C 1
ATOM 1649 O O . SER A 1 214 ? -2.448 17.801 7.101 1.00 94.94 214 SER A O 1
ATOM 1651 N N . PRO A 1 215 ? -2.982 19.813 6.257 1.00 91.56 215 PRO A N 1
ATOM 1652 C CA . PRO A 1 215 ? -1.590 20.262 6.141 1.00 91.56 215 PRO A CA 1
ATOM 1653 C C . PRO A 1 215 ? -0.784 20.216 7.449 1.00 91.56 215 PRO A C 1
ATOM 1655 O O . PRO A 1 215 ? 0.439 20.100 7.409 1.00 91.56 215 PRO A O 1
ATOM 1658 N N . ASP A 1 216 ? -1.459 20.326 8.595 1.00 94.75 216 ASP A N 1
ATOM 1659 C CA . ASP A 1 216 ? -0.868 20.261 9.934 1.00 94.75 216 ASP A CA 1
ATOM 1660 C C . ASP A 1 216 ? -0.984 18.876 10.592 1.00 94.75 216 ASP A C 1
ATOM 1662 O O . ASP A 1 216 ? -0.566 18.718 11.736 1.00 94.75 216 ASP A O 1
ATOM 1666 N N . PHE A 1 217 ? -1.524 17.883 9.874 1.00 96.06 217 PHE A N 1
ATOM 1667 C CA . PHE A 1 217 ? -1.710 16.499 10.317 1.00 96.06 217 PHE A CA 1
ATOM 1668 C C . PHE A 1 217 ? -2.604 16.322 11.554 1.00 96.06 217 PHE A C 1
ATOM 1670 O O . PHE A 1 217 ? -2.539 15.282 12.210 1.00 96.06 217 PHE A O 1
ATOM 1677 N N . SER A 1 218 ? -3.427 17.320 11.887 1.00 97.31 218 SER A N 1
ATOM 1678 C CA . SER A 1 218 ? -4.358 17.281 13.021 1.00 97.31 218 SER A CA 1
ATOM 1679 C C . SER A 1 218 ? -5.736 16.702 12.676 1.00 97.31 218 SER A C 1
ATOM 1681 O O . SER A 1 218 ? -6.418 16.188 13.563 1.00 97.31 218 SER A O 1
ATOM 1683 N N . ASP A 1 219 ? -6.115 16.709 11.397 1.00 97.31 219 ASP A N 1
ATOM 1684 C CA . ASP A 1 219 ? -7.355 16.125 10.897 1.00 97.31 219 ASP A CA 1
ATOM 1685 C C . ASP A 1 219 ? -7.065 15.041 9.855 1.00 97.31 219 ASP A C 1
ATOM 1687 O O . ASP A 1 219 ? -6.147 15.153 9.032 1.00 97.31 219 ASP A O 1
ATOM 1691 N N . VAL A 1 220 ? -7.898 14.002 9.859 1.00 97.06 220 VAL A N 1
ATOM 1692 C CA . VAL A 1 220 ? -7.876 12.935 8.857 1.00 97.06 220 VAL A CA 1
ATOM 1693 C C . VAL A 1 220 ? -9.251 12.802 8.228 1.00 97.06 220 VAL A C 1
ATOM 1695 O O . VAL A 1 220 ? -10.252 12.673 8.928 1.00 97.06 220 VAL A O 1
ATOM 1698 N N . VAL A 1 221 ? -9.301 12.777 6.900 1.00 97.25 221 VAL A N 1
ATOM 1699 C CA . VAL A 1 221 ? -10.498 12.413 6.144 1.00 97.25 221 VAL A CA 1
ATOM 1700 C C . VAL A 1 221 ? -10.287 11.034 5.541 1.00 97.25 221 VAL A C 1
ATOM 1702 O O . VAL A 1 221 ? -9.374 10.830 4.741 1.00 97.25 221 VAL A O 1
ATOM 1705 N N . THR A 1 222 ? -11.131 10.078 5.921 1.00 97.31 222 THR A N 1
ATOM 1706 C CA . THR A 1 222 ? -11.140 8.736 5.336 1.00 97.31 222 THR A CA 1
ATOM 1707 C C . THR A 1 222 ? -12.379 8.535 4.471 1.00 97.31 222 THR A C 1
ATOM 1709 O O . THR A 1 222 ? -13.474 9.000 4.791 1.00 97.31 222 THR A O 1
ATOM 1712 N N . TYR A 1 223 ? -12.188 7.843 3.352 1.00 97.06 223 TYR A N 1
ATOM 1713 C CA . TYR A 1 223 ? -13.236 7.509 2.396 1.00 97.06 223 TYR A CA 1
ATOM 1714 C C . TYR A 1 223 ? -13.415 5.998 2.410 1.00 97.06 223 TYR A C 1
ATOM 1716 O O . TYR A 1 223 ? -12.528 5.263 1.973 1.00 97.06 223 TYR A O 1
ATOM 1724 N N . VAL A 1 224 ? -14.544 5.522 2.922 1.00 97.00 224 VAL A N 1
ATOM 1725 C CA . VAL A 1 224 ? -14.849 4.091 3.011 1.00 97.00 224 VAL A CA 1
ATOM 1726 C C . VAL A 1 224 ? -15.860 3.734 1.935 1.00 97.00 224 VAL A C 1
ATOM 1728 O O . VAL A 1 224 ? -16.870 4.417 1.790 1.00 97.00 224 VAL A O 1
ATOM 1731 N N . ARG A 1 225 ? -15.608 2.660 1.188 1.00 95.69 225 ARG A N 1
ATOM 1732 C CA . ARG A 1 225 ? -16.558 2.094 0.227 1.00 95.69 225 ARG A CA 1
ATOM 1733 C C . ARG A 1 225 ? -16.999 0.709 0.660 1.00 95.69 225 ARG A C 1
ATOM 1735 O O . ARG A 1 225 ? -16.177 -0.090 1.108 1.00 95.69 225 ARG A O 1
ATOM 1742 N N . VAL A 1 226 ? -18.284 0.419 0.473 1.00 93.25 226 VAL A N 1
ATOM 1743 C CA . VAL A 1 226 ? -18.854 -0.915 0.684 1.00 93.25 226 VAL A CA 1
ATOM 1744 C C . VAL A 1 226 ? -19.419 -1.410 -0.645 1.00 93.25 226 VAL A C 1
ATOM 1746 O O . VAL A 1 226 ? -20.417 -0.861 -1.116 1.00 93.25 226 VAL A O 1
ATOM 1749 N N . PRO A 1 227 ? -18.806 -2.420 -1.290 1.00 89.12 227 PRO A N 1
ATOM 1750 C CA . PRO A 1 227 ? -19.298 -2.901 -2.576 1.00 89.12 227 PRO A CA 1
ATOM 1751 C C . PRO A 1 227 ? -20.752 -3.383 -2.472 1.00 89.12 227 PRO A C 1
ATOM 1753 O O . PRO A 1 227 ? -21.075 -4.247 -1.659 1.00 89.12 227 PRO A O 1
ATOM 1756 N N . GLY A 1 228 ? -21.638 -2.797 -3.283 1.00 86.25 228 GLY A N 1
ATOM 1757 C CA . GLY A 1 228 ? -23.078 -3.086 -3.261 1.00 86.25 228 GLY A CA 1
ATOM 1758 C C . GLY A 1 228 ? -23.844 -2.517 -2.056 1.00 86.25 228 GLY A C 1
ATOM 1759 O O . GLY A 1 228 ? -25.053 -2.713 -1.968 1.00 86.25 228 GLY A O 1
ATOM 1760 N N . GLY A 1 229 ? -23.175 -1.800 -1.149 1.00 84.12 229 GLY A N 1
ATOM 1761 C CA . GLY A 1 229 ? -23.718 -1.340 0.128 1.00 84.12 229 GLY A CA 1
ATOM 1762 C C . GLY A 1 229 ? -23.883 0.174 0.209 1.00 84.12 229 GLY A C 1
ATOM 1763 O O . GLY A 1 229 ? -23.122 0.844 0.906 1.00 84.12 229 GLY A O 1
ATOM 1764 N N . LYS A 1 230 ? -24.879 0.724 -0.492 1.00 91.62 230 LYS A N 1
ATOM 1765 C CA . LYS A 1 230 ? -25.165 2.166 -0.437 1.00 91.62 230 LYS A CA 1
ATOM 1766 C C . LYS A 1 230 ? -25.647 2.599 0.946 1.00 91.62 230 LYS A C 1
ATOM 1768 O O . LYS A 1 230 ? -26.410 1.879 1.586 1.00 91.62 230 LYS A O 1
ATOM 1773 N N . GLY A 1 231 ? -25.217 3.777 1.396 1.00 89.31 231 GLY A N 1
ATOM 1774 C CA . GLY A 1 231 ? -25.593 4.328 2.703 1.00 89.31 231 GLY A CA 1
ATOM 1775 C C . GLY A 1 231 ? -25.076 3.560 3.921 1.00 89.31 231 GLY A C 1
ATOM 1776 O O . GLY A 1 231 ? -25.469 3.889 5.038 1.00 89.31 231 GLY A O 1
ATOM 1777 N N . LEU A 1 232 ? -24.222 2.547 3.742 1.00 93.19 232 LEU A N 1
ATOM 1778 C CA . LEU A 1 232 ? -23.652 1.814 4.867 1.00 93.19 232 LEU A CA 1
ATOM 1779 C C . LEU A 1 232 ? -22.522 2.619 5.514 1.00 93.19 232 LEU A C 1
ATOM 1781 O O . LEU A 1 232 ? -21.560 3.031 4.861 1.00 93.19 232 LEU A O 1
ATOM 1785 N N . ALA A 1 233 ? -22.634 2.801 6.826 1.00 95.31 233 ALA A N 1
ATOM 1786 C CA . ALA A 1 233 ? -21.665 3.504 7.652 1.00 95.31 233 ALA A CA 1
ATOM 1787 C C . ALA A 1 233 ? -20.970 2.530 8.619 1.00 95.31 233 ALA A C 1
ATOM 1789 O O . ALA A 1 233 ? -21.621 1.613 9.132 1.00 95.31 233 ALA A O 1
ATOM 1790 N N . PRO A 1 234 ? -19.669 2.715 8.896 1.00 97.44 234 PRO A N 1
ATOM 1791 C CA . PRO A 1 234 ? -19.000 1.954 9.938 1.00 97.44 234 PRO A CA 1
ATOM 1792 C C . PRO A 1 234 ? -19.530 2.347 11.321 1.00 97.44 234 PRO A C 1
ATOM 1794 O O . PRO A 1 234 ? -19.903 3.492 11.567 1.00 97.44 234 PRO A O 1
ATOM 1797 N N . THR A 1 235 ? -19.527 1.389 12.241 1.00 97.50 235 THR A N 1
ATOM 1798 C CA . THR A 1 235 ? -19.926 1.560 13.643 1.00 97.50 235 THR A CA 1
ATOM 1799 C C . THR A 1 235 ? -18.742 1.813 14.572 1.00 97.50 235 THR A C 1
ATOM 1801 O O . THR A 1 235 ? -18.943 2.196 15.720 1.00 97.50 235 THR A O 1
ATOM 1804 N N . SER A 1 236 ? -17.515 1.574 14.106 1.00 98.12 236 SER A N 1
ATOM 1805 C CA . SER A 1 236 ? -16.292 1.781 14.887 1.00 98.12 236 SER A CA 1
ATOM 1806 C C . SER A 1 236 ? -15.130 2.201 13.996 1.00 98.12 236 SER A C 1
ATOM 1808 O O . SER A 1 236 ? -14.994 1.679 12.887 1.00 98.12 236 SER A O 1
ATOM 1810 N N . LEU A 1 237 ? -14.261 3.071 14.503 1.00 98.38 237 LEU A N 1
ATOM 1811 C CA . LEU A 1 237 ? -13.082 3.579 13.810 1.00 98.38 237 LEU A CA 1
ATOM 1812 C C . LEU A 1 237 ? -11.856 3.463 14.705 1.00 98.38 237 LEU A C 1
ATOM 1814 O O . LEU A 1 237 ? -11.859 3.970 15.823 1.00 98.38 237 LEU A O 1
ATOM 1818 N N . MET A 1 238 ? -10.805 2.825 14.196 1.00 98.19 238 MET A N 1
ATOM 1819 C CA . MET A 1 238 ? -9.535 2.672 14.895 1.00 98.19 238 MET A CA 1
ATOM 1820 C C . MET A 1 238 ? -8.401 3.320 14.105 1.00 98.19 238 MET A C 1
ATOM 1822 O O . MET A 1 238 ? -8.313 3.148 12.886 1.00 98.19 238 MET A O 1
ATOM 1826 N N . LEU A 1 239 ? -7.504 3.986 14.825 1.00 97.88 239 LEU A N 1
ATOM 1827 C CA . LEU A 1 239 ? -6.211 4.461 14.343 1.00 97.88 239 LEU A CA 1
ATOM 1828 C C . LEU A 1 239 ? -5.128 3.841 15.224 1.00 97.88 239 LEU A C 1
ATOM 1830 O O . LEU A 1 239 ? -5.129 4.045 16.434 1.00 97.88 239 LEU A O 1
ATOM 1834 N N . ASP A 1 240 ? -4.255 3.024 14.639 1.00 96.81 240 ASP A N 1
ATOM 1835 C CA . ASP A 1 240 ? -3.189 2.305 15.355 1.00 96.81 240 ASP A CA 1
ATOM 1836 C C . ASP A 1 240 ? -3.698 1.496 16.561 1.00 96.81 240 ASP A C 1
ATOM 1838 O O . ASP A 1 240 ? -3.063 1.385 17.609 1.00 96.81 240 ASP A O 1
ATOM 1842 N N . GLY A 1 241 ? -4.894 0.919 16.416 1.00 95.19 241 GLY A N 1
ATOM 1843 C CA . GLY A 1 241 ? -5.562 0.151 17.467 1.00 95.19 241 GLY A CA 1
ATOM 1844 C C . GLY A 1 241 ? -6.199 0.993 18.578 1.00 95.19 241 GLY A C 1
ATOM 1845 O O . GLY A 1 241 ? -6.758 0.409 19.504 1.00 95.19 241 GLY A O 1
ATOM 1846 N N . GLN A 1 242 ? -6.148 2.325 18.498 1.00 96.69 242 GLN A N 1
ATOM 1847 C CA . GLN A 1 242 ? -6.874 3.229 19.389 1.00 96.69 242 GLN A CA 1
ATOM 1848 C C . GLN A 1 242 ? -8.239 3.580 18.802 1.00 96.69 242 GLN A C 1
ATOM 1850 O O . GLN A 1 242 ? -8.342 3.887 17.615 1.00 96.69 242 GLN A O 1
ATOM 1855 N N . ASP A 1 243 ? -9.273 3.579 19.641 1.00 98.00 243 ASP A N 1
ATOM 1856 C CA . ASP A 1 243 ? -10.623 3.966 19.235 1.00 98.00 243 ASP A CA 1
ATOM 1857 C C . ASP A 1 243 ? -10.721 5.485 19.031 1.00 98.00 243 ASP A C 1
ATOM 1859 O O . ASP A 1 243 ? -10.556 6.277 19.963 1.00 98.00 243 ASP A O 1
ATOM 1863 N N . VAL A 1 244 ? -11.008 5.884 17.794 1.00 98.38 244 VAL A N 1
ATOM 1864 C CA . VAL A 1 244 ? -11.209 7.279 17.378 1.00 98.38 244 VAL A CA 1
ATOM 1865 C C . VAL A 1 244 ? -12.651 7.547 16.941 1.00 98.38 244 VAL A C 1
ATOM 1867 O O . VAL A 1 244 ? -12.951 8.606 16.388 1.00 98.38 244 VAL A O 1
ATOM 1870 N N . THR A 1 245 ? -13.579 6.627 17.213 1.00 98.38 245 THR A N 1
ATOM 1871 C CA . THR A 1 245 ? -14.991 6.740 16.814 1.00 98.38 245 THR A CA 1
ATOM 1872 C C . THR A 1 245 ? -15.624 8.011 17.373 1.00 98.38 245 THR A C 1
ATOM 1874 O O . THR A 1 245 ? -16.205 8.790 16.625 1.00 98.38 245 THR A O 1
ATOM 1877 N N . GLY A 1 246 ? -15.434 8.288 18.668 1.00 98.00 246 GLY A N 1
ATOM 1878 C CA . GLY A 1 246 ? -15.964 9.497 19.316 1.00 98.00 246 GLY A CA 1
ATOM 1879 C C . GLY A 1 246 ? -15.304 10.810 18.872 1.00 98.00 246 GLY A C 1
ATOM 1880 O O . GLY A 1 246 ? -15.825 11.882 19.160 1.00 98.00 246 GLY A O 1
ATOM 1881 N N . GLN A 1 247 ? -14.169 10.736 18.170 1.00 97.88 247 GLN A N 1
ATOM 1882 C CA . GLN A 1 247 ? -13.453 11.880 17.586 1.00 97.88 247 GLN A CA 1
ATOM 1883 C C . GLN A 1 247 ? -13.846 12.124 16.120 1.00 97.88 247 GLN A C 1
ATOM 1885 O O . GLN A 1 247 ? -13.297 13.011 15.463 1.00 97.88 247 GLN A O 1
ATOM 1890 N N . SER A 1 248 ? -14.767 11.314 15.592 1.00 98.38 248 SER A N 1
ATOM 1891 C CA . SER A 1 248 ? -15.083 11.262 14.173 1.00 98.38 248 SER A CA 1
ATOM 1892 C C . SER A 1 248 ? -16.509 11.711 13.885 1.00 98.38 248 SER A C 1
ATOM 1894 O O . SER A 1 248 ? -17.449 11.378 14.600 1.00 98.38 248 SER A O 1
ATOM 1896 N N . THR A 1 249 ? -16.674 12.430 12.780 1.00 98.31 249 THR A N 1
ATOM 1897 C CA . THR A 1 249 ? -17.969 12.704 12.157 1.00 98.31 249 THR A CA 1
ATOM 1898 C C . THR A 1 249 ? -18.111 11.806 10.938 1.00 98.31 249 THR A C 1
ATOM 1900 O O . THR A 1 249 ? -17.298 11.881 10.017 1.00 98.31 249 THR A O 1
ATOM 1903 N N . ILE A 1 250 ? -19.134 10.952 10.939 1.00 97.75 250 ILE A N 1
ATOM 1904 C CA . ILE A 1 250 ? -19.412 9.996 9.864 1.00 97.75 250 ILE A CA 1
ATOM 1905 C C . ILE A 1 250 ? -20.571 10.536 9.025 1.00 97.75 250 ILE A C 1
ATOM 1907 O O . ILE A 1 250 ? -21.669 10.744 9.539 1.00 97.75 250 ILE A O 1
ATOM 1911 N N . LEU A 1 251 ? -20.321 10.759 7.737 1.00 95.38 251 LEU A N 1
ATOM 1912 C CA . LEU A 1 251 ? -21.303 11.229 6.765 1.00 95.38 251 LEU A CA 1
ATOM 1913 C C . LEU A 1 251 ? -21.546 10.136 5.724 1.00 95.38 251 LEU A C 1
ATOM 1915 O O . LEU A 1 251 ? -20.687 9.846 4.890 1.00 95.38 251 LEU A O 1
ATOM 1919 N N . SER A 1 252 ? -22.734 9.540 5.774 1.00 92.88 252 SER A N 1
ATOM 1920 C CA . SER A 1 252 ? -23.198 8.535 4.816 1.00 92.88 252 SER A CA 1
ATOM 1921 C C . SER A 1 252 ? -24.411 9.049 4.048 1.00 92.88 252 SER A C 1
ATOM 1923 O O . SER A 1 252 ? -25.339 9.592 4.648 1.00 92.88 252 SER A O 1
ATOM 1925 N N . ASP A 1 253 ? -24.437 8.811 2.740 1.00 92.00 253 ASP A N 1
ATOM 1926 C CA . ASP A 1 253 ? -25.574 9.111 1.871 1.00 92.00 253 ASP A CA 1
ATOM 1927 C C . ASP A 1 253 ? -26.144 7.801 1.311 1.00 92.00 253 ASP A C 1
ATOM 1929 O O . ASP A 1 253 ? -25.420 6.991 0.734 1.00 92.00 253 ASP A O 1
ATOM 1933 N N . SER A 1 254 ? -27.455 7.594 1.460 1.00 92.88 254 SER A N 1
ATOM 1934 C CA . SER A 1 254 ? -28.161 6.403 0.958 1.00 92.88 254 SER A CA 1
ATOM 1935 C C . SER A 1 254 ? -28.088 6.202 -0.563 1.00 92.88 254 SER A C 1
ATOM 1937 O O . SER A 1 254 ? -28.374 5.114 -1.062 1.00 92.88 254 SER A O 1
ATOM 1939 N N . THR A 1 255 ? -27.704 7.232 -1.317 1.00 92.00 255 THR A N 1
ATOM 1940 C CA . THR A 1 255 ? -27.568 7.198 -2.776 1.00 92.00 255 THR A CA 1
ATOM 1941 C C . THR A 1 255 ? -26.156 6.835 -3.239 1.00 92.00 255 THR A C 1
ATOM 1943 O O . THR A 1 255 ? -25.997 6.342 -4.367 1.00 92.00 255 THR A O 1
ATOM 1946 N N . LEU A 1 256 ? -25.158 7.008 -2.365 1.00 90.69 256 LEU A N 1
ATOM 1947 C CA . LEU A 1 256 ? -23.737 6.799 -2.634 1.00 90.69 256 LEU A CA 1
ATOM 1948 C C . LEU A 1 256 ? -23.251 5.470 -2.040 1.00 90.69 256 LEU A C 1
ATOM 1950 O O . LEU A 1 256 ? -23.741 5.001 -1.016 1.00 90.69 256 LEU A O 1
ATOM 1954 N N . ASP A 1 257 ? -22.256 4.864 -2.683 1.00 89.44 257 ASP A N 1
ATOM 1955 C CA . ASP A 1 257 ? -21.536 3.674 -2.202 1.00 89.44 257 ASP A CA 1
ATOM 1956 C C . ASP A 1 257 ? -20.303 4.031 -1.351 1.00 89.44 257 ASP A C 1
ATOM 1958 O O . ASP A 1 257 ? -19.464 3.175 -1.058 1.00 89.44 257 ASP A O 1
ATOM 1962 N N . MET A 1 258 ? -20.188 5.305 -0.969 1.00 94.38 258 MET A N 1
ATOM 1963 C CA . MET A 1 258 ? -19.066 5.873 -0.242 1.00 94.38 258 MET A CA 1
ATOM 1964 C C . MET A 1 258 ? -19.558 6.626 0.991 1.00 94.38 258 MET A C 1
ATOM 1966 O O . MET A 1 258 ? -20.481 7.436 0.911 1.00 94.38 258 MET A O 1
ATOM 1970 N N . THR A 1 259 ? -18.872 6.399 2.104 1.00 96.69 259 THR A N 1
ATOM 1971 C CA . THR A 1 259 ? -19.040 7.112 3.368 1.00 96.69 259 THR A CA 1
ATOM 1972 C C . THR A 1 259 ? -17.780 7.930 3.633 1.00 96.69 259 THR A C 1
ATOM 1974 O O . THR A 1 259 ? -16.663 7.409 3.551 1.00 96.69 259 THR A O 1
ATOM 1977 N N . VAL A 1 260 ? -17.960 9.216 3.934 1.00 97.31 260 VAL A N 1
ATOM 1978 C CA . VAL A 1 260 ? -16.879 10.155 4.258 1.00 97.31 260 VAL A CA 1
ATOM 1979 C C . VAL A 1 260 ? -16.808 10.307 5.767 1.00 97.31 260 VAL A C 1
ATOM 1981 O O . VAL A 1 260 ? -17.827 10.462 6.437 1.00 97.31 260 VAL A O 1
ATOM 1984 N N . ILE A 1 261 ? -15.601 10.258 6.309 1.00 98.25 261 ILE A N 1
ATOM 1985 C CA . ILE A 1 261 ? -15.373 10.280 7.748 1.00 98.25 261 ILE A CA 1
ATOM 1986 C C . ILE A 1 261 ? -14.291 11.304 8.032 1.00 98.25 261 ILE A C 1
ATOM 1988 O O . ILE A 1 261 ? -13.163 11.141 7.574 1.00 98.25 261 ILE A O 1
ATOM 1992 N N . ALA A 1 262 ? -14.632 12.339 8.790 1.00 98.25 262 ALA A N 1
ATOM 1993 C CA . ALA A 1 262 ? -13.679 13.333 9.265 1.00 98.25 262 ALA A CA 1
ATOM 1994 C C . ALA A 1 262 ? -13.353 13.055 10.733 1.00 98.25 262 ALA A C 1
ATOM 1996 O O . ALA A 1 262 ? -14.244 13.098 11.579 1.00 98.25 262 ALA A O 1
ATOM 1997 N N . THR A 1 263 ? -12.092 12.776 11.033 1.00 98.50 263 THR A N 1
ATOM 1998 C CA . THR A 1 263 ? -11.591 12.493 12.378 1.00 98.50 263 THR A CA 1
ATOM 1999 C C . THR A 1 263 ? -10.676 13.623 12.822 1.00 98.50 263 THR A C 1
ATOM 2001 O O . THR A 1 263 ? -9.652 13.872 12.187 1.00 98.50 263 THR A O 1
ATOM 2004 N N . LYS A 1 264 ? -11.022 14.270 13.938 1.00 98.25 264 LYS A N 1
ATOM 2005 C CA . LYS A 1 264 ? -10.163 15.267 14.577 1.00 98.25 264 LYS A CA 1
ATOM 2006 C C . LYS A 1 264 ? -9.268 14.583 15.597 1.00 98.25 264 LYS A C 1
ATOM 2008 O O . LYS A 1 264 ? -9.755 14.092 16.613 1.00 98.25 264 LYS A O 1
ATOM 2013 N N . LEU A 1 265 ? -7.968 14.548 15.342 1.00 97.38 265 LEU A N 1
ATOM 2014 C CA . LEU A 1 265 ? -7.034 13.830 16.195 1.00 97.38 265 LEU A CA 1
ATOM 2015 C C . LEU A 1 265 ? -6.769 14.598 17.491 1.00 97.38 265 LEU A C 1
ATOM 2017 O O . LEU A 1 265 ? -6.576 15.814 17.495 1.00 97.38 265 LEU A O 1
ATOM 2021 N N . ALA A 1 266 ? -6.682 13.871 18.606 1.00 96.00 266 ALA A N 1
ATOM 2022 C CA . ALA A 1 266 ? -6.278 14.453 19.887 1.00 96.00 266 ALA A CA 1
ATOM 2023 C C . ALA A 1 266 ? -4.869 15.075 19.841 1.00 96.00 266 ALA A C 1
ATOM 2025 O O . ALA A 1 266 ? -4.576 16.020 20.578 1.00 96.00 266 ALA A O 1
ATOM 2026 N N . LYS A 1 267 ? -3.991 14.533 18.991 1.00 95.88 267 LYS A N 1
ATOM 2027 C CA . LYS A 1 267 ? -2.657 15.058 18.692 1.00 95.88 267 LYS A CA 1
ATOM 2028 C C . LYS A 1 267 ? -2.377 14.881 17.201 1.00 95.88 267 LYS A C 1
ATOM 2030 O O . LYS A 1 267 ? -2.701 13.811 16.684 1.00 95.88 267 LYS A O 1
ATOM 2035 N N . PRO A 1 268 ? -1.754 15.867 16.535 1.00 97.12 268 PRO A N 1
ATOM 2036 C CA . PRO A 1 268 ? -1.300 15.685 15.167 1.00 97.12 268 PRO A CA 1
ATOM 2037 C C . PRO A 1 268 ? -0.359 14.489 15.046 1.00 97.12 268 PRO A C 1
ATOM 2039 O O . PRO A 1 268 ? 0.481 14.273 15.926 1.00 97.12 268 PRO A O 1
ATOM 2042 N N . VAL A 1 269 ? -0.492 13.729 13.961 1.00 95.88 269 VAL A N 1
ATOM 2043 C CA . VAL A 1 269 ? 0.477 12.675 13.639 1.00 95.88 269 VAL A CA 1
ATOM 2044 C C . VAL A 1 269 ? 1.747 13.267 13.037 1.00 95.88 269 VAL A C 1
ATOM 2046 O O . VAL A 1 269 ? 1.744 14.357 12.466 1.00 95.88 269 VAL A O 1
ATOM 2049 N N . GLU A 1 270 ? 2.860 12.551 13.162 1.00 94.12 270 GLU A N 1
ATOM 2050 C CA . GLU A 1 270 ? 4.125 12.995 12.586 1.00 94.12 270 GLU A CA 1
ATOM 2051 C C . GLU A 1 270 ? 4.126 12.790 11.065 1.00 94.12 270 GLU A C 1
ATOM 2053 O O . GLU A 1 270 ? 3.753 11.728 10.559 1.00 94.12 270 GLU A O 1
ATOM 2058 N N . ARG A 1 271 ? 4.591 13.787 10.308 1.00 91.44 271 ARG A N 1
ATOM 2059 C CA . ARG A 1 271 ? 4.746 13.658 8.854 1.00 91.44 271 ARG A CA 1
ATOM 2060 C C . ARG A 1 271 ? 5.651 12.470 8.504 1.00 91.44 271 ARG A C 1
ATOM 2062 O O . ARG A 1 271 ? 6.759 12.363 9.011 1.00 91.44 271 ARG A O 1
ATOM 2069 N N . GLY A 1 272 ? 5.198 11.618 7.588 1.00 90.00 272 GLY A N 1
ATOM 2070 C CA . GLY A 1 272 ? 5.926 10.442 7.100 1.00 90.00 272 GLY A CA 1
ATOM 2071 C C . GLY A 1 272 ? 5.847 9.216 8.017 1.00 90.00 272 GLY A C 1
ATOM 2072 O O . GLY A 1 272 ? 6.269 8.126 7.611 1.00 90.00 272 GLY A O 1
ATOM 2073 N N . SER A 1 273 ? 5.277 9.360 9.219 1.00 94.12 273 SER A N 1
ATOM 2074 C CA . SER A 1 273 ? 5.028 8.229 10.116 1.00 94.12 273 SER A CA 1
ATOM 2075 C C . SER A 1 273 ? 3.927 7.320 9.563 1.00 94.12 273 SER A C 1
ATOM 2077 O O . SER A 1 273 ? 3.069 7.755 8.794 1.00 94.12 273 SER A O 1
ATOM 2079 N N . TYR A 1 274 ? 4.014 6.024 9.861 1.00 96.06 274 TYR A N 1
ATOM 2080 C CA . TYR A 1 274 ? 3.126 5.004 9.309 1.00 96.06 274 TYR A CA 1
ATOM 2081 C C . TYR A 1 274 ? 1.962 4.722 10.257 1.00 96.06 274 TYR A C 1
ATOM 2083 O O . TYR A 1 274 ? 2.189 4.502 11.445 1.00 96.06 274 TYR A O 1
ATOM 2091 N N . HIS A 1 275 ? 0.747 4.658 9.710 1.00 97.25 275 HIS A N 1
ATOM 2092 C CA . HIS A 1 275 ? -0.483 4.461 10.470 1.00 97.25 275 HIS A CA 1
ATOM 2093 C C . HIS A 1 275 ? -1.380 3.391 9.858 1.00 97.25 275 HIS A C 1
ATOM 2095 O O . HIS A 1 275 ? -1.467 3.263 8.636 1.00 97.25 275 HIS A O 1
ATOM 2101 N N . CYS A 1 276 ? -2.095 2.665 10.715 1.00 98.06 276 CYS A N 1
ATOM 2102 C CA . CYS A 1 276 ? -3.105 1.681 10.346 1.00 98.06 276 CYS A CA 1
ATOM 2103 C C . CYS A 1 276 ? -4.509 2.183 10.701 1.00 98.06 276 CYS A C 1
ATOM 2105 O O . CYS A 1 276 ? -4.852 2.351 11.874 1.00 98.06 276 CYS A O 1
ATOM 2107 N N . PHE A 1 277 ? -5.338 2.364 9.676 1.00 98.31 277 PHE A N 1
ATOM 2108 C CA . PHE A 1 277 ? -6.730 2.785 9.781 1.00 98.31 277 PHE A CA 1
ATOM 2109 C C . PHE A 1 277 ? -7.651 1.578 9.647 1.00 98.31 277 PHE A C 1
ATOM 2111 O O . PHE A 1 277 ? -7.486 0.764 8.735 1.00 98.31 277 PHE A O 1
ATOM 2118 N N . GLN A 1 278 ? -8.644 1.475 10.529 1.00 98.31 278 GLN A N 1
ATOM 2119 C CA . GLN A 1 278 ? -9.627 0.394 10.502 1.00 98.31 278 GLN A CA 1
ATOM 2120 C C . GLN A 1 278 ? -11.031 0.964 10.698 1.00 98.31 278 GLN A C 1
ATOM 2122 O O . GLN A 1 278 ? -11.283 1.667 11.672 1.00 98.31 278 GLN A O 1
ATOM 2127 N N . ALA A 1 279 ? -11.957 0.626 9.807 1.00 98.25 279 ALA A N 1
ATOM 2128 C CA . ALA A 1 279 ? -13.374 0.936 9.944 1.00 98.25 279 ALA A CA 1
ATOM 2129 C C . ALA A 1 279 ? -14.163 -0.372 10.058 1.00 98.25 279 ALA A C 1
ATOM 2131 O O . ALA A 1 279 ? -14.150 -1.188 9.138 1.00 98.25 279 ALA A O 1
ATOM 2132 N N . GLY A 1 280 ? -14.803 -0.591 11.204 1.00 97.62 280 GLY A N 1
ATOM 2133 C CA . GLY A 1 280 ? -15.602 -1.782 11.496 1.00 97.62 280 GLY A CA 1
ATOM 2134 C C . GLY A 1 280 ? -17.090 -1.539 11.290 1.00 97.62 280 GLY A C 1
ATOM 2135 O O . GLY A 1 280 ? -17.580 -0.450 11.581 1.00 97.62 280 GLY A O 1
ATOM 2136 N N . PHE A 1 281 ? -17.794 -2.554 10.799 1.00 96.81 281 PHE A N 1
ATOM 2137 C CA . PHE A 1 281 ? -19.224 -2.519 10.495 1.00 96.81 281 PHE A CA 1
ATOM 2138 C C . PHE A 1 281 ? -20.018 -3.428 11.436 1.00 96.81 281 PHE A C 1
ATOM 2140 O O . PHE A 1 281 ? -19.463 -4.308 12.098 1.00 96.81 281 PHE A O 1
ATOM 2147 N N . SER A 1 282 ? -21.337 -3.229 11.482 1.00 95.19 282 SER A N 1
ATOM 2148 C CA . SER A 1 282 ? -22.244 -3.985 12.356 1.00 95.19 282 SER A CA 1
ATOM 2149 C C . SER A 1 282 ? -22.314 -5.482 12.036 1.00 95.19 282 SER A C 1
ATOM 2151 O O . SER A 1 282 ? -22.628 -6.274 12.919 1.00 95.19 282 SER A O 1
ATOM 2153 N N . ASP A 1 283 ? -21.995 -5.880 10.803 1.00 93.81 283 ASP A N 1
ATOM 2154 C CA . ASP A 1 283 ? -21.909 -7.280 10.372 1.00 93.81 283 ASP A CA 1
ATOM 2155 C C . ASP A 1 283 ? -20.559 -7.942 10.722 1.00 93.81 283 ASP A C 1
ATOM 2157 O O . ASP A 1 283 ? -20.322 -9.104 10.389 1.00 93.81 283 ASP A O 1
ATOM 2161 N N . GLY A 1 284 ? -19.659 -7.210 11.388 1.00 94.19 284 GLY A N 1
ATOM 2162 C CA . GLY A 1 284 ? -18.315 -7.659 11.743 1.00 94.19 284 GLY A CA 1
ATOM 2163 C C . GLY A 1 284 ? -17.290 -7.534 10.614 1.00 94.19 284 GLY A C 1
ATOM 2164 O O . GLY A 1 284 ? -16.104 -7.788 10.845 1.00 94.19 284 GLY A O 1
ATOM 2165 N N . SER A 1 285 ? -17.699 -7.117 9.412 1.00 94.94 285 SER A N 1
ATOM 2166 C CA . SER A 1 285 ? -16.768 -6.797 8.333 1.00 94.94 285 SER A CA 1
ATOM 2167 C C . SER A 1 285 ? -15.957 -5.540 8.663 1.00 94.94 285 SER A C 1
ATOM 2169 O O . SER A 1 285 ? -16.313 -4.730 9.528 1.00 94.94 285 SER A O 1
ATOM 2171 N N . ARG A 1 286 ? -14.795 -5.404 8.018 1.00 96.44 286 ARG A N 1
ATOM 2172 C CA . ARG A 1 286 ? -13.851 -4.316 8.283 1.00 96.44 286 ARG A CA 1
ATOM 2173 C C . ARG A 1 286 ? -13.205 -3.834 6.995 1.00 96.44 286 ARG A C 1
ATOM 2175 O O . ARG A 1 286 ? -12.810 -4.651 6.170 1.00 96.44 286 ARG A O 1
ATOM 2182 N N . ALA A 1 287 ? -13.038 -2.523 6.884 1.00 97.12 287 ALA A N 1
ATOM 2183 C CA . ALA A 1 287 ? -12.126 -1.892 5.944 1.00 97.12 287 ALA A CA 1
ATOM 2184 C C . ALA A 1 287 ? -10.815 -1.572 6.666 1.00 97.12 287 ALA A C 1
ATOM 2186 O O . ALA A 1 287 ? -10.843 -0.921 7.707 1.00 97.12 287 ALA A O 1
ATOM 2187 N N . VAL A 1 288 ? -9.677 -1.998 6.114 1.00 97.94 288 VAL A N 1
ATOM 2188 C CA . VAL A 1 288 ? -8.346 -1.706 6.672 1.00 97.94 288 VAL A CA 1
ATOM 2189 C C . VAL A 1 288 ? -7.432 -1.139 5.591 1.00 97.94 288 VAL A C 1
ATOM 2191 O O . VAL A 1 288 ? -7.495 -1.559 4.431 1.00 97.94 288 VAL A O 1
ATOM 2194 N N . ALA A 1 289 ? -6.611 -0.161 5.956 1.00 97.25 289 ALA A N 1
ATOM 2195 C CA . ALA A 1 289 ? -5.526 0.352 5.133 1.00 97.25 289 ALA A CA 1
ATOM 2196 C C . ALA A 1 289 ? -4.401 0.863 6.024 1.00 97.25 289 ALA A C 1
ATOM 2198 O O . ALA A 1 289 ? -4.648 1.442 7.082 1.00 97.25 289 ALA A O 1
ATOM 2199 N N . GLY A 1 290 ? -3.172 0.669 5.565 1.00 95.25 290 GLY A N 1
ATOM 2200 C CA . GLY A 1 290 ? -1.991 1.220 6.193 1.00 95.25 290 GLY A CA 1
ATOM 2201 C C . GLY A 1 290 ? -1.254 2.121 5.215 1.00 95.25 290 GLY A C 1
ATOM 2202 O O . GLY A 1 290 ? -1.134 1.790 4.035 1.00 95.25 290 GLY A O 1
ATOM 2203 N N . LEU A 1 291 ? -0.844 3.296 5.679 1.00 94.50 291 LEU A N 1
ATOM 2204 C CA . LEU A 1 291 ? -0.135 4.275 4.861 1.00 94.50 291 LEU A CA 1
ATOM 2205 C C . LEU A 1 291 ? 0.659 5.253 5.724 1.00 94.50 291 LEU A C 1
ATOM 2207 O O . LEU A 1 291 ? 0.417 5.399 6.922 1.00 94.50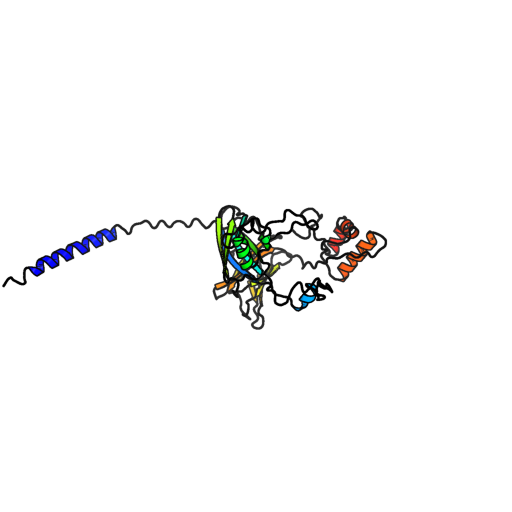 291 LEU A O 1
ATOM 2211 N N . ARG A 1 292 ? 1.589 5.962 5.084 1.00 94.00 292 ARG A N 1
ATOM 2212 C CA . ARG A 1 292 ? 2.345 7.045 5.714 1.00 94.00 292 ARG A CA 1
ATOM 2213 C C . ARG A 1 292 ? 1.561 8.351 5.706 1.00 94.00 292 ARG A C 1
ATOM 2215 O O . ARG A 1 292 ? 0.915 8.680 4.713 1.00 94.00 292 ARG A O 1
ATOM 2222 N N . ALA A 1 293 ? 1.653 9.111 6.791 1.00 93.62 293 ALA A N 1
ATOM 2223 C CA . ALA A 1 293 ? 1.033 10.419 6.918 1.00 93.62 293 ALA A CA 1
ATOM 2224 C C . ALA A 1 293 ? 1.701 11.437 5.986 1.00 93.62 293 ALA A C 1
ATOM 2226 O O . ALA A 1 293 ? 2.768 11.977 6.278 1.00 93.62 293 ALA A O 1
ATOM 2227 N N . THR A 1 294 ? 1.057 11.730 4.859 1.00 88.75 294 THR A N 1
ATOM 2228 C CA . THR A 1 294 ? 1.494 12.762 3.912 1.00 88.75 294 THR A CA 1
ATOM 2229 C C . THR A 1 294 ? 0.334 13.698 3.596 1.00 88.75 294 THR A C 1
ATOM 2231 O O . THR A 1 294 ? -0.753 13.232 3.268 1.00 88.75 294 THR A O 1
ATOM 2234 N N . ALA A 1 295 ? 0.574 15.006 3.657 1.00 83.31 295 ALA A N 1
ATOM 2235 C CA . ALA A 1 295 ? -0.392 16.043 3.276 1.00 83.31 295 ALA A CA 1
ATOM 2236 C C . ALA A 1 295 ? -0.022 16.714 1.940 1.00 83.31 295 ALA A C 1
ATOM 2238 O O . ALA A 1 295 ? -0.526 17.783 1.602 1.00 83.31 295 ALA A O 1
ATOM 2239 N N . ASP A 1 296 ? 0.920 16.121 1.202 1.00 72.88 296 ASP A N 1
ATOM 2240 C CA . ASP A 1 296 ? 1.346 16.640 -0.089 1.00 72.88 296 ASP A CA 1
ATOM 2241 C C . ASP A 1 296 ? 0.220 16.512 -1.122 1.00 72.88 296 ASP A C 1
ATOM 2243 O O . ASP A 1 296 ? -0.494 15.510 -1.174 1.00 72.88 296 ASP A O 1
ATOM 2247 N N . GLU A 1 297 ? 0.086 17.529 -1.973 1.00 68.62 297 GLU A N 1
ATOM 2248 C CA . GLU A 1 297 ? -0.838 17.503 -3.106 1.00 68.62 297 GLU A CA 1
ATOM 2249 C C . GLU A 1 297 ? -0.562 16.312 -4.031 1.00 68.62 297 GLU A C 1
ATOM 2251 O O . GLU A 1 297 ? 0.579 15.848 -4.157 1.00 68.62 297 GLU A O 1
ATOM 2256 N N . PHE A 1 298 ? -1.607 15.868 -4.739 1.00 74.31 298 PHE A N 1
ATOM 2257 C CA . PHE A 1 298 ? -1.486 14.851 -5.776 1.00 74.31 298 PHE A CA 1
ATOM 2258 C C . PHE A 1 298 ? -0.367 15.227 -6.753 1.00 74.31 298 PHE A C 1
ATOM 2260 O O . PHE A 1 298 ? -0.373 16.294 -7.376 1.00 74.31 298 PHE A O 1
ATOM 2267 N N . ARG A 1 299 ? 0.629 14.346 -6.861 1.00 78.25 299 ARG A N 1
ATOM 2268 C CA . ARG A 1 299 ? 1.757 14.536 -7.767 1.00 78.25 299 ARG A CA 1
ATOM 2269 C C . ARG A 1 299 ? 1.389 13.952 -9.125 1.00 78.25 299 ARG A C 1
ATOM 2271 O O . ARG A 1 299 ? 1.319 12.736 -9.277 1.00 78.25 299 ARG A O 1
ATOM 2278 N N . TYR A 1 300 ? 1.153 14.821 -10.099 1.00 81.94 300 TYR A N 1
ATOM 2279 C CA . TYR A 1 300 ? 0.867 14.446 -11.474 1.00 81.94 300 TYR A CA 1
ATOM 2280 C C . TYR A 1 300 ? 2.154 14.531 -12.293 1.00 81.94 300 TYR A C 1
ATOM 2282 O O . TYR A 1 300 ? 2.680 15.619 -12.550 1.00 81.94 300 TYR A O 1
ATOM 2290 N N . GLY A 1 301 ? 2.699 13.353 -12.605 1.00 84.88 301 GLY A N 1
ATOM 2291 C CA . GLY A 1 301 ? 3.994 13.196 -13.251 1.00 84.88 301 GLY A CA 1
ATOM 2292 C C . GLY A 1 301 ? 3.903 12.939 -14.748 1.00 84.88 301 GLY A C 1
ATOM 2293 O O . GLY A 1 301 ? 3.043 12.180 -15.185 1.00 84.88 301 GLY A O 1
ATOM 2294 N N . MET A 1 302 ? 4.823 13.517 -15.523 1.00 82.12 302 MET A N 1
ATOM 2295 C CA . MET A 1 302 ? 4.947 13.264 -16.962 1.00 82.12 302 MET A CA 1
ATOM 2296 C C . MET A 1 302 ? 6.350 12.771 -17.325 1.00 82.12 302 MET A C 1
ATOM 2298 O O . MET A 1 302 ? 7.352 13.311 -16.845 1.00 82.12 302 MET A O 1
ATOM 2302 N N . TRP A 1 303 ? 6.403 11.752 -18.186 1.00 79.19 303 TRP A N 1
ATOM 2303 C CA . TRP A 1 303 ? 7.607 11.351 -18.915 1.00 79.19 303 TRP A CA 1
ATOM 2304 C C . TRP A 1 303 ? 7.683 12.161 -20.202 1.00 79.19 303 TRP A C 1
ATOM 2306 O O . TRP A 1 303 ? 6.683 12.288 -20.905 1.00 79.19 303 TRP A O 1
ATOM 2316 N N . GLY A 1 304 ? 8.855 12.677 -20.554 1.00 75.06 304 GLY A N 1
ATOM 2317 C CA . GLY A 1 304 ? 8.998 13.338 -21.842 1.00 75.06 304 GLY A CA 1
ATOM 2318 C C . GLY A 1 304 ? 10.185 14.272 -21.933 1.00 75.06 304 GLY A C 1
ATOM 2319 O O . GLY A 1 304 ? 10.723 14.759 -20.943 1.00 75.06 304 GLY A O 1
ATOM 2320 N N . TYR A 1 305 ? 10.558 14.544 -23.175 1.00 73.12 305 TYR A N 1
ATOM 2321 C CA . TYR A 1 305 ? 11.670 15.400 -23.535 1.00 73.12 305 TYR A CA 1
ATOM 2322 C C . TYR A 1 305 ? 11.223 16.321 -24.668 1.00 73.12 305 TYR A C 1
ATOM 2324 O O . TYR A 1 305 ? 10.733 15.848 -25.692 1.00 73.12 305 TYR A O 1
ATOM 2332 N N . ILE A 1 306 ? 11.403 17.633 -24.496 1.00 78.44 306 ILE A N 1
ATOM 2333 C CA . ILE A 1 306 ? 11.189 18.620 -25.559 1.00 78.44 306 ILE A CA 1
ATOM 2334 C C . ILE A 1 306 ? 12.493 19.385 -25.773 1.00 78.44 306 ILE A C 1
ATOM 2336 O O . ILE A 1 306 ? 13.039 19.968 -24.838 1.00 78.44 306 ILE A O 1
ATOM 2340 N N . ASN A 1 307 ? 12.978 19.400 -27.016 1.00 78.19 307 ASN A N 1
ATOM 234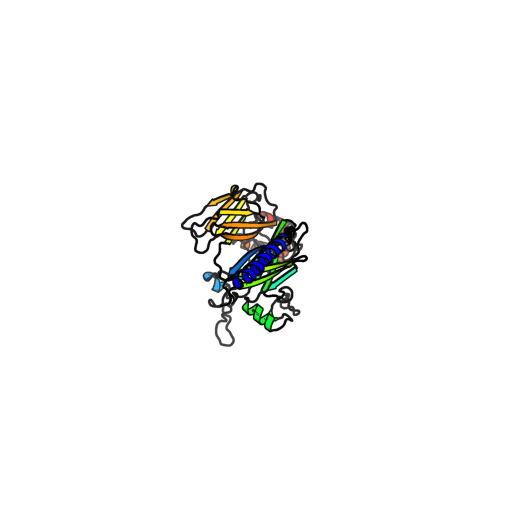1 C CA . ASN A 1 307 ? 14.222 20.063 -27.411 1.00 78.19 307 ASN A CA 1
ATOM 2342 C C . ASN A 1 307 ? 13.955 21.387 -28.134 1.00 78.19 307 ASN A C 1
ATOM 2344 O O . ASN A 1 307 ? 14.329 21.557 -29.292 1.00 78.19 307 ASN A O 1
ATOM 2348 N N . LYS A 1 308 ? 13.229 22.303 -27.490 1.00 90.44 308 LYS A N 1
ATOM 2349 C CA . LYS A 1 308 ? 12.892 23.601 -28.084 1.00 90.44 308 LYS A CA 1
ATOM 2350 C C . LYS A 1 308 ? 13.677 24.718 -27.410 1.00 90.44 308 LYS A C 1
ATOM 2352 O O . LYS A 1 308 ? 13.480 24.968 -26.227 1.00 90.44 308 LYS A O 1
ATOM 2357 N N . GLY A 1 309 ? 14.543 25.374 -28.178 1.00 91.81 309 GLY A N 1
ATOM 2358 C CA . GLY A 1 309 ? 15.455 26.423 -27.718 1.00 91.81 309 GLY A CA 1
ATOM 2359 C C . GLY A 1 309 ? 16.885 26.170 -28.196 1.00 91.81 309 GLY A C 1
ATOM 2360 O O . GLY A 1 309 ? 17.301 25.015 -28.342 1.00 91.81 309 GLY A O 1
ATOM 2361 N N . ASP A 1 310 ? 17.642 27.242 -28.408 1.00 95.06 310 ASP A N 1
ATOM 2362 C CA . ASP A 1 310 ? 18.987 27.176 -28.982 1.00 95.06 310 ASP A CA 1
ATOM 2363 C C . ASP A 1 310 ? 20.045 26.961 -27.887 1.00 95.06 310 ASP A C 1
ATOM 2365 O O . ASP A 1 310 ? 21.064 26.297 -28.100 1.00 95.06 310 ASP A O 1
ATOM 2369 N N . THR A 1 311 ? 19.768 27.419 -26.662 1.00 95.25 311 THR A N 1
ATOM 2370 C CA . THR A 1 311 ? 20.646 27.239 -25.494 1.00 95.25 311 THR A CA 1
ATOM 2371 C C . THR A 1 311 ? 20.113 26.206 -24.489 1.00 95.25 311 THR A C 1
ATOM 2373 O O . THR A 1 311 ? 18.900 25.997 -24.401 1.00 95.25 311 THR A O 1
ATOM 2376 N N . PRO A 1 312 ? 20.984 25.584 -23.657 1.00 93.12 312 PRO A N 1
ATOM 2377 C CA . PRO A 1 312 ? 20.549 24.724 -22.550 1.00 93.12 312 PRO A CA 1
ATOM 2378 C C . PRO A 1 312 ? 19.487 25.377 -21.665 1.00 93.12 312 PRO A C 1
ATOM 2380 O O . PRO A 1 312 ? 18.506 24.744 -21.274 1.00 93.12 312 PRO A O 1
ATOM 2383 N N . ARG A 1 313 ? 19.654 26.676 -21.391 1.00 93.88 313 ARG A N 1
ATOM 2384 C CA . ARG A 1 313 ? 18.726 27.402 -20.537 1.00 93.88 313 ARG A CA 1
ATOM 2385 C C . ARG A 1 313 ? 17.356 27.577 -21.180 1.00 93.88 313 ARG A C 1
ATOM 2387 O O . ARG A 1 313 ? 16.353 27.306 -20.527 1.00 93.88 313 ARG A O 1
ATOM 2394 N N . GLU A 1 314 ? 17.306 27.991 -22.442 1.00 95.12 314 GLU A N 1
ATOM 2395 C CA . GLU A 1 314 ? 16.041 28.165 -23.166 1.00 95.12 314 GLU A CA 1
ATOM 2396 C C . GLU A 1 314 ? 15.253 26.861 -23.249 1.00 95.12 314 GLU A C 1
ATOM 2398 O O . GLU A 1 314 ? 14.036 26.868 -23.076 1.00 95.12 314 GLU A O 1
ATOM 2403 N N . ARG A 1 315 ? 15.949 25.735 -23.439 1.00 93.81 315 ARG A N 1
ATOM 2404 C CA . ARG A 1 315 ? 15.327 24.409 -23.446 1.00 93.81 315 ARG A CA 1
ATOM 2405 C C . ARG A 1 315 ? 14.739 24.035 -22.095 1.00 93.81 315 ARG A C 1
ATOM 2407 O O . ARG A 1 315 ? 13.605 23.557 -22.039 1.00 93.81 315 ARG A O 1
ATOM 2414 N N . ALA A 1 316 ? 15.476 24.281 -21.012 1.00 93.00 316 ALA A N 1
ATOM 2415 C CA . ALA A 1 316 ? 14.971 24.057 -19.663 1.00 93.00 316 ALA A CA 1
ATOM 2416 C C . ALA A 1 316 ? 13.757 24.947 -19.354 1.00 93.00 316 ALA A C 1
ATOM 2418 O O . ALA A 1 316 ? 12.739 24.451 -18.872 1.00 93.00 316 ALA A O 1
ATOM 2419 N N . ASP A 1 317 ? 13.830 26.237 -19.688 1.00 93.81 317 ASP A N 1
ATOM 2420 C CA . ASP A 1 317 ? 12.735 27.185 -19.478 1.00 93.81 317 ASP A CA 1
ATOM 2421 C C . ASP A 1 317 ? 11.492 26.826 -20.289 1.00 93.81 317 ASP A C 1
ATOM 2423 O O . ASP A 1 317 ? 10.385 26.880 -19.754 1.00 93.81 317 ASP A O 1
ATOM 2427 N N . TYR A 1 318 ? 11.654 26.470 -21.567 1.00 94.44 318 TYR A N 1
ATOM 2428 C CA . TYR A 1 318 ? 10.536 26.065 -22.413 1.00 94.44 318 TYR A CA 1
ATOM 2429 C C . TYR A 1 318 ? 9.835 24.846 -21.821 1.00 94.44 318 TYR A C 1
ATOM 2431 O O . TYR A 1 318 ? 8.626 24.880 -21.600 1.00 94.44 318 TYR A O 1
ATOM 2439 N N . PHE A 1 319 ? 10.602 23.796 -21.519 1.00 93.25 319 PHE A N 1
ATOM 2440 C CA . PHE A 1 319 ? 10.062 22.555 -20.979 1.00 93.25 319 PHE A CA 1
ATOM 2441 C C . PHE A 1 319 ? 9.330 22.785 -19.652 1.00 93.25 319 PHE A C 1
ATOM 2443 O O . PHE A 1 319 ? 8.193 22.355 -19.493 1.00 93.25 319 PHE A O 1
ATOM 2450 N N . LEU A 1 320 ? 9.935 23.509 -18.708 1.00 93.25 320 LEU A N 1
ATOM 2451 C CA . LEU A 1 320 ? 9.320 23.750 -17.401 1.00 93.25 320 LEU A CA 1
ATOM 2452 C C . LEU A 1 320 ? 8.073 24.638 -17.481 1.00 93.25 320 LEU A C 1
ATOM 2454 O O . LEU A 1 320 ? 7.110 24.394 -16.755 1.00 93.25 320 LEU A O 1
ATOM 2458 N N . LYS A 1 321 ? 8.055 25.635 -18.376 1.00 93.06 321 LYS A N 1
ATOM 2459 C CA . LYS A 1 321 ? 6.850 26.435 -18.647 1.00 93.06 321 LYS A CA 1
ATOM 2460 C C . LYS A 1 321 ? 5.736 25.586 -19.248 1.00 93.06 321 LYS A C 1
ATOM 2462 O O . LYS A 1 321 ? 4.586 25.765 -18.867 1.00 93.06 321 LYS A O 1
ATOM 2467 N N . ASP A 1 322 ? 6.071 24.670 -20.150 1.00 92.12 322 ASP A N 1
ATOM 2468 C CA . ASP A 1 322 ? 5.100 23.764 -20.762 1.00 92.12 322 ASP A CA 1
ATOM 2469 C C . ASP A 1 322 ? 4.511 22.788 -19.731 1.00 92.12 322 ASP A C 1
ATOM 2471 O O . ASP A 1 322 ? 3.293 22.636 -19.649 1.00 92.12 322 ASP A O 1
ATOM 2475 N N . MET A 1 323 ? 5.351 22.222 -18.857 1.00 92.25 323 MET A N 1
ATOM 2476 C CA . MET A 1 323 ? 4.901 21.412 -17.717 1.00 92.25 323 MET A CA 1
ATOM 2477 C C . MET A 1 323 ? 3.961 22.206 -16.806 1.00 92.25 323 MET A C 1
ATOM 2479 O O . MET A 1 323 ? 2.881 21.728 -16.460 1.00 92.25 323 MET A O 1
ATOM 2483 N N . GLN A 1 324 ? 4.328 23.446 -16.473 1.00 90.19 324 GLN A N 1
ATOM 2484 C CA . GLN A 1 324 ? 3.490 24.324 -15.663 1.00 90.19 324 GLN A CA 1
ATOM 2485 C C . GLN A 1 324 ? 2.146 24.628 -16.343 1.00 90.19 324 GLN A C 1
ATOM 2487 O O . GLN A 1 324 ? 1.111 24.585 -15.682 1.00 90.19 324 GLN A O 1
ATOM 2492 N N . ALA A 1 325 ? 2.143 24.897 -17.653 1.00 91.44 325 ALA A N 1
ATOM 2493 C CA . ALA A 1 325 ? 0.933 25.181 -18.424 1.00 91.44 325 ALA A CA 1
ATOM 2494 C C . ALA A 1 325 ? -0.051 23.997 -18.453 1.00 91.44 325 ALA A C 1
ATOM 2496 O O . ALA A 1 325 ? -1.259 24.208 -18.533 1.00 91.44 325 ALA A O 1
ATOM 2497 N N . HIS A 1 326 ? 0.455 22.768 -18.331 1.00 88.75 326 HIS A N 1
ATOM 2498 C CA . HIS A 1 326 ? -0.342 21.539 -18.281 1.00 88.75 326 HIS A CA 1
ATOM 2499 C C . HIS A 1 326 ? -0.594 21.027 -16.853 1.00 88.75 326 HIS A C 1
ATOM 2501 O O . HIS A 1 326 ? -1.047 19.897 -16.678 1.00 88.75 326 HIS A O 1
ATOM 2507 N N . ASN A 1 327 ? -0.313 21.840 -15.826 1.00 87.19 327 ASN A N 1
ATOM 2508 C CA . ASN A 1 327 ? -0.431 21.467 -14.411 1.00 87.19 327 ASN A CA 1
ATOM 2509 C C . ASN A 1 327 ? 0.368 20.200 -14.032 1.00 87.19 327 ASN A C 1
ATOM 2511 O O . ASN A 1 327 ? 0.009 19.484 -13.095 1.00 87.19 327 ASN A O 1
ATOM 2515 N N . ILE A 1 328 ? 1.468 19.922 -14.739 1.00 89.12 328 ILE A N 1
ATOM 2516 C CA . ILE A 1 328 ? 2.415 18.866 -14.377 1.00 89.12 328 ILE A CA 1
ATOM 2517 C C . ILE A 1 328 ? 3.299 19.394 -13.247 1.00 89.12 328 ILE A C 1
ATOM 2519 O O . ILE A 1 328 ? 4.067 20.339 -13.432 1.00 89.12 328 ILE A O 1
ATOM 2523 N N . ASN A 1 329 ? 3.214 18.773 -12.071 1.00 87.69 329 ASN A N 1
ATOM 2524 C CA . ASN A 1 329 ? 3.968 19.182 -10.880 1.00 87.69 329 ASN A CA 1
ATOM 2525 C C . ASN A 1 329 ? 5.089 18.191 -10.503 1.00 87.69 329 ASN A C 1
ATOM 2527 O O . ASN A 1 329 ? 5.830 18.428 -9.543 1.00 87.69 329 ASN A O 1
ATOM 2531 N N . LEU A 1 330 ? 5.259 17.112 -11.274 1.00 89.94 330 LEU A N 1
ATOM 2532 C CA . LEU A 1 330 ? 6.322 16.128 -11.098 1.00 89.94 330 LEU A CA 1
ATOM 2533 C C . LEU A 1 330 ? 6.988 15.777 -12.440 1.00 89.94 330 LEU A C 1
ATOM 2535 O O . LEU A 1 330 ? 6.344 15.376 -13.403 1.00 89.94 330 LEU A O 1
ATOM 2539 N N . LEU A 1 331 ? 8.307 15.903 -12.502 1.00 88.94 331 LEU A N 1
ATOM 2540 C CA . LEU A 1 331 ? 9.117 15.498 -13.644 1.00 88.94 331 LEU A CA 1
ATOM 2541 C C . LEU A 1 331 ? 9.559 14.050 -13.422 1.00 88.94 331 LEU A C 1
ATOM 2543 O O . LEU A 1 331 ? 10.299 13.781 -12.470 1.00 88.94 331 LEU A O 1
ATOM 2547 N N . MET A 1 332 ? 9.081 13.128 -14.261 1.00 84.44 332 MET A N 1
ATOM 2548 C CA . MET A 1 332 ? 9.499 11.722 -14.224 1.00 84.44 332 MET A CA 1
ATOM 2549 C C . MET A 1 332 ? 10.911 11.579 -14.817 1.00 84.44 332 MET A C 1
ATOM 2551 O O . MET A 1 332 ? 11.522 12.561 -15.245 1.00 84.44 332 MET A O 1
ATOM 2555 N N . GLN A 1 333 ? 11.467 10.365 -14.834 1.00 69.81 333 GLN A N 1
ATOM 2556 C CA . GLN A 1 333 ? 12.763 10.149 -15.487 1.00 69.81 333 GLN A CA 1
ATOM 2557 C C . GLN A 1 333 ? 12.624 10.375 -17.018 1.00 69.81 333 GLN A C 1
ATOM 2559 O O . GLN A 1 333 ? 11.528 10.596 -17.529 1.00 69.81 333 GLN A O 1
ATOM 2564 N N . SER A 1 334 ? 13.728 10.389 -17.768 1.00 77.69 334 SER A N 1
ATOM 2565 C CA . SER A 1 334 ? 13.737 10.712 -19.216 1.00 77.69 334 SER A CA 1
ATOM 2566 C C . SER A 1 334 ? 13.371 12.164 -19.582 1.00 77.69 334 SER A C 1
ATOM 2568 O O . SER A 1 334 ? 12.810 12.418 -20.646 1.00 77.69 334 SER A O 1
ATOM 2570 N N . ILE A 1 335 ? 13.737 13.120 -18.725 1.00 84.88 335 ILE A N 1
ATOM 2571 C CA . ILE A 1 335 ? 13.779 14.560 -19.039 1.00 84.88 335 ILE A CA 1
ATOM 2572 C C . ILE A 1 335 ? 15.162 14.980 -19.559 1.00 84.88 335 ILE A C 1
ATOM 2574 O O . ILE A 1 335 ? 16.143 14.248 -19.415 1.00 84.88 335 ILE A O 1
ATOM 2578 N N . SER A 1 336 ? 15.263 16.161 -20.180 1.00 86.50 336 SER A N 1
ATOM 2579 C CA . SER A 1 336 ? 16.526 16.623 -20.771 1.00 86.50 336 SER A CA 1
ATOM 2580 C C . SER A 1 336 ? 17.619 16.808 -19.723 1.00 86.50 336 SER A C 1
ATOM 2582 O O . SER A 1 336 ? 17.351 17.258 -18.609 1.00 86.50 336 SER A O 1
ATOM 2584 N N . LYS A 1 337 ? 18.875 16.531 -20.104 1.00 87.69 337 LYS A N 1
ATOM 2585 C CA . LYS A 1 337 ? 20.036 16.847 -19.261 1.00 87.69 337 LYS A CA 1
ATOM 2586 C C . LYS A 1 337 ? 20.031 18.317 -18.831 1.00 87.69 337 LYS A C 1
ATOM 2588 O O . LYS A 1 337 ? 20.303 18.600 -17.673 1.00 87.69 337 LYS A O 1
ATOM 2593 N N . ASP A 1 338 ? 19.652 19.224 -19.726 1.00 91.69 338 ASP A N 1
ATOM 2594 C CA . ASP A 1 338 ? 19.590 20.657 -19.434 1.00 91.69 338 ASP A CA 1
ATOM 2595 C C . ASP A 1 338 ? 18.565 20.989 -18.329 1.00 91.69 338 ASP A C 1
ATOM 2597 O O . ASP A 1 338 ? 18.844 21.802 -17.448 1.00 91.69 338 ASP A O 1
ATOM 2601 N N . VAL A 1 339 ? 17.399 20.324 -18.323 1.00 90.62 339 VAL A N 1
ATOM 2602 C CA . VAL A 1 339 ? 16.397 20.455 -17.249 1.00 90.62 339 VAL A CA 1
ATOM 2603 C C . VAL A 1 339 ? 16.925 19.855 -15.950 1.00 90.62 339 VAL A C 1
ATOM 2605 O O . VAL A 1 339 ? 16.774 20.476 -14.901 1.00 90.62 339 VAL A O 1
ATOM 2608 N N . VAL A 1 340 ? 17.555 18.676 -15.999 1.00 88.88 340 VAL A N 1
ATOM 2609 C CA . VAL A 1 340 ? 18.147 18.032 -14.813 1.00 88.88 340 VAL A CA 1
ATOM 2610 C C . VAL A 1 340 ? 19.201 18.938 -14.180 1.00 88.88 340 VAL A C 1
ATOM 2612 O O . VAL A 1 340 ? 19.117 19.238 -12.989 1.00 88.88 340 VAL A O 1
ATOM 2615 N N . ASP A 1 341 ? 20.155 19.420 -14.975 1.00 90.19 341 ASP A N 1
ATOM 2616 C CA . ASP A 1 341 ? 21.240 20.287 -14.517 1.00 90.19 341 ASP A CA 1
ATOM 2617 C C . ASP A 1 341 ? 20.681 21.586 -13.914 1.00 90.19 341 ASP A C 1
ATOM 2619 O O . ASP A 1 341 ? 21.108 22.005 -12.833 1.00 90.19 341 ASP A O 1
ATOM 2623 N N . PHE A 1 342 ? 19.667 22.188 -14.551 1.00 92.00 342 PHE A N 1
ATOM 2624 C CA . PHE A 1 342 ? 18.988 23.353 -13.994 1.00 92.00 342 PHE A CA 1
ATOM 2625 C C . PHE A 1 342 ? 18.294 23.034 -12.666 1.00 92.00 342 PHE A C 1
ATOM 2627 O O . PHE A 1 342 ? 18.528 23.735 -11.683 1.00 92.00 342 PHE A O 1
ATOM 2634 N N . MET A 1 343 ? 17.479 21.979 -12.592 1.00 89.38 343 MET A N 1
ATOM 2635 C CA . MET A 1 343 ? 16.725 21.620 -11.383 1.00 89.38 343 MET A CA 1
ATOM 2636 C C . MET A 1 343 ? 17.634 21.263 -10.195 1.00 89.38 343 MET A C 1
ATOM 2638 O O . MET A 1 343 ? 17.247 21.493 -9.047 1.00 89.38 343 MET A O 1
ATOM 2642 N N . LEU A 1 344 ? 18.846 20.755 -10.449 1.00 87.06 344 LEU A N 1
ATOM 2643 C CA . LEU A 1 344 ? 19.864 20.479 -9.427 1.00 87.06 344 LEU A CA 1
ATOM 2644 C C . LEU A 1 344 ? 20.632 21.729 -8.958 1.00 87.06 344 LEU A C 1
ATOM 2646 O O . LEU A 1 344 ? 21.275 21.694 -7.904 1.00 87.06 344 LEU A O 1
ATOM 2650 N N . SER A 1 345 ? 20.550 22.839 -9.695 1.00 90.00 345 SER A N 1
ATOM 2651 C CA . SER A 1 345 ? 21.143 24.119 -9.300 1.00 90.00 345 SER A CA 1
ATOM 2652 C C . SER A 1 345 ? 20.387 24.787 -8.137 1.00 90.00 345 SER A C 1
ATOM 2654 O O . SER A 1 345 ? 19.275 24.402 -7.751 1.00 90.00 345 SER A O 1
ATOM 2656 N N . GLU A 1 346 ? 20.984 25.829 -7.554 1.00 90.31 346 GLU A N 1
ATOM 2657 C CA . GLU A 1 346 ? 20.317 26.655 -6.540 1.00 90.31 346 GLU A CA 1
ATOM 2658 C C . GLU A 1 346 ? 19.104 27.403 -7.112 1.00 90.31 346 GLU A C 1
ATOM 2660 O O . GLU A 1 346 ? 18.044 27.447 -6.479 1.00 90.31 346 GLU A O 1
ATOM 2665 N N . GLU A 1 347 ? 19.230 27.914 -8.338 1.00 93.50 347 GLU A N 1
ATOM 2666 C CA . GLU A 1 347 ? 18.147 28.597 -9.040 1.00 93.50 347 GLU A CA 1
ATOM 2667 C C . GLU A 1 347 ? 16.983 27.637 -9.331 1.00 93.50 347 GLU A C 1
ATOM 2669 O O . GLU A 1 347 ? 15.833 27.954 -9.025 1.00 93.50 347 GLU A O 1
ATOM 2674 N N . GLY A 1 348 ? 17.264 26.424 -9.815 1.00 91.00 348 GLY A N 1
ATOM 2675 C CA . GLY A 1 348 ? 16.246 25.387 -10.016 1.00 91.00 348 GLY A CA 1
ATOM 2676 C C . GLY A 1 348 ? 15.575 24.956 -8.714 1.00 91.00 348 GLY A C 1
ATOM 2677 O O . GLY A 1 348 ? 14.357 24.790 -8.651 1.00 91.00 348 GLY A O 1
ATOM 2678 N N . SER A 1 349 ? 16.334 24.891 -7.618 1.00 87.19 349 SER A N 1
ATOM 2679 C CA . SER A 1 349 ? 15.781 24.636 -6.284 1.00 87.19 349 SER A CA 1
ATOM 2680 C C . SER A 1 349 ? 14.820 25.741 -5.821 1.00 87.19 349 SER A C 1
ATOM 2682 O O . SER A 1 349 ? 13.844 25.454 -5.118 1.00 87.19 349 SER A O 1
ATOM 2684 N N . ALA A 1 350 ? 15.090 27.004 -6.163 1.00 90.31 350 ALA A N 1
ATOM 2685 C CA . ALA A 1 350 ? 14.191 28.125 -5.892 1.00 90.31 350 ALA A CA 1
ATOM 2686 C C . ALA A 1 350 ? 12.964 28.106 -6.818 1.00 90.31 350 ALA A C 1
ATOM 2688 O O . ALA A 1 350 ? 11.839 28.272 -6.341 1.00 90.31 350 ALA A O 1
ATOM 2689 N N . TYR A 1 351 ? 13.163 27.823 -8.109 1.00 91.50 351 TYR A N 1
ATOM 2690 C CA . TYR A 1 351 ? 12.093 27.629 -9.089 1.00 91.50 351 TYR A CA 1
ATOM 2691 C C . TYR A 1 351 ? 11.113 26.548 -8.629 1.00 91.50 351 TYR A C 1
ATOM 2693 O O . TYR A 1 351 ? 9.905 26.775 -8.602 1.00 91.50 351 TYR A O 1
ATOM 2701 N N . SER A 1 352 ? 11.637 25.406 -8.186 1.00 89.38 352 SER A N 1
ATOM 2702 C CA . SER A 1 352 ? 10.860 24.298 -7.645 1.00 89.38 352 SER A CA 1
ATOM 2703 C C . SER A 1 352 ? 9.992 24.755 -6.468 1.00 89.38 352 SER A C 1
ATOM 2705 O O . SER A 1 352 ? 8.772 24.587 -6.490 1.00 89.38 352 SER A O 1
ATOM 2707 N N . ARG A 1 353 ? 10.576 25.426 -5.464 1.00 86.56 353 ARG A N 1
ATOM 2708 C CA . ARG A 1 353 ? 9.813 25.951 -4.314 1.00 86.56 353 ARG A CA 1
ATOM 2709 C C . ARG A 1 353 ? 8.680 26.886 -4.732 1.00 86.56 353 ARG A C 1
ATOM 2711 O O . ARG A 1 353 ? 7.602 26.789 -4.162 1.00 86.56 353 ARG A O 1
ATOM 2718 N N . ARG A 1 354 ? 8.922 27.748 -5.721 1.00 90.50 354 ARG A N 1
ATOM 2719 C CA . ARG A 1 354 ? 7.945 28.727 -6.213 1.00 90.50 354 ARG A CA 1
ATOM 2720 C C . ARG A 1 354 ? 6.807 28.097 -7.017 1.00 90.50 354 ARG A C 1
ATOM 2722 O O . ARG A 1 354 ? 5.679 28.550 -6.905 1.00 90.50 354 ARG A O 1
ATOM 2729 N N . THR A 1 355 ? 7.109 27.113 -7.860 1.00 89.62 355 THR A N 1
ATOM 2730 C CA . THR A 1 355 ? 6.151 26.577 -8.848 1.00 89.62 355 THR A CA 1
ATOM 2731 C C . THR A 1 355 ? 5.468 25.290 -8.414 1.00 89.62 355 THR A C 1
ATOM 2733 O O . THR A 1 355 ? 4.502 24.878 -9.038 1.00 89.62 355 THR A O 1
ATOM 2736 N N . GLY A 1 356 ? 5.989 24.613 -7.390 1.00 87.56 356 GLY A N 1
ATOM 2737 C CA . GLY A 1 356 ? 5.509 23.283 -7.020 1.00 87.56 356 GLY A CA 1
ATOM 2738 C C . GLY A 1 356 ? 6.048 22.157 -7.910 1.00 87.56 356 GLY A C 1
ATOM 2739 O O . GLY A 1 356 ? 5.934 21.003 -7.509 1.00 87.56 356 GLY A O 1
ATOM 2740 N N . ILE A 1 357 ? 6.722 22.461 -9.030 1.00 89.94 357 ILE A N 1
ATOM 2741 C CA . ILE A 1 357 ? 7.345 21.453 -9.900 1.00 89.94 357 ILE A CA 1
ATOM 2742 C C . ILE A 1 357 ? 8.513 20.799 -9.170 1.00 89.94 357 ILE A C 1
ATOM 2744 O O . ILE A 1 357 ? 9.372 21.475 -8.592 1.00 89.94 357 ILE A O 1
ATOM 2748 N N . ARG A 1 358 ? 8.559 19.471 -9.169 1.00 87.38 358 ARG A N 1
ATOM 2749 C CA . ARG A 1 358 ? 9.626 18.692 -8.537 1.00 87.38 358 ARG A CA 1
ATOM 2750 C C . ARG A 1 358 ? 10.178 17.647 -9.494 1.00 87.38 358 ARG A C 1
ATOM 2752 O O . ARG A 1 358 ? 9.487 17.236 -10.409 1.00 87.38 358 ARG A O 1
ATOM 2759 N N . MET A 1 359 ? 11.398 17.181 -9.252 1.00 85.06 359 MET A N 1
ATOM 2760 C CA . MET A 1 359 ? 11.999 16.087 -10.016 1.00 85.06 359 MET A CA 1
ATOM 2761 C C . MET A 1 359 ? 11.909 14.785 -9.220 1.00 85.06 359 MET A C 1
ATOM 2763 O O . MET A 1 359 ? 12.295 14.754 -8.050 1.00 85.06 359 MET A O 1
ATOM 2767 N N . MET A 1 360 ? 11.409 13.717 -9.843 1.00 77.31 360 MET A N 1
ATOM 2768 C CA . MET A 1 360 ? 11.473 12.373 -9.275 1.00 77.31 360 MET A CA 1
ATOM 2769 C C . MET A 1 360 ? 12.945 11.979 -9.102 1.00 77.31 360 MET A C 1
ATOM 2771 O O . MET A 1 360 ? 13.745 12.108 -10.026 1.00 77.31 360 MET A O 1
ATOM 2775 N N . ALA A 1 361 ? 13.306 11.500 -7.913 1.00 64.19 361 ALA A N 1
ATOM 2776 C CA . ALA A 1 361 ? 14.633 10.969 -7.637 1.00 64.19 361 ALA A CA 1
ATOM 2777 C C . ALA A 1 361 ? 14.519 9.464 -7.393 1.00 64.19 361 ALA A C 1
ATOM 2779 O O . ALA A 1 361 ? 13.721 9.032 -6.566 1.00 64.19 361 ALA A O 1
ATOM 2780 N N . ASN A 1 362 ? 15.325 8.679 -8.107 1.00 52.19 362 ASN A N 1
ATOM 2781 C CA . ASN A 1 362 ? 15.305 7.213 -8.011 1.00 52.19 362 ASN A CA 1
ATOM 2782 C C . ASN A 1 362 ? 15.859 6.701 -6.682 1.00 52.19 362 ASN A C 1
ATOM 2784 O O . ASN A 1 362 ? 15.587 5.569 -6.303 1.00 52.19 362 ASN A O 1
ATOM 2788 N N . TRP A 1 363 ? 16.661 7.526 -6.004 1.00 45.78 363 TRP A N 1
ATOM 2789 C CA . TRP A 1 363 ? 17.398 7.150 -4.810 1.00 45.78 363 TRP A CA 1
ATOM 2790 C C . TRP A 1 363 ? 17.481 8.311 -3.831 1.00 45.78 363 TRP A C 1
ATOM 2792 O O . TRP A 1 363 ? 17.682 9.470 -4.219 1.00 45.78 363 TRP A O 1
ATOM 2802 N N . ALA A 1 364 ? 17.389 7.961 -2.553 1.00 38.69 364 ALA A N 1
ATOM 2803 C CA . ALA A 1 364 ? 17.707 8.836 -1.445 1.00 38.69 364 ALA A CA 1
ATOM 2804 C C . ALA A 1 364 ? 19.114 9.437 -1.630 1.00 38.69 364 ALA A C 1
ATOM 2806 O O . ALA A 1 364 ? 20.094 8.700 -1.647 1.00 38.69 364 ALA A O 1
ATOM 2807 N N . GLY A 1 365 ? 19.225 10.758 -1.810 1.00 43.59 365 GLY A N 1
ATOM 2808 C CA . GLY A 1 365 ? 20.517 11.458 -1.929 1.00 43.59 365 GLY A CA 1
ATOM 2809 C C . GLY A 1 365 ? 20.886 11.986 -3.322 1.00 43.59 365 GLY A C 1
ATOM 2810 O O . GLY A 1 365 ? 21.732 12.870 -3.415 1.00 43.59 365 GLY A O 1
ATOM 2811 N N . ASN A 1 366 ? 20.209 11.557 -4.394 1.00 47.19 366 ASN A N 1
ATOM 2812 C CA . ASN A 1 366 ? 20.480 12.060 -5.756 1.00 47.19 366 ASN A CA 1
ATOM 2813 C C . ASN A 1 366 ? 19.840 13.426 -6.063 1.00 47.19 366 ASN A C 1
ATOM 2815 O O . ASN A 1 366 ? 20.070 14.003 -7.123 1.00 47.19 366 ASN A O 1
ATOM 2819 N N . ALA A 1 367 ? 19.038 13.959 -5.144 1.00 51.69 367 ALA A N 1
ATOM 2820 C CA . ALA A 1 367 ? 18.483 15.299 -5.238 1.00 51.69 367 ALA A CA 1
ATOM 2821 C C . ALA A 1 367 ? 18.668 16.015 -3.903 1.00 51.69 367 ALA A C 1
ATOM 2823 O O . ALA A 1 367 ? 18.495 15.415 -2.844 1.00 51.69 367 ALA A O 1
ATOM 2824 N N . ARG A 1 368 ? 18.940 17.327 -3.944 1.00 52.34 368 ARG A N 1
ATOM 2825 C CA . ARG A 1 368 ? 19.001 18.166 -2.732 1.00 52.34 368 ARG A CA 1
ATOM 2826 C C . ARG A 1 368 ? 17.684 18.147 -1.936 1.00 52.34 368 ARG A C 1
ATOM 2828 O O . ARG A 1 368 ? 17.701 18.476 -0.755 1.00 52.34 368 ARG A O 1
ATOM 2835 N N . LYS A 1 369 ? 16.557 17.798 -2.582 1.00 54.00 369 LYS A N 1
ATOM 2836 C CA . LYS A 1 369 ? 15.208 17.654 -1.999 1.00 54.00 369 LYS A CA 1
ATOM 2837 C C . LYS A 1 369 ? 14.390 16.601 -2.767 1.00 54.00 369 LYS A C 1
ATOM 2839 O O . LYS A 1 369 ? 13.686 16.972 -3.708 1.00 54.00 369 LYS A O 1
ATOM 2844 N N . PRO A 1 370 ? 14.508 15.306 -2.443 1.00 50.91 370 PRO A N 1
ATOM 2845 C CA . PRO A 1 370 ? 13.730 14.263 -3.105 1.00 50.91 370 PRO A CA 1
ATOM 2846 C C . PRO A 1 370 ? 12.232 14.454 -2.864 1.00 50.91 370 PRO A C 1
ATOM 2848 O O . PRO A 1 370 ? 11.822 14.939 -1.813 1.00 50.91 370 PRO A O 1
ATOM 2851 N N . VAL A 1 371 ? 11.421 14.092 -3.858 1.00 49.66 371 VAL A N 1
ATOM 2852 C CA . VAL A 1 371 ? 9.948 14.121 -3.764 1.00 49.66 371 VAL A CA 1
ATOM 2853 C C . VAL A 1 371 ? 9.417 12.998 -2.887 1.00 49.66 371 VAL A C 1
ATOM 2855 O O . VAL A 1 371 ? 8.352 13.135 -2.300 1.00 49.66 371 VAL A O 1
ATOM 2858 N N . TYR A 1 372 ? 10.172 11.907 -2.807 1.00 39.47 372 TYR A N 1
ATOM 2859 C CA . TYR A 1 372 ? 9.826 10.731 -2.033 1.00 39.47 372 TYR A CA 1
ATOM 2860 C C . TYR A 1 372 ? 10.784 10.622 -0.854 1.00 39.47 372 TYR A C 1
ATOM 2862 O O . TYR A 1 372 ? 11.953 10.290 -1.052 1.00 39.47 372 TYR A O 1
ATOM 2870 N N . PHE A 1 373 ? 10.263 10.938 0.330 1.00 38.38 373 PHE A N 1
ATOM 2871 C CA . PHE A 1 373 ? 10.689 10.435 1.631 1.00 38.38 373 PHE A CA 1
ATOM 2872 C C . PHE A 1 373 ? 9.483 10.388 2.557 1.00 38.38 373 PHE A C 1
ATOM 2874 O O . PHE A 1 373 ? 8.827 11.448 2.693 1.00 38.38 373 PHE A O 1
#

Secondary structure (DSSP, 8-state):
---TTTHHHHHHHHHHHHHHHHHHHHHSSS------------SEEEEEEEEEEPPP-GGGHHHH---SS-B-TTSSB--SS-TTS---EEEEEEEEE-SSS-EEEEEEEETTEEHHHHSEEPSS-BTTB--EEGGG-SS-HHHHHHHHHTT-EEEEEEESSEE-TT-EEEEEEEESS--SSSEEEEEEEESS-EEEEEEETT----EEEEEEE-TTSSEEEEEEE-TT-TT---SEEEETTEE-GGGEEEEE-TT-SEEEEEEE-SSPPPTT-EEEEEEE-TTS-EEEEEEE---PPP--EE------SSSHHHHHHHHHHHHHHTT--EE-SS--HHHHHHHHSHHHHHHHHHH--EE--SSTTSSSS-S--